Protein AF-V9G1B4-F1 (afdb_monomer_lite)

Organism: NCBI:txid1317065

Sequence (414 aa):
MTRENPPFTEHGYLDLAELLVPAGHNLLSYATSSSVPEVIEKILDSGVLGQNDKFAACAVGTLARRGRFTLMQRAARLWTPSSEYQFCWLNSWYDALREACESGKRFPNLSRLRWLMQHPLGCEACGNACDPFRLAAGADQVEVLEYLYSQGFRDGKGDAITDAVGHLNAVKWLLEHNAYPGGLQTYSLIGIAAGRGNLEILQYFHNLDPLSILEANRPKQGELGWWLRTEEAVNEAAKFATVEVLNWLRANGYNEKCSAEAMNHAANSGRLELLEWLHVTKARECTTNGAASNGHLEIVKFLHKYCPEGCTTNAMDLAAGEGCTVQAIQQSVARGHLRIVKFLAAHYAQFVDQVDPLTCEHNLEMIMFLQMQHPQVFSLENVANMLGRLEGGNTTVESVQVSNWLKEHYSSVE

InterPro domains:
  IPR036770 Ankyrin repeat-containing domain superfamily [G3DSA:1.25.40.20] (8-377)
  IPR036770 Ankyrin repeat-containing domain superfamily [SSF48403] (11-349)
  IPR052050 Secreted Effector and Ankyrin Repeat [PTHR46586] (10-324)

Foldseek 3Di:
DDPDDPPPDPVVVVVVLCVPDPPPDDSLVVCLQPLDLVSLVVNLVVPPPPPDLLSLLVNLLSCLLVVVQVSNVSSVVVDDHDPVCLVSNLVSLLSSLLSLLQVVVPDPRPVSNVVSCVDPSSVVSCPDDDPSLLSNLLRLNLVSNVVVVVVVRAAQPQNSCLSNLVHQNSVVSCLLVVRHDPPPPLLVSLLSNLLQAVQVNVVVLVPDDLCPSCPVDDDPDDDPDSCPPLQSSLQSNLQHHDVVSNVVCVVSPSLDQHELVSLQNCLLVLPVVSNVVNLVSPHQAHQLQNNLLNLNQVSNVVCVVRRVCNVPPPQVPPDDDDGSLLNSLQSNLLNVNVVNVVVSCVVPVVSLLVHQNLSNLLPPVSVVVCCVSPVNNDDLVSLLVSLVVLVPDDHDPSSVVSNVVSCVVVVVND

pLDDT: mean 72.59, std 14.26, range [28.19, 89.75]

Structure (mmCIF, N/CA/C/O backbone):
data_AF-V9G1B4-F1
#
_entry.id   AF-V9G1B4-F1
#
loop_
_atom_site.group_PDB
_atom_site.id
_atom_site.type_symbol
_atom_site.label_atom_id
_atom_site.label_alt_id
_atom_site.label_comp_id
_atom_site.label_asym_id
_atom_site.label_entity_id
_atom_site.label_seq_id
_atom_site.pdbx_PDB_ins_code
_atom_site.Cartn_x
_atom_site.Cartn_y
_atom_site.Cartn_z
_atom_site.occupancy
_atom_site.B_iso_or_equiv
_atom_site.auth_seq_id
_atom_site.auth_comp_id
_atom_site.auth_asym_id
_atom_site.auth_atom_id
_atom_site.pdbx_PDB_model_num
ATOM 1 N N . MET A 1 1 ? 15.663 -41.264 12.234 1.00 35.75 1 MET A N 1
ATOM 2 C CA . MET A 1 1 ? 15.025 -41.111 13.557 1.00 35.75 1 MET A CA 1
ATOM 3 C C . MET A 1 1 ? 14.775 -39.635 13.767 1.00 35.75 1 MET A C 1
ATOM 5 O O . MET A 1 1 ? 15.708 -38.860 13.931 1.00 35.75 1 MET A O 1
ATOM 9 N N . THR A 1 2 ? 13.522 -39.263 13.563 1.00 32.06 2 THR A N 1
ATOM 10 C CA . THR A 1 2 ? 12.961 -37.916 13.621 1.00 32.06 2 THR A CA 1
ATOM 11 C C . THR A 1 2 ? 13.142 -37.328 15.021 1.00 32.06 2 THR A C 1
ATOM 13 O O . THR A 1 2 ? 12.767 -37.948 16.011 1.00 32.06 2 THR A O 1
ATOM 16 N N . ARG A 1 3 ? 13.757 -36.142 15.109 1.00 35.03 3 ARG A N 1
ATOM 17 C CA . ARG A 1 3 ? 13.757 -35.322 16.326 1.00 35.03 3 ARG A CA 1
ATOM 18 C C . ARG A 1 3 ? 12.367 -34.712 16.471 1.00 35.03 3 ARG A C 1
ATOM 20 O O . ARG A 1 3 ? 12.098 -33.647 15.924 1.00 35.03 3 ARG A O 1
ATOM 27 N N . GLU A 1 4 ? 11.482 -35.421 17.154 1.00 32.25 4 GLU A N 1
ATOM 28 C CA . GLU A 1 4 ? 10.239 -34.845 17.653 1.00 32.25 4 GLU A CA 1
ATOM 29 C C . GLU A 1 4 ? 10.591 -33.914 18.820 1.00 32.25 4 GLU A C 1
ATOM 31 O O . GLU A 1 4 ? 11.000 -34.359 19.891 1.00 32.25 4 GLU A O 1
ATOM 36 N N . ASN A 1 5 ? 10.498 -32.602 18.592 1.00 32.97 5 ASN A N 1
ATOM 37 C CA . ASN A 1 5 ? 10.410 -31.637 19.685 1.00 32.97 5 ASN A CA 1
ATOM 38 C C . ASN A 1 5 ? 9.116 -31.936 20.457 1.00 32.97 5 ASN A C 1
ATOM 40 O O . ASN A 1 5 ? 8.054 -31.964 19.827 1.00 32.97 5 ASN A O 1
ATOM 44 N N . PRO A 1 6 ? 9.156 -32.144 21.784 1.00 28.19 6 PRO A N 1
ATOM 45 C CA . PRO A 1 6 ? 7.931 -32.312 22.544 1.00 28.19 6 PRO A CA 1
ATOM 46 C C . PRO A 1 6 ? 7.159 -30.982 22.543 1.00 28.19 6 PRO A C 1
ATOM 48 O O . PRO A 1 6 ? 7.771 -29.910 22.454 1.00 28.19 6 PRO A O 1
ATOM 51 N N . PRO A 1 7 ? 5.820 -31.013 22.633 1.00 32.59 7 PRO A N 1
ATOM 52 C CA . PRO A 1 7 ? 5.024 -29.803 22.687 1.00 32.59 7 PRO A CA 1
ATOM 53 C C . PRO A 1 7 ? 5.206 -29.199 24.081 1.00 32.59 7 PRO A C 1
ATOM 55 O O . PRO A 1 7 ? 4.512 -29.564 25.026 1.00 32.59 7 PRO A O 1
ATOM 58 N N . PHE A 1 8 ? 6.179 -28.305 24.244 1.00 37.16 8 PHE A N 1
ATOM 59 C CA . PHE A 1 8 ? 6.301 -27.516 25.464 1.00 37.16 8 PHE A CA 1
ATOM 60 C C . PHE A 1 8 ? 5.113 -26.553 25.530 1.00 37.16 8 PHE A C 1
ATOM 62 O O . PHE A 1 8 ? 5.117 -25.480 24.933 1.00 37.16 8 PHE A O 1
ATOM 69 N N . THR A 1 9 ? 4.057 -26.953 26.231 1.00 43.53 9 THR A N 1
ATOM 70 C CA . THR A 1 9 ? 2.976 -26.052 26.635 1.00 43.53 9 THR A CA 1
ATOM 71 C C . THR A 1 9 ? 3.535 -24.995 27.590 1.00 43.53 9 THR A C 1
ATOM 73 O O . THR A 1 9 ? 4.325 -25.339 28.468 1.00 43.53 9 THR A O 1
ATOM 76 N N . GLU A 1 10 ? 3.094 -23.736 27.469 1.00 48.84 10 GLU A N 1
ATOM 77 C CA . GLU A 1 10 ? 3.550 -22.560 28.251 1.00 48.84 10 GLU A CA 1
ATOM 78 C C . GLU A 1 10 ? 3.558 -22.763 29.789 1.00 48.84 10 GLU A C 1
ATOM 80 O O . GLU A 1 10 ? 4.254 -22.047 30.504 1.00 48.84 10 GLU A O 1
ATOM 85 N N . HIS A 1 11 ? 2.867 -23.790 30.298 1.00 46.22 11 HIS A N 1
ATOM 86 C CA . HIS A 1 11 ? 2.889 -24.233 31.698 1.00 46.22 11 HIS A CA 1
ATOM 87 C C . HIS A 1 11 ? 4.277 -24.714 32.168 1.00 46.22 11 HIS A C 1
ATOM 89 O O . HIS A 1 11 ? 4.663 -24.454 33.303 1.00 46.22 11 HIS A O 1
ATOM 95 N N . GLY A 1 12 ? 5.073 -25.339 31.291 1.00 49.69 12 GLY A N 1
ATOM 96 C CA . GLY A 1 12 ? 6.372 -25.912 31.668 1.00 49.69 12 GLY A CA 1
ATOM 97 C C . GLY A 1 12 ? 7.452 -24.875 32.003 1.00 49.69 12 GLY A C 1
ATOM 98 O O . GLY A 1 12 ? 8.401 -25.181 32.721 1.00 49.69 12 GLY A O 1
ATOM 99 N N . TYR A 1 13 ? 7.309 -23.635 31.525 1.00 57.88 13 TYR A N 1
ATOM 100 C CA . TYR A 1 13 ? 8.251 -22.552 31.832 1.00 57.88 13 TYR A CA 1
ATOM 101 C C . TYR A 1 13 ? 8.056 -21.978 33.237 1.00 57.88 13 TYR A C 1
ATOM 103 O O . TYR A 1 13 ? 9.014 -21.492 33.833 1.00 57.88 13 TYR A O 1
ATOM 111 N N . LEU A 1 14 ? 6.837 -22.048 33.772 1.00 60.22 14 LEU A N 1
ATOM 112 C CA . LEU A 1 14 ? 6.498 -21.571 35.113 1.00 60.22 14 LEU A CA 1
ATOM 113 C C . LEU A 1 14 ? 7.034 -22.520 36.187 1.00 60.22 14 LEU A C 1
ATOM 115 O O . LEU A 1 14 ? 7.677 -22.061 37.126 1.00 60.22 14 LEU A O 1
ATOM 119 N N . ASP A 1 15 ? 6.852 -23.827 35.995 1.00 63.66 15 ASP A N 1
ATOM 120 C CA . ASP A 1 15 ? 7.376 -24.856 36.904 1.00 63.66 15 ASP A CA 1
ATOM 121 C C . ASP A 1 15 ? 8.911 -24.823 36.951 1.00 63.66 15 ASP A C 1
ATOM 123 O O . ASP A 1 15 ? 9.526 -24.914 38.015 1.00 63.66 15 ASP A O 1
ATOM 127 N N . LEU A 1 16 ? 9.542 -24.616 35.790 1.00 64.38 16 LEU A N 1
ATOM 128 C CA . LEU A 1 16 ? 10.986 -24.421 35.694 1.00 64.38 16 LEU A CA 1
ATOM 129 C C . LEU A 1 16 ? 11.432 -23.127 36.389 1.00 64.38 16 LEU A C 1
ATOM 131 O O . LEU A 1 16 ? 12.453 -23.122 37.073 1.00 64.38 16 LEU A O 1
ATOM 135 N N . ALA A 1 17 ? 10.681 -22.035 36.231 1.00 64.69 17 ALA A N 1
ATOM 136 C CA . ALA A 1 17 ? 11.001 -20.763 36.865 1.00 64.69 17 ALA A CA 1
ATOM 137 C C . ALA A 1 17 ? 10.889 -20.838 38.395 1.00 64.69 17 ALA A C 1
ATOM 139 O O . ALA A 1 17 ? 11.764 -20.304 39.070 1.00 64.69 17 ALA A O 1
ATOM 140 N N . GLU A 1 18 ? 9.883 -21.532 38.946 1.00 68.06 18 GLU A N 1
ATOM 141 C CA . GLU A 1 18 ? 9.736 -21.758 40.395 1.00 68.06 18 GLU A CA 1
ATOM 142 C C . GLU A 1 18 ? 10.924 -22.542 40.975 1.00 68.06 18 GLU A C 1
ATOM 144 O O . GLU A 1 18 ? 11.391 -22.236 42.071 1.00 68.06 18 GLU A O 1
ATOM 149 N N . LEU A 1 19 ? 11.469 -23.493 40.212 1.00 68.88 19 LEU A N 1
ATOM 150 C CA . LEU A 1 19 ? 12.612 -24.317 40.616 1.00 68.88 19 LEU A CA 1
ATOM 151 C C . LEU A 1 19 ? 13.951 -23.555 40.615 1.00 68.88 19 LEU A C 1
ATOM 153 O O . LEU A 1 19 ? 14.898 -23.964 41.285 1.00 68.88 19 LEU A O 1
ATOM 157 N N . LEU A 1 20 ? 14.036 -22.452 39.864 1.00 70.62 20 LEU A N 1
ATOM 158 C CA . LEU A 1 20 ? 15.244 -21.635 39.707 1.00 70.62 20 LEU A CA 1
ATOM 159 C C . LEU A 1 20 ? 15.324 -20.455 40.691 1.00 70.62 20 LEU A C 1
ATOM 161 O O . LEU A 1 20 ? 16.341 -19.756 40.716 1.00 70.62 20 LEU A O 1
ATOM 165 N N . VAL A 1 21 ? 14.285 -20.206 41.497 1.00 71.69 21 VAL A N 1
ATOM 166 C CA . VAL A 1 21 ? 14.281 -19.076 42.438 1.00 71.69 21 VAL A CA 1
ATOM 167 C C . VAL A 1 21 ? 15.169 -19.369 43.657 1.00 71.69 21 VAL A C 1
ATOM 169 O O . VAL A 1 21 ? 15.037 -20.430 44.269 1.00 71.69 21 VAL A O 1
ATOM 172 N N . PRO A 1 22 ? 16.056 -18.436 44.066 1.00 71.06 22 PRO A N 1
ATOM 173 C CA . PRO A 1 22 ? 16.881 -18.602 45.260 1.00 71.06 22 PRO A CA 1
ATOM 174 C C . PRO A 1 22 ? 16.046 -18.810 46.532 1.00 71.06 22 PRO A C 1
ATOM 176 O O . PRO A 1 22 ? 15.025 -18.149 46.731 1.00 71.06 22 PRO A O 1
ATOM 179 N N . ALA A 1 23 ? 16.511 -19.690 47.426 1.00 58.34 23 ALA A N 1
ATOM 180 C CA . ALA A 1 23 ? 15.833 -19.988 48.687 1.00 58.34 23 ALA A CA 1
ATOM 181 C C . ALA A 1 23 ? 15.584 -18.706 49.507 1.00 58.34 23 ALA A C 1
ATOM 183 O O . ALA A 1 23 ? 16.521 -17.987 49.850 1.00 58.34 23 ALA A O 1
ATOM 184 N N . GLY A 1 24 ? 14.313 -18.428 49.813 1.00 57.16 24 GLY A N 1
ATOM 185 C CA . GLY A 1 24 ? 13.881 -17.228 50.543 1.00 57.16 24 GLY A CA 1
ATOM 186 C C . GLY A 1 24 ? 13.338 -16.095 49.666 1.00 57.16 24 GLY A C 1
ATOM 187 O O . GLY A 1 24 ? 12.792 -15.136 50.207 1.00 57.16 24 GLY A O 1
ATOM 188 N N . HIS A 1 25 ? 13.416 -16.209 48.337 1.00 57.47 25 HIS A N 1
ATOM 189 C CA . HIS A 1 25 ? 12.773 -15.277 47.414 1.00 57.47 25 HIS A CA 1
ATOM 190 C C . HIS A 1 25 ? 11.509 -15.878 46.788 1.00 57.47 25 HIS A C 1
ATOM 192 O O . HIS A 1 25 ? 11.404 -17.084 46.586 1.00 57.47 25 HIS A O 1
ATOM 198 N N . ASN A 1 26 ? 10.533 -15.024 46.473 1.00 64.81 26 ASN A N 1
ATOM 199 C CA . ASN A 1 26 ? 9.297 -15.423 45.805 1.00 64.81 26 ASN A CA 1
ATOM 200 C C . ASN A 1 26 ? 9.442 -15.201 44.290 1.00 64.81 26 ASN A C 1
ATOM 202 O O . ASN A 1 26 ? 9.836 -14.115 43.872 1.00 64.81 26 ASN A O 1
ATOM 206 N N . LEU A 1 27 ? 9.078 -16.179 43.451 1.00 64.44 27 LEU A N 1
ATOM 207 C CA . LEU A 1 27 ? 9.043 -16.003 41.990 1.00 64.44 27 LEU A CA 1
ATOM 208 C C . LEU A 1 27 ? 8.236 -14.758 41.589 1.00 64.44 27 LEU A C 1
ATOM 210 O O . LEU A 1 27 ? 8.597 -14.032 40.662 1.00 64.44 27 LEU A O 1
ATOM 214 N N . LEU A 1 28 ? 7.177 -14.468 42.347 1.00 60.75 28 LEU A N 1
ATOM 215 C CA . LEU A 1 28 ? 6.271 -13.353 42.102 1.00 60.75 28 LEU A CA 1
ATOM 216 C C . LEU A 1 28 ? 6.945 -11.976 42.252 1.00 60.75 28 LEU A C 1
ATOM 218 O O . LEU A 1 28 ? 6.487 -11.032 41.616 1.00 60.75 28 LEU A O 1
ATOM 222 N N . SER A 1 29 ? 8.058 -11.844 42.997 1.00 60.72 29 SER A N 1
ATOM 223 C CA . SER A 1 29 ? 8.817 -10.579 43.048 1.00 60.72 29 SER A CA 1
ATOM 224 C C . SER A 1 29 ? 9.616 -10.316 41.767 1.00 60.72 29 SER A C 1
ATOM 226 O O . SER A 1 29 ? 9.807 -9.162 41.386 1.00 60.72 29 SER A O 1
ATOM 228 N N . TYR A 1 30 ? 10.041 -11.375 41.072 1.00 62.00 30 TYR A N 1
ATOM 229 C CA . TYR A 1 30 ? 10.749 -11.293 39.788 1.00 62.00 30 TYR A CA 1
ATOM 230 C C . TYR A 1 30 ? 9.795 -11.223 38.591 1.00 62.00 30 TYR A C 1
ATOM 232 O O . TYR A 1 30 ? 10.155 -10.732 37.525 1.00 62.00 30 TYR A O 1
ATOM 240 N N . ALA A 1 31 ? 8.555 -11.673 38.778 1.00 60.47 31 ALA A N 1
ATOM 241 C CA . ALA A 1 31 ? 7.528 -11.709 37.747 1.00 60.47 31 ALA A CA 1
ATOM 242 C C . ALA A 1 31 ? 6.760 -10.380 37.565 1.00 60.47 31 ALA A C 1
ATOM 244 O O . ALA A 1 31 ? 5.850 -10.306 36.740 1.00 60.47 31 ALA A O 1
ATOM 245 N N . THR A 1 32 ? 7.158 -9.311 38.265 1.00 57.38 32 THR A N 1
ATOM 246 C CA . THR A 1 32 ? 6.573 -7.949 38.226 1.00 57.38 32 THR A CA 1
ATOM 247 C C . THR A 1 32 ? 6.739 -7.210 36.888 1.00 57.38 32 THR A C 1
ATOM 249 O O . THR A 1 32 ? 6.464 -6.019 36.794 1.00 57.38 32 THR A O 1
ATOM 252 N N . SER A 1 33 ? 7.195 -7.892 35.836 1.00 60.84 33 SER A N 1
ATOM 253 C CA . SER A 1 33 ? 7.236 -7.403 34.448 1.00 60.84 33 SER A CA 1
ATOM 254 C C . SER A 1 33 ? 6.759 -8.455 33.435 1.00 60.84 33 SER A C 1
ATOM 256 O O . SER A 1 33 ? 6.938 -8.295 32.228 1.00 60.84 33 SER A O 1
ATOM 258 N N . SER A 1 34 ? 6.137 -9.541 33.910 1.00 68.06 34 SER A N 1
ATOM 259 C CA . SER A 1 34 ? 5.692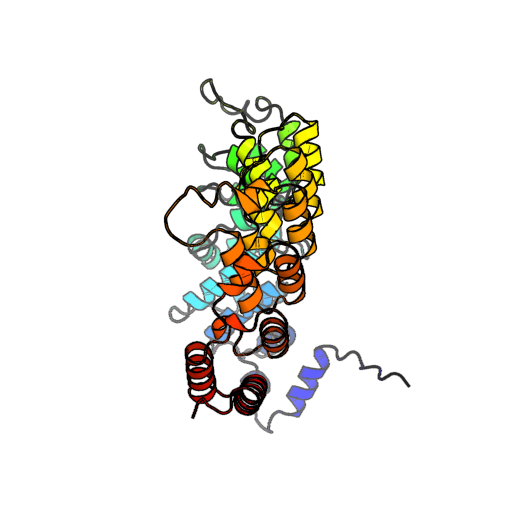 -10.639 33.055 1.00 68.06 34 SER A CA 1
ATOM 260 C C . SER A 1 34 ? 4.533 -10.229 32.146 1.00 68.06 34 SER A C 1
ATOM 262 O O . SER A 1 34 ? 3.571 -9.595 32.576 1.00 68.06 34 SER A O 1
ATOM 264 N N . SER A 1 35 ? 4.609 -10.653 30.884 1.00 68.44 35 SER A N 1
ATOM 265 C CA . SER A 1 35 ? 3.541 -10.510 29.886 1.00 68.44 35 SER A CA 1
ATOM 266 C C . SER A 1 35 ? 2.706 -11.789 29.710 1.00 68.44 35 SER A C 1
ATOM 268 O O . SER A 1 35 ? 1.875 -11.876 28.804 1.00 68.44 35 SER A O 1
ATOM 270 N N . VAL A 1 36 ? 2.924 -12.790 30.568 1.00 75.56 36 VAL A N 1
ATOM 271 C CA . VAL A 1 36 ? 2.249 -14.092 30.514 1.00 75.56 36 VAL A CA 1
ATOM 272 C C . VAL A 1 36 ? 0.971 -14.051 31.368 1.00 75.56 36 VAL A C 1
ATOM 274 O O . VAL A 1 36 ? 1.075 -13.812 32.574 1.00 75.56 36 VAL A O 1
ATOM 277 N N . PRO A 1 37 ? -0.230 -14.282 30.800 1.00 74.12 37 PRO A N 1
ATOM 278 C CA . PRO A 1 37 ? -1.501 -14.179 31.527 1.00 74.12 37 PRO A CA 1
ATOM 279 C C . PRO A 1 37 ? -1.617 -15.061 32.774 1.00 74.12 37 PRO A C 1
ATOM 281 O O . PRO A 1 37 ? -2.155 -14.618 33.782 1.00 74.12 37 PRO A O 1
ATOM 284 N N . GLU A 1 38 ? -1.089 -16.279 32.725 1.00 74.38 38 GLU A N 1
ATOM 285 C CA . GLU A 1 38 ? -1.123 -17.262 33.813 1.00 74.38 38 GLU A CA 1
ATOM 286 C C . GLU A 1 38 ? -0.233 -16.817 34.988 1.00 74.38 38 GLU A C 1
ATOM 288 O O . GLU A 1 38 ? -0.577 -16.983 36.158 1.00 74.38 38 GLU A O 1
ATOM 293 N N . VAL A 1 39 ? 0.898 -16.171 34.680 1.00 72.94 39 VAL A N 1
ATOM 294 C CA . VAL A 1 39 ? 1.754 -15.529 35.687 1.00 72.94 39 VAL A CA 1
ATOM 295 C C . VAL A 1 39 ? 1.025 -14.335 36.301 1.00 72.94 39 VAL A C 1
ATOM 297 O O . VAL A 1 39 ? 1.035 -14.176 37.517 1.00 72.94 39 VAL A O 1
ATOM 300 N N . ILE A 1 40 ? 0.349 -13.522 35.483 1.00 74.12 40 ILE A N 1
ATOM 301 C CA . ILE A 1 40 ? -0.454 -12.388 35.960 1.00 74.12 40 ILE A CA 1
ATOM 302 C C . ILE A 1 40 ? -1.584 -12.871 36.885 1.00 74.12 40 ILE A C 1
ATOM 304 O O . ILE A 1 40 ? -1.821 -12.246 37.914 1.00 74.12 40 ILE A O 1
ATOM 308 N N . GLU A 1 41 ? -2.238 -13.995 36.582 1.00 76.06 41 GLU A N 1
ATOM 309 C CA . GLU A 1 41 ? -3.263 -14.610 37.438 1.00 76.06 41 GLU A CA 1
ATOM 310 C C . GLU A 1 41 ? -2.702 -15.055 38.797 1.00 76.06 41 GLU A C 1
ATOM 312 O O . GLU A 1 41 ? -3.238 -14.655 39.830 1.00 76.06 41 GLU A O 1
ATOM 317 N N . LYS A 1 42 ? -1.566 -15.768 38.824 1.00 73.44 42 LYS A N 1
ATOM 318 C CA . LYS A 1 42 ? -0.887 -16.122 40.087 1.00 73.44 42 LYS A CA 1
ATOM 319 C C . LYS A 1 42 ? -0.486 -14.883 40.898 1.00 73.44 42 LYS A C 1
ATOM 321 O O . LYS A 1 42 ? -0.607 -14.867 42.124 1.00 73.44 42 LYS A O 1
ATOM 326 N N . ILE A 1 43 ? -0.025 -13.825 40.228 1.00 72.12 43 ILE A N 1
ATOM 327 C CA . ILE A 1 43 ? 0.302 -12.553 40.882 1.00 72.12 43 ILE A CA 1
ATOM 328 C C . ILE A 1 43 ? -0.981 -11.891 41.443 1.00 72.12 43 ILE A C 1
ATOM 330 O O . ILE A 1 43 ? -0.957 -11.417 42.582 1.00 72.12 43 ILE A O 1
ATOM 334 N N . LEU A 1 44 ? -2.116 -11.936 40.727 1.00 73.12 44 LEU A N 1
ATOM 335 C CA . LEU A 1 44 ? -3.439 -11.495 41.212 1.00 73.12 44 LEU A CA 1
ATOM 336 C C . LEU A 1 44 ? -3.916 -12.263 42.451 1.00 73.12 44 LEU A C 1
ATOM 338 O O . LEU A 1 44 ? -4.472 -11.648 43.361 1.00 73.12 44 LEU A O 1
ATOM 342 N N . ASP A 1 45 ? -3.685 -13.573 42.514 1.00 73.75 45 ASP A N 1
ATOM 343 C CA . ASP A 1 45 ? -4.059 -14.410 43.661 1.00 73.75 45 ASP A CA 1
ATOM 344 C C . ASP A 1 45 ? -3.208 -14.135 44.908 1.00 73.75 45 ASP A C 1
ATOM 346 O O . ASP A 1 45 ? -3.701 -14.220 46.030 1.00 73.75 45 ASP A O 1
ATOM 350 N N . SER A 1 46 ? -1.941 -13.755 44.723 1.00 70.56 46 SER A N 1
ATOM 351 C CA . SER A 1 46 ? -0.995 -13.519 45.823 1.00 70.56 46 SER A CA 1
ATOM 352 C C . SER A 1 46 ? -1.190 -12.212 46.601 1.00 70.56 46 SER A C 1
ATOM 354 O O . SER A 1 46 ? -0.611 -12.051 47.673 1.00 70.56 46 SER A O 1
ATOM 356 N N . GLY A 1 47 ? -1.937 -11.243 46.059 1.00 63.19 47 GLY A N 1
ATOM 357 C CA . GLY A 1 47 ? -2.144 -9.932 46.691 1.00 63.19 47 GLY A CA 1
ATOM 358 C C . GLY A 1 47 ? -0.910 -9.010 46.749 1.00 63.19 47 GLY A C 1
ATOM 359 O O . GLY A 1 47 ? -1.016 -7.895 47.253 1.00 6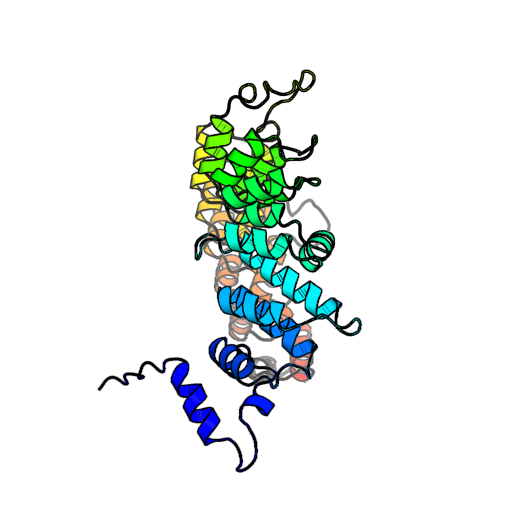3.19 47 GLY A O 1
ATOM 360 N N . VAL A 1 48 ? 0.241 -9.411 46.189 1.00 60.06 48 VAL A N 1
ATOM 361 C CA . VAL A 1 48 ? 1.516 -8.643 46.165 1.00 60.06 48 VAL A CA 1
ATOM 362 C C . VAL A 1 48 ? 1.431 -7.363 45.305 1.00 60.06 48 VAL A C 1
ATOM 364 O O . VAL A 1 48 ? 2.317 -6.513 45.295 1.00 60.06 48 VAL A O 1
ATOM 367 N N . LEU A 1 49 ? 0.324 -7.193 44.591 1.00 53.31 49 LEU A N 1
ATOM 368 C CA . LEU A 1 49 ? 0.139 -6.230 43.512 1.00 53.31 49 LEU A CA 1
ATOM 369 C C . LEU A 1 49 ? -0.165 -4.787 43.914 1.00 53.31 49 LEU A C 1
ATOM 371 O O . LEU A 1 49 ? -0.212 -3.929 43.039 1.00 53.31 49 LEU A O 1
ATOM 375 N N . GLY A 1 50 ? -0.356 -4.497 45.199 1.00 53.16 50 GLY A N 1
ATOM 376 C CA . GLY A 1 50 ? -0.654 -3.139 45.671 1.00 53.16 50 GLY A CA 1
ATOM 377 C C . GLY A 1 50 ? 0.536 -2.169 45.679 1.00 53.16 50 GLY A C 1
ATOM 378 O O . GLY A 1 50 ? 0.395 -1.075 46.210 1.00 53.16 50 GLY A O 1
ATOM 379 N N . GLN A 1 51 ? 1.712 -2.562 45.172 1.00 57.09 51 GLN A N 1
ATOM 380 C CA . GLN A 1 51 ? 2.960 -1.794 45.325 1.00 57.09 51 GLN A CA 1
ATOM 381 C C . GLN A 1 51 ? 3.547 -1.235 44.012 1.00 57.09 51 GLN A C 1
ATOM 383 O O . GLN A 1 51 ? 4.494 -0.457 44.079 1.00 57.09 51 GLN A O 1
ATOM 388 N N . ASN A 1 52 ? 3.042 -1.613 42.825 1.00 68.94 52 ASN A N 1
ATOM 389 C CA . ASN A 1 52 ? 3.623 -1.185 41.540 1.00 68.94 52 ASN A CA 1
ATOM 390 C C . ASN A 1 52 ? 2.561 -0.828 40.482 1.00 68.94 52 ASN A C 1
ATOM 392 O O . ASN A 1 52 ? 2.157 -1.659 39.663 1.00 68.94 52 ASN A O 1
ATOM 396 N N . ASP A 1 53 ? 2.174 0.447 40.462 1.00 67.75 53 ASP A N 1
ATOM 397 C CA . ASP A 1 53 ? 1.141 1.004 39.577 1.00 67.75 53 ASP A CA 1
ATOM 398 C C . ASP A 1 53 ? 1.473 0.911 38.079 1.00 67.75 53 ASP A C 1
ATOM 400 O O . ASP A 1 53 ? 0.575 0.824 37.237 1.00 67.75 53 ASP A O 1
ATOM 404 N N . LYS A 1 54 ? 2.762 0.902 37.722 1.00 69.56 54 LYS A N 1
ATOM 405 C CA . LYS A 1 54 ? 3.207 0.798 36.327 1.00 69.56 54 LYS A CA 1
ATOM 406 C C . LYS A 1 54 ? 3.011 -0.609 35.775 1.00 69.56 54 LYS A C 1
ATOM 408 O O . LYS A 1 54 ? 2.483 -0.768 34.675 1.00 69.56 54 LYS A O 1
ATOM 413 N N . PHE A 1 55 ? 3.423 -1.630 36.532 1.00 73.62 55 PHE A N 1
ATOM 414 C CA . PHE A 1 55 ? 3.166 -3.023 36.155 1.00 73.62 55 PHE A CA 1
ATOM 415 C C . PHE A 1 55 ? 1.669 -3.267 36.012 1.00 73.62 55 PHE A C 1
ATOM 417 O O . PHE A 1 55 ? 1.226 -3.955 35.093 1.00 73.62 55 PHE A O 1
ATOM 424 N N . ALA A 1 56 ? 0.903 -2.634 36.896 1.00 71.56 56 ALA A N 1
ATOM 425 C CA . ALA A 1 56 ? -0.525 -2.754 36.913 1.00 71.56 56 ALA A CA 1
ATOM 426 C C . ALA A 1 56 ? -1.195 -2.299 35.610 1.00 71.56 56 ALA A C 1
ATOM 428 O O . ALA A 1 56 ? -1.897 -3.073 34.951 1.00 71.56 56 ALA A O 1
ATOM 429 N N . ALA A 1 57 ? -0.881 -1.090 35.155 1.00 73.62 57 ALA A N 1
ATOM 430 C CA . ALA A 1 57 ? -1.343 -0.622 33.856 1.00 73.62 57 ALA A CA 1
ATOM 431 C C . ALA A 1 57 ? -0.964 -1.604 32.720 1.00 73.62 57 ALA A C 1
ATOM 433 O O . ALA A 1 57 ? -1.830 -2.066 31.972 1.00 73.62 57 ALA A O 1
ATOM 434 N N . CYS A 1 58 ? 0.307 -2.021 32.648 1.00 76.12 58 CYS A N 1
ATOM 435 C CA . CYS A 1 58 ? 0.793 -2.927 31.601 1.00 76.12 58 CYS A CA 1
ATOM 436 C C . CYS A 1 58 ? 0.117 -4.312 31.610 1.00 76.12 58 CYS A C 1
ATOM 438 O O . CYS A 1 58 ? -0.099 -4.904 30.543 1.00 76.12 58 CYS A O 1
ATOM 440 N N . ALA A 1 59 ? -0.226 -4.839 32.788 1.00 76.94 59 ALA A N 1
ATOM 441 C CA . ALA A 1 59 ? -0.917 -6.115 32.932 1.00 76.94 59 ALA A CA 1
ATOM 442 C C . ALA A 1 59 ? -2.328 -6.054 32.328 1.00 76.94 59 ALA A C 1
ATOM 444 O O . ALA A 1 59 ? -2.705 -6.957 31.582 1.00 76.94 59 ALA A O 1
ATOM 445 N N . VAL A 1 60 ? -3.074 -4.964 32.554 1.00 77.25 60 VAL A N 1
ATOM 446 C CA . VAL A 1 60 ? -4.410 -4.757 31.963 1.00 77.25 60 VAL A CA 1
ATOM 447 C C . VAL A 1 60 ? -4.344 -4.758 30.434 1.00 77.25 60 VAL A C 1
ATOM 449 O O . VAL A 1 60 ? -5.074 -5.516 29.795 1.00 77.25 60 VAL A O 1
ATOM 452 N N . GLY A 1 61 ? -3.422 -3.990 29.841 1.00 75.31 61 GLY A N 1
ATOM 453 C CA . GLY A 1 61 ? -3.257 -3.947 28.381 1.00 75.31 61 GLY A CA 1
ATOM 454 C C . GLY A 1 61 ? -2.823 -5.295 27.785 1.00 75.31 61 GLY A C 1
ATOM 455 O O . GLY A 1 61 ? -3.255 -5.681 26.698 1.00 75.31 61 GLY A O 1
ATOM 456 N N . THR A 1 62 ? -2.000 -6.060 28.507 1.00 78.94 62 THR A N 1
ATOM 457 C CA . THR A 1 62 ? -1.566 -7.401 28.079 1.00 78.94 62 THR A CA 1
ATOM 458 C C . THR A 1 62 ? -2.702 -8.423 28.138 1.00 78.94 62 THR A C 1
ATOM 460 O O . THR A 1 62 ? -2.882 -9.197 27.196 1.00 78.94 62 THR A O 1
ATOM 463 N N . LEU A 1 63 ? -3.498 -8.409 29.211 1.00 80.38 63 LEU A N 1
ATOM 464 C CA . LEU A 1 63 ? -4.672 -9.273 29.353 1.00 80.38 63 LEU A CA 1
ATOM 465 C C . LEU A 1 63 ? -5.730 -8.964 28.289 1.00 80.38 63 LEU A C 1
ATOM 467 O O . LEU A 1 63 ? -6.340 -9.897 27.760 1.00 80.38 63 LEU A O 1
ATOM 471 N N . ALA A 1 64 ? -5.899 -7.686 27.935 1.00 76.88 64 ALA A N 1
ATOM 472 C CA . ALA A 1 64 ? -6.778 -7.270 26.851 1.00 76.88 64 ALA A CA 1
ATOM 473 C C . ALA A 1 64 ? -6.333 -7.863 25.505 1.00 76.88 64 ALA A C 1
ATOM 475 O O . ALA A 1 64 ? -7.104 -8.607 24.902 1.00 76.88 64 ALA A O 1
ATOM 476 N N . ARG A 1 65 ? -5.065 -7.658 25.107 1.00 75.25 65 ARG A N 1
ATOM 477 C CA . ARG A 1 65 ? -4.471 -8.213 23.868 1.00 75.25 65 ARG A CA 1
ATOM 478 C C . ARG A 1 65 ? -4.541 -9.740 23.774 1.00 75.25 65 ARG A C 1
ATOM 480 O O . ARG A 1 65 ? -4.579 -10.308 22.689 1.00 75.25 65 ARG A O 1
ATOM 487 N N . ARG A 1 66 ? -4.531 -10.437 24.913 1.00 76.44 66 ARG A N 1
ATOM 488 C CA . ARG A 1 66 ? -4.648 -11.906 24.981 1.00 76.44 66 ARG A CA 1
ATOM 489 C C . ARG A 1 66 ? -6.101 -12.392 25.096 1.00 76.44 66 ARG A C 1
ATOM 491 O O . ARG A 1 66 ? -6.329 -13.596 25.178 1.00 76.44 66 ARG A O 1
ATOM 498 N N . GLY A 1 67 ? -7.087 -11.491 25.125 1.00 73.19 67 GLY A N 1
ATOM 499 C CA . GLY A 1 67 ? -8.512 -11.823 25.216 1.00 73.19 67 GLY A CA 1
ATOM 500 C C . GLY A 1 67 ? -8.968 -12.359 26.582 1.00 73.19 67 GLY A C 1
ATOM 501 O O . GLY A 1 67 ? -10.060 -12.924 26.683 1.00 73.19 67 GLY A O 1
ATOM 502 N N . ARG A 1 68 ? -8.168 -12.191 27.645 1.00 79.00 68 ARG A N 1
ATOM 503 C CA . ARG A 1 68 ? -8.431 -12.694 29.010 1.00 79.00 68 ARG A CA 1
ATOM 504 C C . ARG A 1 68 ? -9.261 -11.692 29.825 1.00 79.00 68 ARG A C 1
ATOM 506 O O . ARG A 1 68 ? -8.821 -11.142 30.832 1.00 79.00 68 ARG A O 1
ATOM 513 N N . PHE A 1 69 ? -10.489 -11.450 29.374 1.00 76.31 69 PHE A N 1
ATOM 514 C CA . PHE A 1 69 ? -11.343 -10.372 29.885 1.00 76.31 69 PHE A CA 1
ATOM 515 C C . PHE A 1 69 ? -11.747 -10.510 31.365 1.00 76.31 69 PHE A C 1
ATOM 517 O O . PHE A 1 69 ? -11.782 -9.517 32.082 1.00 76.31 69 PHE A O 1
ATOM 524 N N . THR A 1 70 ? -12.004 -11.723 31.861 1.00 81.44 70 THR A N 1
ATOM 525 C CA . THR A 1 70 ? -12.353 -11.956 33.278 1.00 81.44 70 THR A CA 1
ATOM 526 C C . THR A 1 70 ? -11.212 -11.5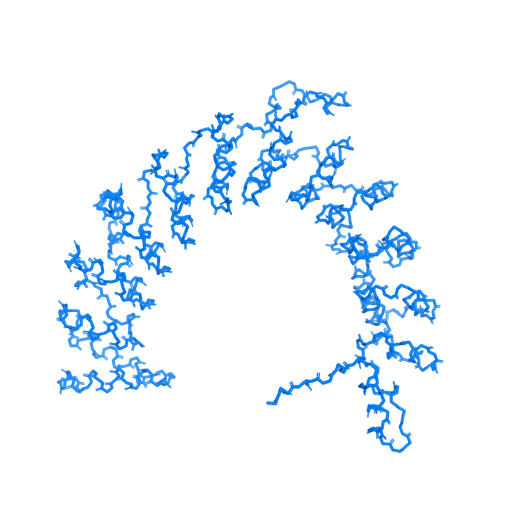71 34.221 1.00 81.44 70 THR A C 1
ATOM 528 O O . THR A 1 70 ? -11.435 -10.896 35.227 1.00 81.44 70 THR A O 1
ATOM 531 N N . LEU A 1 71 ? -9.979 -11.941 33.863 1.00 79.31 71 LEU A N 1
ATOM 532 C CA . LEU A 1 71 ? -8.769 -11.556 34.591 1.00 79.31 71 LEU A CA 1
ATOM 533 C C . LEU A 1 71 ? -8.535 -10.049 34.518 1.00 79.31 71 LEU A C 1
ATOM 535 O O . LEU A 1 71 ? -8.185 -9.436 35.520 1.00 79.31 71 LEU A O 1
ATOM 539 N N . MET A 1 72 ? -8.801 -9.439 33.362 1.00 80.81 72 MET A N 1
ATOM 540 C CA . MET A 1 72 ? -8.708 -7.991 33.184 1.00 80.81 72 MET A CA 1
ATOM 541 C C . MET A 1 72 ? -9.695 -7.240 34.090 1.00 80.81 72 MET A C 1
ATOM 543 O O . MET A 1 72 ? -9.302 -6.296 34.770 1.00 80.81 72 MET A O 1
ATOM 547 N N . GLN A 1 73 ? -10.958 -7.680 34.161 1.00 79.94 73 GLN A N 1
ATOM 548 C CA . GLN A 1 73 ? -11.961 -7.107 35.068 1.00 79.94 73 GLN A CA 1
ATOM 549 C C . GLN A 1 73 ? -11.549 -7.254 36.535 1.00 79.94 73 GLN A C 1
ATOM 551 O O . GLN A 1 73 ? -11.749 -6.334 37.329 1.00 79.94 73 GLN A O 1
ATOM 556 N N . ARG A 1 74 ? -10.976 -8.407 36.899 1.00 79.25 74 ARG A N 1
ATOM 557 C CA . ARG A 1 74 ? -10.460 -8.654 38.248 1.00 79.25 74 ARG A CA 1
ATOM 558 C C . ARG A 1 74 ? -9.293 -7.719 38.571 1.00 79.25 74 ARG A C 1
ATOM 560 O O . ARG A 1 74 ? -9.324 -7.091 39.622 1.00 79.25 74 ARG A O 1
ATOM 567 N N . ALA A 1 75 ? -8.330 -7.577 37.663 1.00 75.19 75 ALA A N 1
ATOM 568 C CA . ALA A 1 75 ? -7.200 -6.663 37.815 1.00 75.19 75 ALA A CA 1
ATOM 569 C C . ALA A 1 75 ? -7.664 -5.205 37.963 1.00 75.19 75 ALA A C 1
ATOM 571 O O . ALA A 1 75 ? -7.264 -4.519 38.896 1.00 75.19 75 ALA A O 1
ATOM 572 N N . ALA A 1 76 ? -8.582 -4.754 37.106 1.00 74.62 76 ALA A N 1
ATOM 573 C CA . ALA A 1 76 ? -9.092 -3.387 37.129 1.00 74.62 76 ALA A CA 1
ATOM 574 C C . ALA A 1 76 ? -9.910 -3.043 38.387 1.00 74.62 76 ALA A C 1
ATOM 576 O O . ALA A 1 76 ? -9.870 -1.910 38.845 1.00 74.62 76 ALA A O 1
ATOM 577 N N . ARG A 1 77 ? -10.651 -3.998 38.970 1.00 75.69 77 ARG A N 1
ATOM 578 C CA . ARG A 1 77 ? -11.408 -3.769 40.219 1.00 75.69 77 ARG A CA 1
ATOM 579 C C . ARG A 1 77 ? -10.520 -3.636 41.449 1.00 75.69 77 ARG A C 1
ATOM 581 O O . ARG A 1 77 ? -10.933 -3.020 42.426 1.00 75.69 77 ARG A O 1
ATOM 588 N N . LEU A 1 78 ? -9.353 -4.269 41.427 1.00 69.06 78 LEU A N 1
ATOM 589 C CA . LEU A 1 78 ? -8.426 -4.263 42.554 1.00 69.06 78 LEU A CA 1
ATOM 590 C C . LEU A 1 78 ? -7.580 -2.986 42.597 1.00 69.06 78 LEU A C 1
ATOM 592 O O . LEU A 1 78 ? -6.964 -2.719 43.625 1.00 69.06 78 LEU A O 1
ATOM 596 N N . TRP A 1 79 ? -7.547 -2.206 41.511 1.00 69.25 79 TRP A N 1
ATOM 597 C CA . TRP A 1 79 ? -6.583 -1.127 41.318 1.00 69.25 79 TRP A CA 1
ATOM 598 C C . TRP A 1 79 ? -7.244 0.230 41.098 1.00 69.25 79 TRP A C 1
ATOM 600 O O . TRP A 1 79 ? -7.993 0.438 40.149 1.00 69.25 79 TRP A O 1
ATOM 610 N N . THR A 1 80 ? -6.909 1.182 41.963 1.00 62.25 80 THR A N 1
ATOM 611 C CA . THR A 1 80 ? -7.223 2.603 41.793 1.00 62.25 80 THR A CA 1
ATOM 612 C C . THR A 1 80 ? -6.009 3.316 41.193 1.00 62.25 80 THR A C 1
ATOM 614 O O . THR A 1 80 ? -4.952 3.282 41.824 1.00 62.25 80 THR A O 1
ATOM 617 N N . PRO A 1 81 ? -6.118 3.958 40.014 1.00 63.75 81 PRO A N 1
ATOM 618 C CA . PRO A 1 81 ? -4.998 4.667 39.398 1.00 63.75 81 PRO A CA 1
ATOM 619 C C . PRO A 1 81 ? -4.461 5.768 40.322 1.00 63.75 81 PRO A C 1
ATOM 621 O O . PRO A 1 81 ? -5.229 6.620 40.774 1.00 63.75 81 PRO A O 1
ATOM 624 N N . SER A 1 82 ? -3.154 5.781 40.586 1.00 65.31 82 SER A N 1
ATOM 625 C CA . SER A 1 82 ? -2.492 6.950 41.169 1.00 65.31 82 SER A CA 1
ATOM 626 C C . SER A 1 82 ? -2.294 8.036 40.107 1.00 65.31 82 SER A C 1
ATOM 628 O O . SER A 1 82 ? -2.183 7.754 38.909 1.00 65.31 82 SER A O 1
ATOM 630 N N . SER A 1 83 ? -2.225 9.297 40.539 1.00 63.75 83 SER A N 1
ATOM 631 C CA . SER A 1 83 ? -1.988 10.439 39.645 1.00 63.75 83 SER A CA 1
ATOM 632 C C . SER A 1 83 ? -0.622 10.384 38.947 1.00 63.75 83 SER A C 1
ATOM 634 O O . SER A 1 83 ? -0.466 10.953 37.871 1.00 63.75 83 SER A O 1
ATOM 636 N N . GLU A 1 84 ? 0.355 9.673 39.516 1.00 63.62 84 GLU A N 1
ATOM 637 C CA . GLU A 1 84 ? 1.723 9.570 38.991 1.00 63.62 84 GLU A CA 1
ATOM 638 C C . GLU A 1 84 ? 1.814 8.699 37.721 1.00 63.62 84 GLU A C 1
ATOM 640 O O . GLU A 1 84 ? 2.651 8.950 36.854 1.00 63.62 84 GLU A O 1
ATOM 645 N N . TYR A 1 85 ? 0.913 7.721 37.553 1.00 67.81 85 TYR A N 1
ATOM 646 C CA . TYR A 1 85 ? 0.931 6.769 36.430 1.00 67.81 85 TYR A CA 1
ATOM 647 C C . TYR A 1 85 ? -0.319 6.824 35.539 1.00 67.81 85 TYR A C 1
ATOM 649 O O . TYR A 1 85 ? -0.539 5.917 34.729 1.00 67.81 85 TYR A O 1
ATOM 657 N N . GLN A 1 86 ? -1.113 7.898 35.624 1.00 73.44 86 GLN A N 1
ATOM 658 C CA . GLN A 1 86 ? -2.342 8.094 34.838 1.00 73.44 86 GLN A CA 1
ATOM 659 C C . GLN A 1 86 ? -2.124 7.881 33.327 1.00 73.44 86 GLN A C 1
ATOM 661 O O . GLN A 1 86 ? -2.938 7.236 32.671 1.00 73.44 86 GLN A O 1
ATOM 666 N N . PHE A 1 87 ? -0.983 8.315 32.780 1.00 75.12 87 PHE A N 1
ATOM 667 C CA . PHE A 1 87 ? -0.637 8.111 31.367 1.00 75.12 87 PHE A CA 1
ATOM 668 C C . PHE A 1 87 ? -0.469 6.630 30.978 1.00 75.12 87 PHE A C 1
ATOM 670 O O . PHE A 1 87 ? -0.936 6.204 29.923 1.00 75.12 87 PHE A O 1
ATOM 677 N N . CYS A 1 88 ? 0.166 5.815 31.830 1.00 75.44 88 CYS A N 1
ATOM 678 C CA . CYS A 1 88 ? 0.349 4.382 31.562 1.00 75.44 88 CYS A CA 1
ATOM 679 C C . CYS A 1 88 ? -0.998 3.653 31.560 1.00 75.44 88 CYS A C 1
ATOM 681 O O . CYS A 1 88 ? -1.244 2.784 30.719 1.00 75.44 88 CYS A O 1
ATOM 683 N N . TRP A 1 89 ? -1.873 4.037 32.490 1.00 77.19 89 TRP A N 1
ATOM 684 C CA . TRP A 1 89 ? -3.236 3.533 32.586 1.00 77.19 89 TRP A CA 1
ATOM 685 C C . TRP A 1 89 ? -4.068 3.898 31.363 1.00 77.19 89 TRP A C 1
ATOM 687 O O . TRP A 1 89 ? -4.672 3.006 30.774 1.00 77.19 89 TRP A O 1
ATOM 697 N N . LEU A 1 90 ? -4.032 5.160 30.932 1.00 78.12 90 LEU A N 1
ATOM 698 C CA . LEU A 1 90 ? -4.726 5.615 29.726 1.00 78.12 90 LEU A CA 1
ATOM 699 C C . LEU A 1 90 ? -4.261 4.861 28.477 1.00 78.12 90 LEU A C 1
ATOM 701 O O . LEU A 1 90 ? -5.105 4.360 27.741 1.00 78.12 90 LEU A O 1
ATOM 705 N N . ASN A 1 91 ? -2.950 4.685 28.276 1.00 78.50 91 ASN A N 1
ATOM 706 C CA . ASN A 1 91 ? -2.425 3.918 27.138 1.00 78.50 91 ASN A CA 1
ATOM 707 C C . ASN A 1 91 ? -2.835 2.442 27.176 1.00 78.50 91 ASN A C 1
ATOM 709 O O . ASN A 1 91 ? -3.165 1.854 26.150 1.00 78.50 91 ASN A O 1
ATOM 713 N N . SER A 1 92 ? -2.845 1.834 28.360 1.00 80.06 92 SER A N 1
ATOM 714 C CA . SER A 1 92 ? -3.225 0.426 28.504 1.00 80.06 92 SER A CA 1
ATOM 715 C C . SER A 1 92 ? -4.730 0.219 28.307 1.00 80.06 92 SER A C 1
ATOM 717 O O . SER A 1 92 ? -5.149 -0.789 27.738 1.00 80.06 92 SER A O 1
ATOM 719 N N . TRP A 1 93 ? -5.547 1.185 28.739 1.00 82.25 93 TRP A N 1
ATOM 720 C CA . TRP A 1 93 ? -6.990 1.202 28.492 1.00 82.25 93 TRP A CA 1
ATOM 721 C C . TRP A 1 93 ? -7.306 1.450 27.018 1.00 82.25 93 TRP A C 1
ATOM 723 O O . TRP A 1 93 ? -8.190 0.812 26.451 1.00 82.25 93 TRP A O 1
ATOM 733 N N . TYR A 1 94 ? -6.536 2.331 26.386 1.00 79.62 94 TYR A N 1
ATOM 734 C CA . TYR A 1 94 ? -6.566 2.580 24.954 1.00 79.62 94 TYR A CA 1
ATOM 735 C C . TYR A 1 94 ? -6.234 1.314 24.151 1.00 79.62 94 TYR A C 1
ATOM 737 O O . TYR A 1 94 ? -6.992 0.944 23.256 1.00 79.62 94 TYR A O 1
ATOM 745 N N . ASP A 1 95 ? -5.165 0.594 24.504 1.00 79.31 95 ASP A N 1
ATOM 746 C CA . ASP A 1 95 ? -4.815 -0.678 23.862 1.00 79.31 95 ASP A CA 1
ATOM 747 C C . ASP A 1 95 ? -5.943 -1.710 24.005 1.00 79.31 95 ASP A C 1
ATOM 749 O O . ASP A 1 95 ? -6.229 -2.453 23.064 1.00 79.31 95 ASP A O 1
ATOM 753 N N . ALA A 1 96 ? -6.612 -1.734 25.162 1.00 80.94 96 ALA A N 1
ATOM 754 C CA . ALA A 1 96 ? -7.748 -2.614 25.409 1.00 80.94 96 ALA A CA 1
ATOM 755 C C . ALA A 1 96 ? -8.987 -2.243 24.577 1.00 80.94 96 ALA A C 1
ATOM 757 O O . ALA A 1 96 ? -9.670 -3.133 24.067 1.00 80.94 96 ALA A O 1
ATOM 758 N N . LEU A 1 97 ? -9.268 -0.946 24.416 1.00 81.62 97 LEU A N 1
ATOM 759 C CA . LEU A 1 97 ? -10.338 -0.444 23.550 1.00 81.62 97 LEU A CA 1
ATOM 760 C C . LEU A 1 97 ? -10.065 -0.767 22.079 1.00 81.62 97 LEU A C 1
ATOM 762 O O . LEU A 1 97 ? -10.968 -1.253 21.398 1.00 81.62 97 LEU A O 1
ATOM 766 N N . ARG A 1 98 ? -8.828 -0.561 21.607 1.00 81.12 98 ARG A N 1
ATOM 767 C CA . ARG A 1 98 ? -8.420 -0.928 20.244 1.00 81.12 98 ARG A CA 1
ATOM 768 C C . ARG A 1 98 ? -8.640 -2.413 19.993 1.00 81.12 98 ARG A C 1
ATOM 770 O O . ARG A 1 98 ? -9.320 -2.772 19.038 1.00 81.12 98 ARG A O 1
ATOM 777 N N . GLU A 1 99 ? -8.140 -3.267 20.885 1.00 81.81 99 GLU A N 1
ATOM 778 C CA . GLU A 1 99 ? -8.321 -4.714 20.763 1.00 81.81 99 GLU A CA 1
ATOM 779 C C . GLU A 1 99 ? -9.810 -5.087 20.733 1.00 81.81 99 GLU A C 1
ATOM 781 O O . GLU A 1 99 ? -10.224 -5.917 19.927 1.00 81.81 99 GLU A O 1
ATOM 786 N N . ALA A 1 100 ? -10.651 -4.459 21.561 1.00 81.12 100 ALA A N 1
ATOM 787 C CA . ALA A 1 100 ? -12.092 -4.710 21.554 1.00 81.12 100 ALA A CA 1
ATOM 788 C C . ALA A 1 100 ? -12.778 -4.292 20.237 1.00 81.12 100 ALA A C 1
ATOM 790 O O . ALA A 1 100 ? -13.787 -4.896 19.869 1.00 81.12 100 ALA A O 1
ATOM 791 N N . CYS A 1 101 ? -12.239 -3.304 19.519 1.00 80.75 101 CYS A N 1
ATOM 792 C CA . CYS A 1 101 ? -12.753 -2.873 18.217 1.00 80.75 101 CYS A CA 1
ATOM 793 C C . CYS A 1 101 ? -12.217 -3.726 17.053 1.00 80.75 101 CYS A C 1
ATOM 795 O O . CYS A 1 101 ? -12.950 -3.962 16.102 1.00 80.75 101 CYS A O 1
ATOM 797 N N . GLU A 1 102 ? -10.980 -4.230 17.129 1.00 78.12 102 GLU A N 1
ATOM 798 C CA . GLU A 1 102 ? -10.326 -4.974 16.035 1.00 78.12 102 GLU A CA 1
ATOM 799 C C . GLU A 1 102 ? -10.561 -6.496 16.089 1.00 78.12 102 GLU A C 1
ATOM 801 O O . GLU A 1 102 ? -10.664 -7.170 15.064 1.00 78.12 102 GLU A O 1
ATOM 806 N N . SER A 1 103 ? -10.660 -7.077 17.288 1.00 71.75 103 SER A N 1
ATOM 807 C CA . SER A 1 103 ? -10.567 -8.534 17.494 1.00 71.75 103 SER A CA 1
ATOM 808 C C . SER A 1 103 ? -11.837 -9.341 17.194 1.00 71.75 103 SER A C 1
ATOM 810 O O . SER A 1 103 ? -11.910 -10.518 17.555 1.00 71.75 103 SER A O 1
ATOM 812 N N . GLY A 1 104 ? -12.850 -8.760 16.545 1.00 59.16 104 GLY A N 1
ATOM 813 C CA . GLY A 1 104 ? -14.217 -9.313 16.531 1.00 59.16 104 GLY A CA 1
ATOM 814 C C . GLY A 1 104 ? -14.402 -10.646 15.815 1.00 59.16 104 GLY A C 1
ATOM 815 O O . GLY A 1 104 ? -15.430 -11.292 15.975 1.00 59.16 104 GLY A O 1
ATOM 816 N N . LYS A 1 105 ? -13.373 -11.143 15.121 1.00 54.75 105 LYS A N 1
ATOM 817 C CA . LYS A 1 105 ? -13.337 -12.520 14.599 1.00 54.75 105 LYS A CA 1
ATOM 818 C C . LYS A 1 105 ? -12.963 -13.581 15.649 1.00 54.75 105 LYS A C 1
ATOM 820 O O . LYS A 1 105 ? -13.107 -14.768 15.375 1.00 54.75 105 LYS A O 1
ATOM 825 N N . ARG A 1 106 ? -12.445 -13.193 16.824 1.00 50.56 106 ARG A N 1
ATOM 826 C CA . ARG A 1 106 ? -11.838 -14.105 17.817 1.00 50.56 106 ARG A CA 1
ATOM 827 C C . ARG A 1 106 ? -12.657 -14.277 19.104 1.00 50.56 106 ARG A C 1
ATOM 829 O O . ARG A 1 106 ? -12.537 -15.329 19.726 1.00 50.56 106 ARG A O 1
ATOM 836 N N . PHE A 1 107 ? -13.481 -13.299 19.503 1.00 54.66 107 PHE A N 1
ATOM 837 C CA . PHE A 1 107 ? -14.279 -13.330 20.743 1.00 54.66 107 PHE A CA 1
ATOM 838 C C . PHE A 1 107 ? -15.560 -12.465 20.657 1.00 54.66 107 PHE A C 1
ATOM 840 O O . PHE A 1 107 ? -15.647 -11.602 19.789 1.00 54.66 107 PHE A O 1
ATOM 847 N N . PRO A 1 108 ? -16.538 -12.624 21.580 1.00 55.53 108 PRO A N 1
ATOM 848 C CA . PRO A 1 108 ? -17.679 -11.712 21.687 1.00 55.53 108 PRO A CA 1
ATOM 849 C C . PRO A 1 108 ? -17.225 -10.332 22.193 1.00 55.53 108 PRO A C 1
ATOM 851 O O . PRO A 1 108 ? -16.834 -10.184 23.357 1.00 55.53 108 PRO A O 1
ATOM 854 N N . ASN A 1 109 ? -17.275 -9.318 21.327 1.00 68.38 109 ASN A N 1
ATOM 855 C CA . ASN A 1 109 ? -16.627 -8.023 21.571 1.00 68.38 109 ASN A CA 1
ATOM 856 C C . ASN A 1 109 ? -17.525 -6.958 22.202 1.00 68.38 109 ASN A C 1
ATOM 858 O O . ASN A 1 109 ? -17.047 -6.129 22.980 1.00 68.38 109 ASN A O 1
ATOM 862 N N . LEU A 1 110 ? -18.832 -7.013 21.956 1.00 75.25 110 LEU A N 1
ATOM 863 C CA . LEU A 1 110 ? -19.755 -5.963 22.379 1.00 75.25 110 LEU A CA 1
ATOM 864 C C . LEU A 1 110 ? -19.836 -5.815 23.908 1.00 75.25 110 LEU A C 1
ATOM 866 O O . LEU A 1 110 ? -19.798 -4.706 24.437 1.00 75.25 110 LEU A O 1
ATOM 870 N N . SER A 1 111 ? -19.889 -6.928 24.646 1.00 78.31 111 SER A N 1
ATOM 871 C CA . SER A 1 111 ? -19.918 -6.909 26.117 1.00 78.31 111 SER A CA 1
ATOM 872 C C . SER A 1 111 ? -18.633 -6.337 26.720 1.00 78.31 111 SER A C 1
ATOM 874 O O . SER A 1 111 ? -18.682 -5.651 27.741 1.00 78.31 111 SER A O 1
ATOM 876 N N . ARG A 1 112 ? -17.486 -6.601 26.082 1.00 78.31 112 ARG A N 1
ATOM 877 C CA . ARG A 1 112 ? -16.172 -6.120 26.530 1.00 78.31 112 ARG A CA 1
ATOM 878 C C . ARG A 1 112 ? -16.038 -4.622 26.308 1.00 78.31 112 ARG A C 1
ATOM 880 O O . ARG A 1 112 ? -15.663 -3.902 27.229 1.00 78.31 112 ARG A O 1
ATOM 887 N N . LEU A 1 113 ? -16.412 -4.164 25.116 1.00 80.75 113 LEU A N 1
ATOM 888 C CA . LEU A 1 113 ? -16.399 -2.753 24.760 1.00 80.75 113 LEU A CA 1
ATOM 889 C C . LEU A 1 113 ? -17.348 -1.937 25.646 1.00 80.75 113 LEU A C 1
ATOM 891 O O . LEU A 1 113 ? -16.946 -0.911 26.185 1.00 80.75 113 LEU A O 1
ATOM 895 N N . ARG A 1 114 ? -18.575 -2.429 25.875 1.00 83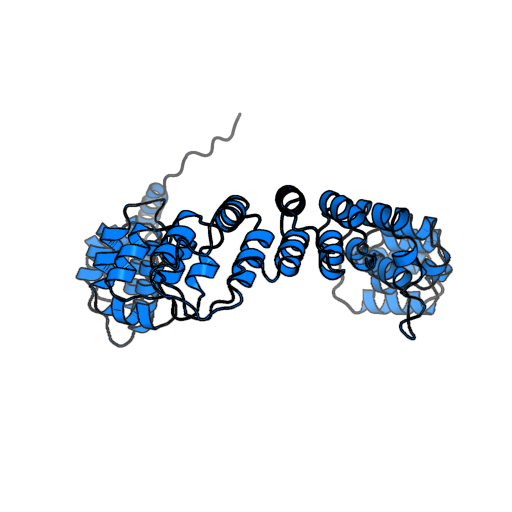.19 114 ARG A N 1
ATOM 896 C CA . ARG A 1 114 ? -19.539 -1.799 26.797 1.00 83.19 114 ARG A CA 1
ATOM 897 C C . ARG A 1 114 ? -18.942 -1.584 28.182 1.00 83.19 114 ARG A C 1
ATOM 899 O O . ARG A 1 114 ? -19.051 -0.496 28.735 1.00 83.19 114 ARG A O 1
ATOM 906 N N . TRP A 1 115 ? -18.288 -2.606 28.728 1.00 82.81 115 TRP A N 1
ATOM 907 C CA . TRP A 1 115 ? -17.655 -2.511 30.040 1.00 82.81 115 TRP A CA 1
ATOM 908 C C . TRP A 1 115 ? -16.477 -1.526 30.052 1.00 82.81 115 TRP A C 1
ATOM 910 O O . TRP A 1 115 ? -16.374 -0.712 30.965 1.00 82.81 115 TRP A O 1
ATOM 920 N N . LEU A 1 116 ? -15.617 -1.564 29.027 1.00 81.31 116 LEU A N 1
ATOM 921 C CA . LEU A 1 116 ? -14.476 -0.650 28.902 1.00 81.31 116 LEU A CA 1
ATOM 922 C C . LEU A 1 116 ? -14.914 0.818 28.812 1.00 81.31 116 LEU A C 1
ATOM 924 O O . LEU A 1 116 ? -14.272 1.672 29.422 1.00 81.31 116 LEU A O 1
ATOM 928 N N . MET A 1 117 ? -16.004 1.097 28.090 1.00 79.62 117 MET A N 1
ATOM 929 C CA . MET A 1 117 ? -16.556 2.445 27.914 1.00 79.62 117 MET A CA 1
ATOM 930 C C . MET A 1 117 ? -17.316 2.969 29.136 1.00 79.62 117 MET A C 1
ATOM 932 O O . MET A 1 117 ? -17.378 4.176 29.333 1.00 79.62 117 MET A O 1
ATOM 936 N N . GLN A 1 118 ? -17.879 2.092 29.973 1.00 81.94 118 GLN A N 1
ATOM 937 C CA . GLN A 1 118 ? -18.504 2.496 31.241 1.00 81.94 118 GLN A CA 1
ATOM 938 C C . GLN A 1 118 ? -17.480 2.969 32.282 1.00 81.94 118 GLN A C 1
ATOM 940 O O . GLN A 1 118 ? -17.847 3.631 33.253 1.00 81.94 118 GLN A O 1
ATOM 945 N N . HIS A 1 119 ? -16.204 2.618 32.112 1.00 79.62 119 HIS A N 1
ATOM 946 C CA . HIS A 1 119 ? -15.145 3.039 33.017 1.00 79.62 119 HIS A CA 1
ATOM 947 C C . HIS A 1 119 ? -14.726 4.496 32.730 1.00 79.62 119 HIS A C 1
ATOM 949 O O . HIS A 1 119 ? -14.566 4.843 31.560 1.00 79.62 119 HIS A O 1
ATOM 955 N N . PRO A 1 120 ? -14.455 5.344 33.746 1.00 73.75 120 PRO A N 1
ATOM 956 C CA . PRO A 1 120 ? -14.051 6.743 33.537 1.00 73.75 120 PRO A CA 1
ATOM 957 C C . PRO A 1 120 ? -12.836 6.917 32.610 1.00 73.75 120 PRO A C 1
ATOM 959 O O . PRO A 1 120 ? -12.827 7.800 31.756 1.00 73.75 120 PRO A O 1
ATOM 962 N N . LEU A 1 121 ? -11.852 6.013 32.719 1.00 72.62 121 LEU A N 1
ATOM 963 C CA . LEU A 1 121 ? -10.675 5.977 31.835 1.00 72.62 121 LEU A CA 1
ATOM 964 C C . LEU A 1 121 ? -11.023 5.670 30.370 1.00 72.62 121 LEU A C 1
ATOM 966 O O . LEU A 1 121 ? -10.253 6.013 29.483 1.00 72.62 121 LEU A O 1
ATOM 970 N N . GLY A 1 122 ? -12.162 5.023 30.104 1.00 71.69 122 GLY A N 1
ATOM 971 C CA . GLY A 1 122 ? -12.636 4.748 28.751 1.00 71.69 122 GLY A CA 1
ATOM 972 C C . GLY A 1 122 ? -12.998 6.029 28.009 1.00 71.69 122 GLY A C 1
ATOM 973 O O . GLY A 1 122 ? -12.524 6.244 26.899 1.00 71.69 122 GLY A O 1
ATOM 974 N N . CYS A 1 123 ? -13.765 6.917 28.646 1.00 67.44 123 CYS A N 1
ATOM 975 C CA . CYS A 1 123 ? -14.132 8.212 28.068 1.00 67.44 123 CYS A CA 1
ATOM 976 C C . CYS A 1 123 ? -12.904 9.094 27.791 1.00 67.44 123 CYS A C 1
ATOM 978 O O . CYS A 1 123 ? -12.826 9.726 26.741 1.00 67.44 123 CYS A O 1
ATOM 980 N N . GLU A 1 124 ? -11.935 9.108 28.711 1.00 70.25 124 GLU A N 1
ATOM 981 C CA . GLU A 1 124 ? -10.692 9.878 28.571 1.00 70.25 124 GLU A CA 1
ATOM 982 C C . GLU A 1 124 ? -9.766 9.286 27.491 1.00 70.25 124 GLU A C 1
ATOM 984 O O . GLU A 1 124 ? -9.191 10.023 26.690 1.00 70.25 124 GLU A O 1
ATOM 989 N N . ALA A 1 125 ? -9.679 7.954 27.395 1.00 68.31 125 ALA A N 1
ATOM 990 C CA . ALA A 1 125 ? -8.909 7.269 26.356 1.00 68.31 125 ALA A CA 1
ATOM 991 C C . ALA A 1 125 ? -9.488 7.483 24.944 1.00 68.31 125 ALA A C 1
ATOM 993 O O . ALA A 1 125 ? -8.724 7.660 23.994 1.00 68.31 125 ALA A O 1
ATOM 994 N N . CYS A 1 126 ? -10.818 7.531 24.798 1.00 65.75 126 CYS A N 1
ATOM 995 C CA . CYS A 1 126 ? -11.487 7.803 23.518 1.00 65.75 126 CYS A CA 1
ATOM 996 C C . CYS A 1 126 ? -11.200 9.211 22.962 1.00 65.75 126 CYS A C 1
ATOM 998 O O . CYS A 1 126 ? -11.304 9.419 21.756 1.00 65.75 126 CYS A O 1
ATOM 1000 N N . GLY A 1 127 ? -10.836 10.180 23.808 1.00 61.31 127 GLY A N 1
ATOM 1001 C CA . GLY A 1 127 ? -10.551 11.553 23.380 1.00 61.31 127 GLY A CA 1
ATOM 1002 C C . GLY A 1 127 ? -9.142 11.783 22.822 1.00 61.31 127 GLY A C 1
ATOM 1003 O O . GLY A 1 127 ? -8.912 12.821 22.206 1.00 61.31 127 GLY A O 1
ATOM 1004 N N . ASN A 1 128 ? -8.195 10.856 23.037 1.00 54.31 128 ASN A N 1
ATOM 1005 C CA . ASN A 1 128 ? -6.768 11.205 22.999 1.00 54.31 128 ASN A CA 1
ATOM 1006 C C . ASN A 1 128 ? -5.959 10.770 21.766 1.00 54.31 128 ASN A C 1
ATOM 1008 O O . ASN A 1 128 ? -4.885 11.329 21.573 1.00 54.31 128 ASN A O 1
ATOM 1012 N N . ALA A 1 129 ? -6.406 9.840 20.913 1.00 51.78 129 ALA A N 1
ATOM 1013 C CA . ALA A 1 129 ? -5.647 9.529 19.681 1.00 51.78 129 ALA A CA 1
ATOM 1014 C C . ALA A 1 129 ? -6.331 8.598 18.669 1.00 51.78 129 ALA A C 1
ATOM 1016 O O . ALA A 1 129 ? -5.853 8.492 17.540 1.00 51.78 129 ALA A O 1
ATOM 1017 N N . CYS A 1 130 ? -7.406 7.893 19.025 1.00 57.97 130 CYS A N 1
ATOM 1018 C CA . CYS A 1 130 ? -8.016 6.922 18.122 1.00 57.97 130 CYS A CA 1
ATOM 1019 C C . CYS A 1 130 ? -9.513 6.926 18.276 1.00 57.97 130 CYS A C 1
ATOM 1021 O O . CYS A 1 130 ? -10.014 6.677 19.368 1.00 57.97 130 CYS A O 1
ATOM 1023 N N . ASP A 1 131 ? -10.193 7.209 17.175 1.00 76.06 131 ASP A N 1
ATOM 1024 C CA . ASP A 1 131 ? -11.630 7.071 17.096 1.00 76.06 131 ASP A CA 1
ATOM 1025 C C . ASP A 1 131 ? -11.965 5.568 17.066 1.00 76.06 131 ASP A C 1
ATOM 1027 O O . ASP A 1 131 ? -11.669 4.903 16.064 1.00 76.06 131 ASP A O 1
ATOM 1031 N N . PRO A 1 132 ? -12.554 4.994 18.134 1.00 80.19 132 PRO A N 1
ATOM 1032 C CA . PRO A 1 132 ? -12.974 3.593 18.142 1.00 80.19 132 PRO A CA 1
ATOM 1033 C C . PRO A 1 132 ? -13.919 3.278 16.976 1.00 80.19 132 PRO A C 1
ATOM 1035 O O . PRO A 1 132 ? -13.961 2.146 16.498 1.00 80.19 132 PRO A O 1
ATOM 1038 N N . PHE A 1 133 ? -14.637 4.295 16.484 1.00 82.44 133 PHE A N 1
ATOM 1039 C CA . PHE A 1 133 ? -15.513 4.201 15.325 1.00 82.44 133 PHE A CA 1
ATOM 1040 C C . PHE A 1 133 ? -14.734 3.860 14.049 1.00 82.44 133 PHE A C 1
ATOM 1042 O O . PHE A 1 133 ? -15.124 2.961 13.307 1.00 82.44 133 PHE A O 1
ATOM 1049 N N . ARG A 1 134 ? -13.577 4.502 13.836 1.00 84.94 134 ARG A N 1
ATOM 1050 C CA . ARG A 1 134 ? -12.683 4.232 12.700 1.00 84.94 134 ARG A CA 1
ATOM 1051 C C . ARG A 1 134 ? -12.103 2.819 12.747 1.00 84.94 134 ARG A C 1
ATOM 1053 O O . ARG A 1 134 ? -12.091 2.127 11.735 1.00 84.94 134 ARG A O 1
ATOM 1060 N N . LEU A 1 135 ? -11.666 2.368 13.923 1.00 85.06 135 LEU A N 1
ATOM 1061 C CA . LEU A 1 135 ? -11.128 1.012 14.091 1.00 85.06 135 LEU A CA 1
ATOM 1062 C C . LEU A 1 135 ? -12.182 -0.064 13.833 1.00 85.06 135 LEU A C 1
ATOM 1064 O O . LEU A 1 135 ? -11.908 -1.047 13.150 1.00 85.06 135 LEU A O 1
ATOM 1068 N N . ALA A 1 136 ? -13.391 0.128 14.362 1.00 86.94 136 ALA A N 1
ATOM 1069 C CA . ALA A 1 136 ? -14.496 -0.794 14.133 1.00 86.94 136 ALA A CA 1
ATOM 1070 C C . ALA A 1 136 ? -14.868 -0.870 12.642 1.00 86.94 136 ALA A C 1
ATOM 1072 O O . ALA A 1 136 ? -15.148 -1.958 12.134 1.00 86.94 136 ALA A O 1
ATOM 1073 N N . ALA A 1 137 ? -14.799 0.263 11.934 1.00 87.69 137 ALA A N 1
ATOM 1074 C CA . ALA A 1 137 ? -15.000 0.342 10.491 1.00 87.69 137 ALA A CA 1
ATOM 1075 C C . ALA A 1 137 ? -13.938 -0.452 9.716 1.00 87.69 137 ALA A C 1
ATOM 1077 O O . ALA A 1 137 ? -14.278 -1.313 8.905 1.00 87.69 137 ALA A O 1
ATOM 1078 N N . GLY A 1 138 ? -12.659 -0.240 10.036 1.00 86.75 138 GLY A N 1
ATOM 1079 C CA . GLY A 1 138 ? -11.534 -0.967 9.442 1.00 86.75 138 GLY A CA 1
ATOM 1080 C C . GLY A 1 138 ? -11.437 -2.451 9.821 1.00 86.75 138 GLY A C 1
ATOM 1081 O O . GLY A 1 138 ? -10.620 -3.160 9.249 1.00 86.75 138 GLY A O 1
ATOM 1082 N N . ALA A 1 139 ? -12.255 -2.939 10.758 1.00 86.75 139 ALA A N 1
ATOM 1083 C CA . ALA A 1 139 ? -12.283 -4.340 11.193 1.00 86.75 139 ALA A CA 1
ATOM 1084 C C . ALA A 1 139 ? -13.575 -5.092 10.801 1.00 86.75 139 ALA A C 1
ATOM 1086 O O . ALA A 1 139 ? -13.788 -6.225 11.250 1.00 86.75 139 ALA A O 1
ATOM 1087 N N . ASP A 1 140 ? -14.437 -4.471 9.987 1.00 88.00 140 ASP A N 1
ATOM 1088 C CA . ASP A 1 140 ? -15.763 -4.973 9.582 1.00 88.00 140 ASP A CA 1
ATOM 1089 C C . ASP A 1 140 ? -16.700 -5.302 10.761 1.00 88.00 140 ASP A C 1
ATOM 1091 O O . ASP A 1 140 ? -17.492 -6.243 10.710 1.00 88.00 140 ASP A O 1
ATOM 1095 N N . GLN A 1 141 ? -16.600 -4.557 11.868 1.00 86.81 141 GLN A N 1
ATOM 1096 C CA . GLN A 1 141 ? -17.371 -4.820 13.088 1.00 86.81 141 GLN A CA 1
ATOM 1097 C C . GLN A 1 141 ? -18.667 -4.008 13.133 1.00 86.81 141 GLN A C 1
ATOM 1099 O O . GLN A 1 141 ? -18.796 -3.060 13.908 1.00 86.81 141 GLN A O 1
ATOM 1104 N N . VAL A 1 142 ? -19.654 -4.402 12.325 1.00 87.75 142 VAL A N 1
ATOM 1105 C CA . VAL A 1 142 ? -20.936 -3.681 12.195 1.00 87.75 142 VAL A CA 1
ATOM 1106 C C . VAL A 1 142 ? -21.683 -3.535 13.530 1.00 87.75 142 VAL A C 1
ATOM 1108 O O . VAL A 1 142 ? -22.159 -2.450 13.844 1.00 87.75 142 VAL A O 1
ATOM 1111 N N . GLU A 1 143 ? -21.715 -4.571 14.373 1.00 86.19 143 GLU A N 1
ATOM 1112 C CA . GLU A 1 143 ? -22.365 -4.493 15.697 1.00 86.19 143 GLU A CA 1
ATOM 1113 C C . GLU A 1 143 ? -21.681 -3.480 16.633 1.00 86.19 143 GLU A C 1
ATOM 1115 O O . GLU A 1 143 ? -22.324 -2.808 17.445 1.00 86.19 143 GLU A O 1
ATOM 1120 N N . VAL A 1 144 ? -20.353 -3.369 16.532 1.00 85.44 144 VAL A N 1
ATOM 1121 C CA . VAL A 1 144 ? -19.571 -2.401 17.306 1.00 85.44 144 VAL A CA 1
ATOM 1122 C C . VAL A 1 144 ? -19.794 -0.992 16.767 1.00 85.44 144 VAL A C 1
ATOM 1124 O O . VAL A 1 144 ? -19.981 -0.072 17.563 1.00 85.44 144 VAL A O 1
ATOM 1127 N N . LEU A 1 145 ? -19.830 -0.825 15.441 1.00 86.69 145 LEU A N 1
ATOM 1128 C CA . LEU A 1 145 ? -20.169 0.441 14.790 1.00 86.69 145 LEU A CA 1
ATOM 1129 C C . LEU A 1 145 ? -21.546 0.943 15.220 1.00 86.69 145 LEU A C 1
ATOM 1131 O O . LEU A 1 145 ? -21.668 2.095 15.634 1.00 86.69 145 LEU A O 1
ATOM 1135 N N . GLU A 1 146 ? -22.558 0.076 15.201 1.00 88.06 146 GLU A N 1
ATOM 1136 C CA . GLU A 1 146 ? -23.919 0.409 15.622 1.00 88.06 146 GLU A CA 1
ATOM 1137 C C . GLU A 1 146 ? -23.959 0.867 17.083 1.00 88.06 146 GLU A C 1
ATOM 1139 O O . GLU A 1 146 ? -24.540 1.907 17.415 1.00 88.06 146 GLU A O 1
ATOM 1144 N N . TYR A 1 147 ? -23.271 0.143 17.967 1.00 86.06 147 TYR A N 1
ATOM 1145 C CA . TYR A 1 147 ? -23.173 0.535 19.365 1.00 86.06 147 TYR A CA 1
ATOM 1146 C C . TYR A 1 147 ? -22.458 1.878 19.544 1.00 86.06 147 TYR A C 1
ATOM 1148 O O . TYR A 1 147 ? -22.995 2.757 20.216 1.00 86.06 147 TYR A O 1
ATOM 1156 N N . LEU A 1 148 ? -21.291 2.081 18.934 1.00 84.81 148 LEU A N 1
ATOM 1157 C CA . LEU A 1 148 ? -20.550 3.342 19.033 1.00 84.81 148 LEU A CA 1
ATOM 1158 C C . LEU A 1 148 ? -21.367 4.516 18.470 1.00 84.81 148 LEU A C 1
ATOM 1160 O O . LEU A 1 148 ? -21.440 5.577 19.092 1.00 84.81 148 LEU A O 1
ATOM 1164 N N . TYR A 1 149 ? -22.078 4.308 17.364 1.00 85.38 149 TYR A N 1
ATOM 1165 C CA . TYR A 1 149 ? -22.985 5.302 16.801 1.00 85.38 149 TYR A CA 1
ATOM 1166 C C . TYR A 1 149 ? -24.131 5.652 17.756 1.00 85.38 149 TYR A C 1
ATOM 1168 O O . TYR A 1 149 ? -24.450 6.835 17.919 1.00 85.38 149 TYR A O 1
ATOM 1176 N N . SER A 1 150 ? -24.702 4.662 18.456 1.00 85.19 150 SER A N 1
ATOM 1177 C CA . SER A 1 150 ? -25.709 4.896 19.504 1.00 85.19 150 SER A CA 1
ATOM 1178 C C . SER A 1 150 ? -25.172 5.729 20.676 1.00 85.19 150 SER A C 1
ATOM 1180 O O . SER A 1 150 ? -25.928 6.477 21.292 1.00 85.19 150 SER A O 1
ATOM 1182 N N . GLN A 1 151 ? -23.866 5.650 20.958 1.00 82.81 151 GLN A N 1
ATOM 1183 C CA . GLN A 1 151 ? -23.192 6.450 21.987 1.00 82.81 151 GLN A CA 1
ATOM 1184 C C . GLN A 1 151 ? -22.816 7.862 21.501 1.00 82.81 151 GLN A C 1
ATOM 1186 O O . GLN A 1 151 ? -22.242 8.635 22.262 1.00 82.81 151 GLN A O 1
ATOM 1191 N N . GLY A 1 152 ? -23.139 8.221 20.253 1.00 80.50 152 GLY A N 1
ATOM 1192 C CA . GLY A 1 152 ? -22.871 9.548 19.694 1.00 80.50 152 GLY A CA 1
ATOM 1193 C C . GLY A 1 152 ? -21.556 9.675 18.919 1.00 80.50 152 GLY A C 1
ATOM 1194 O O . GLY A 1 152 ? -21.269 10.761 18.420 1.00 80.50 152 GLY A O 1
ATOM 1195 N N . PHE A 1 153 ? -20.783 8.594 18.756 1.00 80.06 153 PHE A N 1
ATOM 1196 C CA . PHE A 1 153 ? -19.584 8.608 17.909 1.00 80.06 153 PHE A CA 1
ATOM 1197 C C . PHE A 1 153 ? -19.981 8.759 16.438 1.00 80.06 153 PHE A C 1
ATOM 1199 O O . PHE A 1 153 ? -20.986 8.200 15.990 1.00 80.06 153 PHE A O 1
ATOM 1206 N N . ARG A 1 154 ? -19.225 9.555 15.687 1.00 75.75 154 ARG A N 1
ATOM 1207 C CA . ARG A 1 154 ? -19.465 9.853 14.270 1.00 75.75 154 ARG A CA 1
ATOM 1208 C C . ARG A 1 154 ? -18.123 9.966 13.564 1.00 75.75 154 ARG A C 1
ATOM 1210 O O . ARG A 1 154 ? -17.174 10.463 14.162 1.00 75.75 154 ARG A O 1
ATOM 1217 N N . ASP A 1 155 ? -18.082 9.622 12.283 1.00 72.62 155 ASP A N 1
ATOM 1218 C CA . ASP A 1 155 ? -16.920 9.901 11.443 1.00 72.62 155 ASP A CA 1
ATOM 1219 C C . ASP A 1 155 ? -16.881 11.391 11.078 1.00 72.62 155 ASP A C 1
ATOM 1221 O O . ASP A 1 155 ? -17.432 11.835 10.071 1.00 72.62 155 ASP A O 1
ATOM 1225 N N . GLY A 1 156 ? -16.271 12.199 11.944 1.00 66.44 156 GLY A N 1
ATOM 1226 C CA . GLY A 1 156 ? -16.177 13.644 11.736 1.00 66.44 156 GLY A CA 1
ATOM 1227 C C . GLY A 1 156 ? -15.229 14.052 10.601 1.00 66.44 156 GLY A C 1
ATOM 1228 O O . GLY A 1 156 ? -15.319 15.184 10.127 1.00 66.44 156 GLY A O 1
ATOM 1229 N N . LYS A 1 157 ? -14.317 13.164 10.178 1.00 70.00 157 LYS A N 1
ATOM 1230 C CA . LYS A 1 157 ? -13.233 13.472 9.224 1.00 70.00 157 LYS A CA 1
ATOM 1231 C C . LYS A 1 157 ? -13.310 12.703 7.904 1.00 70.00 157 LYS A C 1
ATOM 1233 O O . LYS A 1 157 ? -12.715 13.154 6.933 1.00 70.00 157 LYS A O 1
ATOM 1238 N N . GLY A 1 158 ? -14.077 11.615 7.832 1.00 72.00 158 GLY A N 1
ATOM 1239 C CA . GLY A 1 158 ? -14.137 10.733 6.659 1.00 72.00 158 GLY A CA 1
ATOM 1240 C C . GLY A 1 158 ? -13.096 9.611 6.697 1.00 72.00 158 GLY A C 1
ATOM 1241 O O . GLY A 1 158 ? -12.902 8.905 5.705 1.00 72.00 158 GLY A O 1
ATOM 1242 N N . ASP A 1 159 ? -12.411 9.447 7.830 1.00 79.62 159 ASP A N 1
ATOM 1243 C CA . ASP A 1 159 ? -11.348 8.460 7.991 1.00 79.62 159 ASP A CA 1
ATOM 1244 C C . ASP A 1 159 ? -11.942 7.056 8.212 1.00 79.62 159 ASP A C 1
ATOM 1246 O O . ASP A 1 159 ? -11.362 6.065 7.775 1.00 79.62 159 ASP A O 1
ATOM 1250 N N . ALA A 1 160 ? -13.122 6.948 8.842 1.00 82.88 160 ALA A N 1
ATOM 1251 C CA . ALA A 1 160 ? -13.755 5.658 9.131 1.00 82.88 160 ALA A CA 1
ATOM 1252 C C . ALA A 1 160 ? -14.250 4.959 7.863 1.00 82.88 160 ALA A C 1
ATOM 1254 O O . ALA A 1 160 ? -13.989 3.771 7.673 1.00 82.88 160 ALA A O 1
ATOM 1255 N N . ILE A 1 161 ? -14.912 5.691 6.963 1.00 82.38 161 ILE A N 1
ATOM 1256 C CA . ILE A 1 161 ? -15.339 5.123 5.676 1.00 82.38 161 ILE A CA 1
ATOM 1257 C C . ILE A 1 161 ? -14.149 4.767 4.778 1.00 82.38 161 ILE A C 1
ATOM 1259 O O . ILE A 1 161 ? -14.207 3.767 4.068 1.00 82.38 161 ILE A O 1
ATOM 1263 N N . THR A 1 162 ? -13.054 5.526 4.863 1.00 83.81 162 THR A N 1
ATOM 1264 C CA . THR A 1 162 ? -11.799 5.243 4.155 1.00 83.81 162 THR A CA 1
ATOM 1265 C C . THR A 1 162 ? -11.122 3.969 4.673 1.00 83.81 162 THR A C 1
ATOM 1267 O O . THR A 1 162 ? -10.684 3.126 3.885 1.00 83.81 162 THR A O 1
ATOM 1270 N N . ASP A 1 163 ? -11.074 3.778 5.991 1.00 85.62 163 ASP A N 1
ATOM 1271 C CA . ASP A 1 163 ? -10.501 2.575 6.602 1.00 85.62 163 ASP A CA 1
ATOM 1272 C C . ASP A 1 163 ? -11.381 1.338 6.378 1.00 85.62 163 ASP A C 1
ATOM 1274 O O . ASP A 1 163 ? -10.852 0.241 6.204 1.00 85.62 163 ASP A O 1
ATOM 1278 N N . ALA A 1 164 ? -12.702 1.513 6.260 1.00 88.31 164 ALA A N 1
ATOM 1279 C CA . ALA A 1 164 ? -13.627 0.450 5.869 1.00 88.31 164 ALA A CA 1
ATOM 1280 C C . ALA A 1 164 ? -13.431 -0.047 4.424 1.00 88.31 164 ALA A C 1
ATOM 1282 O O . ALA A 1 164 ? -13.979 -1.091 4.068 1.00 88.31 164 ALA A O 1
ATOM 1283 N N . VAL A 1 165 ? -12.676 0.657 3.566 1.00 85.25 165 VAL A N 1
ATOM 1284 C CA . VAL A 1 165 ? -12.454 0.243 2.169 1.00 85.25 165 VAL A CA 1
ATOM 1285 C C . VAL A 1 165 ? -11.645 -1.059 2.116 1.00 85.25 165 VAL A C 1
ATOM 1287 O O . VAL A 1 165 ? -10.417 -1.074 2.166 1.00 85.25 165 VAL A O 1
ATOM 1290 N N . GLY A 1 166 ? -12.355 -2.174 1.999 1.00 84.56 166 GLY A N 1
ATOM 1291 C CA . GLY A 1 166 ? -11.851 -3.542 2.191 1.00 84.56 166 GLY A CA 1
ATOM 1292 C C . GLY A 1 166 ? -12.891 -4.454 2.841 1.00 84.56 166 GLY A C 1
ATOM 1293 O O . GLY A 1 166 ? -12.789 -5.677 2.783 1.00 84.56 166 GLY A O 1
ATOM 1294 N N . HIS A 1 167 ? -13.922 -3.846 3.423 1.00 89.62 167 HIS A N 1
ATOM 1295 C CA . HIS A 1 167 ? -14.944 -4.486 4.227 1.00 89.62 167 HIS A CA 1
ATOM 1296 C C . HIS A 1 167 ? -16.330 -4.019 3.780 1.00 89.62 167 HIS A C 1
ATOM 1298 O O . HIS A 1 167 ? -16.801 -2.938 4.132 1.00 89.62 167 HIS A O 1
ATOM 1304 N N . LEU A 1 168 ? -16.984 -4.839 2.952 1.00 88.12 168 LEU A N 1
ATOM 1305 C CA . LEU A 1 168 ? -18.247 -4.479 2.309 1.00 88.12 168 LEU A CA 1
ATOM 1306 C C . LEU A 1 168 ? -19.361 -4.163 3.319 1.00 88.12 168 LEU A C 1
ATOM 1308 O O . LEU A 1 168 ? -20.156 -3.260 3.066 1.00 88.12 168 LEU A O 1
ATOM 1312 N N . ASN A 1 169 ? -19.433 -4.878 4.447 1.00 88.69 169 ASN A N 1
ATOM 1313 C CA . ASN A 1 169 ? -20.522 -4.694 5.410 1.00 88.69 169 ASN A CA 1
ATOM 1314 C C . ASN A 1 169 ? -20.377 -3.371 6.166 1.00 88.69 169 ASN A C 1
ATOM 1316 O O . ASN A 1 169 ? -21.351 -2.627 6.263 1.00 88.69 169 ASN A O 1
ATOM 1320 N N . ALA A 1 170 ? -19.169 -3.033 6.622 1.00 88.19 170 ALA A N 1
ATOM 1321 C CA . ALA A 1 170 ? -18.882 -1.730 7.213 1.00 88.19 170 ALA A CA 1
ATOM 1322 C C . ALA A 1 170 ? -19.166 -0.576 6.240 1.00 88.19 170 ALA A C 1
ATOM 1324 O O . ALA A 1 170 ? -19.817 0.392 6.629 1.00 88.19 170 ALA A O 1
ATOM 1325 N N . VAL A 1 171 ? -18.755 -0.686 4.968 1.00 87.44 171 VAL A N 1
ATOM 1326 C CA . VAL A 1 171 ? -19.046 0.346 3.953 1.00 87.44 171 VAL A CA 1
ATOM 1327 C C . VAL A 1 171 ? -20.552 0.508 3.738 1.00 87.44 171 VAL A C 1
ATOM 1329 O O . VAL A 1 171 ? -21.046 1.634 3.766 1.00 87.44 171 VAL A O 1
ATOM 1332 N N . LYS A 1 172 ? -21.298 -0.593 3.569 1.00 86.56 172 LYS A N 1
ATOM 1333 C CA . LYS A 1 172 ? -22.767 -0.564 3.446 1.00 86.56 172 LYS A CA 1
ATOM 1334 C C . LYS A 1 172 ? -23.411 0.138 4.635 1.00 86.56 172 LYS A C 1
ATOM 1336 O O . LYS A 1 172 ? -24.168 1.086 4.450 1.00 86.56 172 LYS A O 1
ATOM 1341 N N . TRP A 1 173 ? -23.044 -0.284 5.841 1.00 88.19 173 TRP A N 1
ATOM 1342 C CA . TRP A 1 173 ? -23.614 0.242 7.071 1.00 88.19 173 TRP A CA 1
ATOM 1343 C C . TRP A 1 173 ? -23.335 1.745 7.238 1.00 88.19 173 TRP A C 1
ATOM 1345 O O . TRP A 1 173 ? -24.253 2.509 7.539 1.00 88.19 173 TRP A O 1
ATOM 1355 N N . LEU A 1 174 ? -22.100 2.194 6.980 1.00 84.56 174 LEU A N 1
ATOM 1356 C CA . LEU A 1 174 ? -21.722 3.612 7.063 1.00 84.56 174 LEU A CA 1
ATOM 1357 C C . LEU A 1 174 ? -22.498 4.485 6.067 1.00 84.56 174 LEU A C 1
ATOM 1359 O O . LEU A 1 174 ? -22.877 5.608 6.410 1.00 84.56 174 LEU A O 1
ATOM 1363 N N . LEU A 1 175 ? -22.747 3.969 4.858 1.00 79.62 175 LEU A N 1
ATOM 1364 C CA . LEU A 1 175 ? -23.521 4.662 3.827 1.00 79.62 175 LEU A CA 1
ATOM 1365 C C . LEU A 1 175 ? -25.006 4.762 4.192 1.00 79.62 175 LEU A C 1
ATOM 1367 O O . LEU A 1 175 ? -25.572 5.849 4.120 1.00 79.62 175 LEU A O 1
ATOM 1371 N N . GLU A 1 176 ? -25.616 3.661 4.636 1.00 82.56 176 GLU A N 1
ATOM 1372 C CA . GLU A 1 176 ? -27.027 3.611 5.052 1.00 82.56 176 GLU A CA 1
ATOM 1373 C C . GLU A 1 176 ? -27.333 4.564 6.218 1.00 82.56 176 GLU A C 1
ATOM 1375 O O . GLU A 1 176 ? -28.396 5.181 6.261 1.00 82.56 176 GLU A O 1
ATOM 1380 N N . HIS A 1 177 ? -26.390 4.727 7.151 1.00 80.44 177 HIS A N 1
ATOM 1381 C CA . HIS A 1 177 ? -26.564 5.560 8.348 1.00 80.44 177 HIS A CA 1
ATOM 1382 C C . HIS A 1 177 ? -26.079 7.008 8.171 1.00 80.44 177 HIS A C 1
ATOM 1384 O O . HIS A 1 177 ? -26.105 7.784 9.135 1.00 80.44 177 HIS A O 1
ATOM 1390 N N . ASN A 1 178 ? -25.615 7.375 6.966 1.00 73.88 178 ASN A N 1
ATOM 1391 C CA . ASN A 1 178 ? -24.991 8.666 6.659 1.00 73.88 178 ASN A CA 1
ATOM 1392 C C . ASN A 1 178 ? -23.938 9.063 7.715 1.00 73.88 178 ASN A C 1
ATOM 1394 O O . ASN A 1 178 ? -23.888 10.196 8.199 1.00 73.88 178 ASN A O 1
ATOM 1398 N N . ALA A 1 179 ? -23.143 8.081 8.144 1.00 72.00 179 ALA A N 1
ATOM 1399 C CA . ALA A 1 179 ? -22.211 8.198 9.257 1.00 72.00 179 ALA A CA 1
ATOM 1400 C C . ALA A 1 179 ? -20.823 8.670 8.791 1.00 72.00 179 ALA A C 1
ATOM 1402 O O . ALA A 1 179 ? -19.820 8.139 9.250 1.00 72.00 179 ALA A O 1
ATOM 1403 N N . TYR A 1 180 ? -20.784 9.636 7.871 1.00 68.44 180 TYR A N 1
ATOM 1404 C CA . TYR A 1 180 ? -19.590 10.208 7.239 1.00 68.44 180 TYR A CA 1
ATOM 1405 C C . TYR A 1 180 ? -19.782 11.725 7.038 1.00 68.44 180 TYR A C 1
ATOM 1407 O O . TYR A 1 180 ? -20.921 12.206 7.066 1.00 68.44 180 TYR A O 1
ATOM 1415 N N . PRO A 1 181 ? -18.712 12.526 6.861 1.00 66.38 181 PRO A N 1
ATOM 1416 C CA . PRO A 1 181 ? -18.856 13.975 6.794 1.00 66.38 181 PRO A CA 1
ATOM 1417 C C . PRO A 1 181 ? -19.523 14.418 5.485 1.00 66.38 181 PRO A C 1
ATOM 1419 O O . PRO A 1 181 ? -19.211 13.924 4.396 1.00 66.38 181 PRO A O 1
ATOM 1422 N N . GLY A 1 182 ? -20.409 15.415 5.581 1.00 54.94 182 GLY A N 1
ATOM 1423 C CA . GLY A 1 182 ? -21.002 16.097 4.429 1.00 54.94 182 GLY A CA 1
ATOM 1424 C C . GLY A 1 182 ? -19.936 16.891 3.673 1.00 54.94 182 GLY A C 1
ATOM 1425 O O . GLY A 1 182 ? -19.661 18.037 4.011 1.00 54.94 182 GLY A O 1
ATOM 1426 N N . GLY A 1 183 ? -19.300 16.256 2.691 1.00 56.91 183 GLY A N 1
ATOM 1427 C CA . GLY A 1 183 ? -18.136 16.792 1.978 1.00 56.91 183 GLY A CA 1
ATOM 1428 C C . GLY A 1 183 ? -17.099 15.737 1.589 1.00 56.91 183 GLY A C 1
ATOM 1429 O O . GLY A 1 183 ? -16.128 16.078 0.918 1.00 56.91 183 GLY A O 1
ATOM 1430 N N . LEU A 1 184 ? -17.294 14.470 1.982 1.00 61.88 184 LEU A N 1
ATOM 1431 C CA . LEU A 1 184 ? -16.459 13.368 1.515 1.00 61.88 184 LEU A CA 1
ATOM 1432 C C . LEU A 1 184 ? -16.416 13.359 -0.019 1.00 61.88 184 LEU A C 1
ATOM 1434 O O . LEU A 1 184 ? -17.447 13.256 -0.686 1.00 61.88 184 LEU A O 1
ATOM 1438 N N . GLN A 1 185 ? -15.209 13.453 -0.572 1.00 61.22 185 GLN A N 1
ATOM 1439 C CA . GLN A 1 185 ? -14.969 13.295 -1.999 1.00 61.22 185 GLN A CA 1
ATOM 1440 C C . GLN A 1 185 ? -15.143 11.820 -2.358 1.00 61.22 185 GLN A C 1
ATOM 1442 O O . GLN A 1 185 ? -14.204 11.031 -2.319 1.00 61.22 185 GLN A O 1
ATOM 1447 N N . THR A 1 186 ? -16.376 11.437 -2.670 1.00 60.19 186 THR A N 1
ATOM 1448 C CA . THR A 1 186 ? -16.795 10.051 -2.918 1.00 60.19 186 THR A CA 1
ATOM 1449 C C . THR A 1 186 ? -16.000 9.350 -4.024 1.00 60.19 186 THR A C 1
ATOM 1451 O O . THR A 1 186 ? -15.832 8.134 -3.974 1.00 60.19 186 THR A O 1
ATOM 1454 N N . TYR A 1 187 ? -15.439 10.101 -4.975 1.00 61.03 187 TYR A N 1
ATOM 1455 C CA . TYR A 1 187 ? -14.544 9.573 -6.008 1.00 61.03 187 TYR A CA 1
ATOM 1456 C C . TYR A 1 187 ? -13.220 9.019 -5.452 1.00 61.03 187 TYR A C 1
ATOM 1458 O O . TYR A 1 187 ? -12.716 8.020 -5.963 1.00 61.03 187 TYR A O 1
ATOM 1466 N N . SER A 1 188 ? -12.692 9.598 -4.366 1.00 72.50 188 SER A N 1
ATOM 1467 C CA . SER A 1 188 ? -11.475 9.108 -3.704 1.00 72.50 188 SER A CA 1
ATOM 1468 C C . SER A 1 188 ? -11.704 7.716 -3.106 1.00 72.50 188 SER A C 1
ATOM 1470 O O . SER A 1 188 ? -10.833 6.852 -3.167 1.00 72.50 188 SER A O 1
ATOM 1472 N N . LEU A 1 189 ? -12.925 7.444 -2.628 1.00 79.44 189 LEU A N 1
ATOM 1473 C CA . LEU A 1 189 ? -13.312 6.135 -2.099 1.00 79.44 189 LEU A CA 1
ATOM 1474 C C . LEU A 1 189 ? -13.263 5.042 -3.177 1.00 79.44 189 LEU A C 1
ATOM 1476 O O . LEU A 1 189 ? -12.769 3.945 -2.916 1.00 79.44 189 LEU A O 1
ATOM 1480 N N . ILE A 1 190 ? -13.730 5.349 -4.395 1.00 82.62 190 ILE A N 1
ATOM 1481 C CA . ILE A 1 190 ? -13.620 4.430 -5.537 1.00 82.62 190 ILE A CA 1
ATOM 1482 C C . ILE A 1 190 ? -12.154 4.222 -5.910 1.00 82.62 190 ILE A C 1
ATOM 1484 O O . ILE A 1 190 ? -11.752 3.079 -6.109 1.00 82.62 190 ILE A O 1
ATOM 1488 N N . GLY A 1 191 ? -11.352 5.292 -5.956 1.00 83.31 191 GLY A N 1
ATOM 1489 C CA . GLY A 1 191 ? -9.908 5.214 -6.194 1.00 83.31 191 GLY A CA 1
ATOM 1490 C C . GLY A 1 191 ? -9.211 4.243 -5.242 1.00 83.31 191 GLY A C 1
ATOM 1491 O O . GLY A 1 191 ? -8.535 3.309 -5.671 1.00 83.31 191 GLY A O 1
ATOM 1492 N N . ILE A 1 192 ? -9.466 4.394 -3.942 1.00 85.56 192 ILE A N 1
ATOM 1493 C CA . ILE A 1 192 ? -8.898 3.540 -2.893 1.00 85.56 192 ILE A CA 1
ATOM 1494 C C . ILE A 1 192 ? -9.414 2.100 -3.013 1.00 85.56 192 ILE A C 1
ATOM 1496 O O . ILE A 1 192 ? -8.631 1.157 -2.883 1.00 85.56 192 ILE A O 1
ATOM 1500 N N . ALA A 1 193 ? -10.708 1.898 -3.285 1.00 88.75 193 ALA A N 1
ATOM 1501 C CA . ALA A 1 193 ? -11.280 0.562 -3.468 1.00 88.75 193 ALA A CA 1
ATOM 1502 C C . ALA A 1 193 ? -10.671 -0.148 -4.682 1.00 88.75 193 ALA A C 1
ATOM 1504 O O . ALA A 1 193 ? -10.338 -1.332 -4.600 1.00 88.75 193 ALA A O 1
ATOM 1505 N N . ALA A 1 194 ? -10.477 0.595 -5.771 1.00 88.31 194 ALA A N 1
ATOM 1506 C CA . ALA A 1 194 ? -9.854 0.124 -6.991 1.00 88.31 194 ALA A CA 1
ATOM 1507 C C . ALA A 1 194 ? -8.387 -0.239 -6.757 1.00 88.31 194 ALA A C 1
ATOM 1509 O O . ALA A 1 194 ? -8.014 -1.371 -7.045 1.00 88.31 194 ALA A O 1
ATOM 1510 N N . GLY A 1 195 ? -7.591 0.644 -6.144 1.00 85.75 195 GLY A N 1
ATOM 1511 C CA . GLY A 1 195 ? -6.182 0.390 -5.829 1.00 85.75 195 GLY A CA 1
ATOM 1512 C C . GLY A 1 195 ? -5.959 -0.772 -4.855 1.00 85.75 195 GLY A C 1
ATOM 1513 O O . GLY A 1 195 ? -5.035 -1.560 -5.038 1.00 85.75 195 GLY A O 1
ATOM 1514 N N . ARG A 1 196 ? -6.836 -0.949 -3.859 1.00 88.31 196 ARG A N 1
ATOM 1515 C CA . ARG A 1 196 ? -6.777 -2.090 -2.923 1.00 88.31 196 ARG A CA 1
ATOM 1516 C C . ARG A 1 196 ? -7.265 -3.413 -3.530 1.00 88.31 196 ARG A C 1
ATOM 1518 O O . ARG A 1 196 ? -7.115 -4.451 -2.895 1.00 88.31 196 ARG A O 1
ATOM 1525 N N . GLY A 1 197 ? -7.841 -3.395 -4.733 1.00 87.88 197 GLY A N 1
ATOM 1526 C CA . GLY A 1 197 ? -8.336 -4.598 -5.404 1.00 87.88 197 GLY A CA 1
ATOM 1527 C C . GLY A 1 197 ? -9.718 -5.076 -4.934 1.00 87.88 197 GLY A C 1
ATOM 1528 O O . GLY A 1 197 ? -10.075 -6.231 -5.153 1.00 87.88 197 GLY A O 1
ATOM 1529 N N . ASN A 1 198 ? -10.507 -4.216 -4.286 1.00 89.62 198 ASN A N 1
ATOM 1530 C CA . ASN A 1 198 ? -11.783 -4.585 -3.666 1.00 89.62 198 ASN A CA 1
ATOM 1531 C C . ASN A 1 198 ? -12.935 -4.613 -4.684 1.00 89.62 198 ASN A C 1
ATOM 1533 O O . ASN A 1 198 ? -13.809 -3.742 -4.682 1.00 89.62 198 ASN A O 1
ATOM 1537 N N . LEU A 1 199 ? -12.949 -5.629 -5.549 1.00 88.88 199 LEU A N 1
ATOM 1538 C CA . LEU A 1 199 ? -13.925 -5.761 -6.635 1.00 88.88 199 LEU A CA 1
ATOM 1539 C C . LEU A 1 199 ? -15.386 -5.759 -6.153 1.00 88.88 199 LEU A C 1
ATOM 1541 O O . LEU A 1 199 ? -16.232 -5.127 -6.778 1.00 88.88 199 LEU A O 1
ATOM 1545 N N . GLU A 1 200 ? -15.684 -6.409 -5.026 1.00 88.62 200 GLU A N 1
ATOM 1546 C CA . GLU A 1 200 ? -17.043 -6.465 -4.462 1.00 88.62 200 GLU A CA 1
ATOM 1547 C C . GLU A 1 200 ? -17.588 -5.074 -4.108 1.00 88.62 200 GLU A C 1
ATOM 1549 O O . GLU A 1 200 ? -18.762 -4.778 -4.330 1.00 88.62 200 GLU A O 1
ATOM 1554 N N . ILE A 1 201 ? -16.723 -4.197 -3.591 1.00 87.50 201 ILE A N 1
ATOM 1555 C CA . ILE A 1 201 ? -17.082 -2.819 -3.242 1.00 87.50 201 ILE A CA 1
ATOM 1556 C C . ILE A 1 201 ? -17.331 -2.008 -4.517 1.00 87.50 201 ILE A C 1
ATOM 1558 O O . ILE A 1 201 ? -18.316 -1.277 -4.591 1.00 87.50 201 ILE A O 1
ATOM 1562 N N . LEU A 1 202 ? -16.495 -2.172 -5.547 1.00 86.50 202 LEU A N 1
ATOM 1563 C CA . LEU A 1 202 ? -16.698 -1.514 -6.842 1.00 86.50 202 LEU A CA 1
ATOM 1564 C C . LEU A 1 202 ? -18.006 -1.955 -7.512 1.00 86.50 202 LEU A C 1
ATOM 1566 O O . LEU A 1 202 ? -18.765 -1.116 -7.993 1.00 86.50 202 LEU A O 1
ATOM 1570 N N . GLN A 1 203 ? -18.300 -3.257 -7.499 1.00 86.69 203 GLN A N 1
ATOM 1571 C CA . GLN A 1 203 ? -19.557 -3.810 -8.006 1.00 86.69 203 GLN A CA 1
ATOM 1572 C C . GLN A 1 203 ? -20.760 -3.266 -7.241 1.00 86.69 203 GLN A C 1
ATOM 1574 O O . GLN A 1 203 ? -21.772 -2.922 -7.849 1.00 86.69 203 GLN A O 1
ATOM 1579 N N . TYR A 1 204 ? -20.646 -3.153 -5.917 1.00 84.88 204 TYR A N 1
ATOM 1580 C CA . TYR A 1 204 ? -21.670 -2.529 -5.095 1.00 84.88 204 TYR A CA 1
ATOM 1581 C C . TYR A 1 204 ? -21.905 -1.073 -5.519 1.00 84.88 204 TYR A C 1
ATOM 1583 O O . TYR A 1 204 ? -23.022 -0.746 -5.898 1.00 84.88 204 TYR A O 1
ATOM 1591 N N . PHE A 1 205 ? -20.868 -0.230 -5.588 1.00 80.00 205 PHE A N 1
ATOM 1592 C CA . PHE A 1 205 ? -21.002 1.167 -6.032 1.00 80.00 205 PHE A CA 1
ATOM 1593 C C . PHE A 1 205 ? -21.470 1.339 -7.484 1.00 80.00 205 PHE A C 1
ATOM 1595 O O . PHE A 1 205 ? -22.045 2.372 -7.813 1.00 80.00 205 PHE A O 1
ATOM 1602 N N . HIS A 1 206 ? -21.225 0.369 -8.365 1.00 78.94 206 HIS A N 1
ATOM 1603 C CA . HIS A 1 206 ? -21.740 0.390 -9.736 1.00 78.94 206 HIS A CA 1
ATOM 1604 C C . HIS A 1 206 ? -23.232 0.053 -9.808 1.00 78.94 206 HIS A C 1
ATOM 1606 O O . HIS A 1 206 ? -23.965 0.671 -10.573 1.00 78.94 206 HIS A O 1
ATOM 1612 N N . ASN A 1 207 ? -23.684 -0.903 -8.993 1.00 79.31 207 ASN A N 1
ATOM 1613 C CA . ASN A 1 207 ? -25.091 -1.300 -8.921 1.00 79.31 207 ASN A CA 1
ATOM 1614 C C . ASN A 1 207 ? -25.933 -0.379 -8.029 1.00 79.31 207 ASN A C 1
ATOM 1616 O O . ASN A 1 207 ? -27.161 -0.466 -8.042 1.00 79.31 207 ASN A O 1
ATOM 1620 N N . LEU A 1 208 ? -25.290 0.468 -7.226 1.00 72.19 208 LEU A N 1
ATOM 1621 C CA . LEU A 1 208 ? -25.970 1.449 -6.401 1.00 72.19 208 LEU A CA 1
ATOM 1622 C C . LEU A 1 208 ? -26.570 2.550 -7.271 1.00 72.19 208 LEU A C 1
ATOM 1624 O O . LEU A 1 208 ? -25.846 3.322 -7.898 1.00 72.19 208 LEU A O 1
ATOM 1628 N N . ASP A 1 209 ? -27.897 2.666 -7.238 1.00 60.59 209 ASP A N 1
ATOM 1629 C CA . ASP A 1 209 ? -28.572 3.872 -7.699 1.00 60.59 209 ASP A CA 1
ATOM 1630 C C . ASP A 1 209 ? -28.198 5.019 -6.740 1.00 60.59 209 ASP A C 1
ATOM 1632 O O . ASP A 1 209 ? -28.521 4.952 -5.547 1.00 60.59 209 ASP A O 1
ATOM 1636 N N . PRO A 1 210 ? -27.516 6.084 -7.207 1.00 55.47 210 PRO A N 1
ATOM 1637 C CA . PRO A 1 210 ? -27.165 7.218 -6.358 1.00 55.47 210 PRO A CA 1
ATOM 1638 C C . PRO A 1 210 ? -28.385 7.842 -5.668 1.00 55.47 210 PRO A C 1
ATOM 1640 O O . PRO A 1 210 ? -28.239 8.481 -4.628 1.00 55.47 210 PRO A O 1
ATOM 1643 N N . LEU A 1 211 ? -29.586 7.657 -6.225 1.00 50.53 211 LEU A N 1
ATOM 1644 C CA . LEU A 1 211 ? -30.830 8.193 -5.686 1.00 50.53 211 LEU A CA 1
ATOM 1645 C C . LEU A 1 211 ? -31.420 7.342 -4.550 1.00 50.53 211 LEU A C 1
ATOM 1647 O O . LEU A 1 211 ? -32.096 7.910 -3.697 1.00 50.53 211 LEU A O 1
ATOM 1651 N N . SER A 1 212 ? -31.142 6.034 -4.469 1.00 52.03 212 SER A N 1
ATOM 1652 C CA . SER A 1 212 ? -31.833 5.133 -3.528 1.00 52.03 212 SER A CA 1
ATOM 1653 C C . SER A 1 212 ? -31.326 5.203 -2.082 1.00 52.03 212 SER A C 1
ATOM 1655 O O . SER A 1 212 ? -32.082 4.909 -1.163 1.00 52.03 212 SER A O 1
ATOM 1657 N N . ILE A 1 213 ? -30.066 5.593 -1.848 1.00 52.25 213 ILE A N 1
ATOM 1658 C CA . ILE A 1 213 ? -29.513 5.775 -0.484 1.00 52.25 213 ILE A CA 1
ATOM 1659 C C . ILE A 1 213 ? -29.774 7.202 0.041 1.00 52.25 213 ILE A C 1
ATOM 1661 O O . ILE A 1 213 ? -29.853 7.433 1.246 1.00 52.25 213 ILE A O 1
ATOM 1665 N N . LEU A 1 214 ? -29.940 8.180 -0.856 1.00 48.88 214 LEU A N 1
ATOM 1666 C CA . LEU A 1 214 ? -29.953 9.611 -0.524 1.00 48.88 214 LEU A CA 1
ATOM 1667 C C . LEU A 1 214 ? -31.354 10.229 -0.392 1.00 48.88 214 LEU A C 1
ATOM 1669 O O . LEU A 1 214 ? -31.465 11.438 -0.168 1.00 48.88 214 LEU A O 1
ATOM 1673 N N . GLU A 1 215 ? -32.429 9.433 -0.456 1.00 44.09 215 GLU A N 1
ATOM 1674 C CA . GLU A 1 215 ? -33.799 9.922 -0.216 1.00 44.09 215 GLU A CA 1
ATOM 1675 C C . GLU A 1 215 ? -33.974 10.574 1.171 1.00 44.09 215 GLU A C 1
ATOM 1677 O O . GLU A 1 215 ? -34.876 11.393 1.355 1.00 44.09 215 GLU A O 1
ATOM 1682 N N . ALA A 1 216 ? -33.070 10.311 2.123 1.00 44.94 216 ALA A N 1
ATOM 1683 C CA . ALA A 1 216 ? -33.087 10.949 3.435 1.00 44.94 216 ALA A CA 1
ATOM 1684 C C . ALA A 1 216 ? -32.601 12.415 3.450 1.00 44.94 216 ALA A C 1
ATOM 1686 O O . ALA A 1 216 ? -32.932 13.117 4.401 1.00 44.94 216 ALA A O 1
ATOM 1687 N N . ASN A 1 217 ? -31.853 12.913 2.449 1.00 42.66 217 ASN A N 1
ATOM 1688 C CA . ASN A 1 217 ? -31.448 14.328 2.364 1.00 42.66 217 ASN A CA 1
ATOM 1689 C C . ASN A 1 217 ? -30.945 14.708 0.957 1.00 42.66 217 ASN A C 1
ATOM 1691 O O . ASN A 1 217 ? -29.829 14.369 0.574 1.00 42.66 217 ASN A O 1
ATOM 1695 N N . ARG A 1 218 ? -31.743 15.488 0.210 1.00 37.31 218 ARG A N 1
ATOM 1696 C CA . ARG A 1 218 ? -31.391 16.011 -1.126 1.00 37.31 218 ARG A CA 1
ATOM 1697 C C . ARG A 1 218 ? -30.113 16.868 -1.095 1.00 37.31 218 ARG A C 1
ATOM 1699 O O . ARG A 1 218 ? -30.157 17.961 -0.520 1.00 37.31 218 ARG A O 1
ATOM 1706 N N . PRO A 1 219 ? -29.042 16.519 -1.826 1.00 36.56 219 PRO A N 1
ATOM 1707 C CA . PRO A 1 219 ? -28.069 17.511 -2.254 1.00 36.56 219 PRO A CA 1
ATOM 1708 C C . PRO A 1 219 ? -28.678 18.329 -3.398 1.00 36.56 219 PRO A C 1
ATOM 1710 O O . PRO A 1 219 ? -29.473 17.835 -4.204 1.00 36.56 219 PRO A O 1
ATOM 1713 N N . LYS A 1 220 ? -28.345 19.618 -3.446 1.00 35.38 220 LYS A N 1
ATOM 1714 C CA . LYS A 1 220 ? -28.757 20.506 -4.538 1.00 35.38 220 LYS A CA 1
ATOM 1715 C C . LYS A 1 220 ? -28.190 19.971 -5.859 1.00 35.38 220 LYS A C 1
ATOM 1717 O O . LYS A 1 220 ? -27.084 19.455 -5.894 1.00 35.38 220 LYS A O 1
ATOM 1722 N N . GLN A 1 221 ? -29.003 20.069 -6.906 1.00 31.28 221 GLN A N 1
ATOM 1723 C CA . GLN A 1 221 ? -28.793 19.479 -8.228 1.00 31.28 221 GLN A CA 1
ATOM 1724 C C . GLN A 1 221 ? -27.384 19.701 -8.805 1.00 31.28 221 GLN A C 1
ATOM 1726 O O . GLN A 1 221 ? -26.888 20.826 -8.801 1.00 31.28 221 GLN A O 1
ATOM 1731 N N . GLY A 1 222 ? -26.838 18.628 -9.390 1.00 38.28 222 GLY A N 1
ATOM 1732 C CA . GLY A 1 222 ? -25.591 18.592 -10.158 1.00 38.28 222 GLY A CA 1
ATOM 1733 C C . GLY A 1 222 ? -24.495 17.805 -9.437 1.00 38.28 222 GLY A C 1
ATOM 1734 O O . GLY A 1 222 ? -24.054 18.229 -8.382 1.00 38.28 222 GLY A O 1
ATOM 1735 N N . GLU A 1 223 ? -24.056 16.686 -10.026 1.00 39.59 223 GLU A N 1
ATOM 1736 C CA . GLU A 1 223 ? -22.876 15.888 -9.617 1.00 39.59 223 GLU A CA 1
ATOM 1737 C C . GLU A 1 223 ? -23.032 14.931 -8.414 1.00 39.59 223 GLU A C 1
ATOM 1739 O O . GLU A 1 223 ? -22.257 14.946 -7.465 1.00 39.59 223 GLU A O 1
ATOM 1744 N N . LEU A 1 224 ? -23.974 13.987 -8.495 1.00 48.69 224 LEU A N 1
ATOM 1745 C CA . LEU A 1 224 ? -23.895 12.725 -7.739 1.00 48.69 224 LEU A CA 1
ATOM 1746 C C . LEU A 1 224 ? -23.353 11.616 -8.649 1.00 48.69 224 LEU A C 1
ATOM 1748 O O . LEU A 1 224 ? -24.066 10.699 -9.046 1.00 48.69 224 LEU A O 1
ATOM 1752 N N . GLY A 1 225 ? -22.087 11.739 -9.037 1.00 56.50 225 GLY A N 1
ATOM 1753 C CA . GLY A 1 225 ? -21.369 10.692 -9.753 1.00 56.50 225 GLY A CA 1
ATOM 1754 C C . GLY A 1 225 ? -20.314 10.099 -8.836 1.00 56.50 225 GLY A C 1
ATOM 1755 O O . GLY A 1 225 ? -19.223 10.648 -8.755 1.00 56.50 225 GLY A O 1
ATOM 1756 N N . TRP A 1 226 ? -20.590 8.970 -8.175 1.00 63.84 226 TRP A N 1
ATOM 1757 C CA . TRP A 1 226 ? -19.541 8.201 -7.479 1.00 63.84 226 TRP A CA 1
ATOM 1758 C C . TRP A 1 226 ? -18.331 7.964 -8.405 1.00 63.84 226 TRP A C 1
ATOM 1760 O O . TRP A 1 226 ? -17.182 8.003 -7.982 1.00 63.84 226 TRP A O 1
ATOM 1770 N N . TRP A 1 227 ? -18.622 7.858 -9.702 1.00 69.50 227 TRP A N 1
ATOM 1771 C CA . TRP A 1 227 ? -17.707 7.652 -10.816 1.00 69.50 227 TRP A CA 1
ATOM 1772 C C . TRP A 1 227 ? -17.347 8.940 -11.600 1.00 69.50 227 TRP A C 1
ATOM 1774 O O . TRP A 1 227 ? -16.916 8.847 -12.740 1.00 69.50 227 TRP A O 1
ATOM 1784 N N . LEU A 1 228 ? -17.525 10.153 -11.049 1.00 59.59 228 LEU A N 1
ATOM 1785 C CA . LEU A 1 228 ? -17.270 11.422 -11.774 1.00 59.59 228 LEU A CA 1
ATOM 1786 C C . LEU A 1 228 ? -15.778 11.641 -12.129 1.00 59.59 228 LEU A C 1
ATOM 1788 O O . LEU A 1 228 ? -15.464 12.447 -13.000 1.00 59.59 228 LEU A O 1
ATOM 1792 N N . ARG A 1 229 ? -14.860 10.926 -11.460 1.00 63.81 229 ARG A N 1
ATOM 1793 C CA . ARG A 1 229 ? -13.413 10.881 -11.751 1.00 63.81 229 ARG A CA 1
ATOM 1794 C C . ARG A 1 229 ? -12.932 9.437 -11.898 1.00 63.81 229 ARG A C 1
ATOM 1796 O O . ARG A 1 229 ? -12.123 8.950 -11.111 1.00 63.81 229 ARG A O 1
ATOM 1803 N N . THR A 1 230 ? -13.450 8.736 -12.896 1.00 66.88 230 THR A N 1
ATOM 1804 C CA . THR A 1 230 ? -13.063 7.350 -13.200 1.00 66.88 230 THR A CA 1
ATOM 1805 C C . THR A 1 230 ? -11.572 7.179 -13.499 1.00 66.88 230 THR A C 1
ATOM 1807 O O . THR A 1 230 ? -11.038 6.091 -13.272 1.00 66.88 230 THR A O 1
ATOM 1810 N N . GLU A 1 231 ? -10.879 8.260 -13.884 1.00 72.31 231 GLU A N 1
ATOM 1811 C CA . GLU A 1 231 ? -9.469 8.199 -14.279 1.00 72.31 231 GLU A CA 1
ATOM 1812 C C . GLU A 1 231 ? -8.609 7.846 -13.069 1.00 72.31 231 GLU A C 1
ATOM 1814 O O . GLU A 1 231 ? -7.643 7.094 -13.175 1.00 72.31 231 GLU A O 1
ATOM 1819 N N . GLU A 1 232 ? -8.989 8.355 -11.895 1.00 76.38 232 GLU A N 1
ATOM 1820 C CA . GLU A 1 232 ? -8.326 8.078 -10.624 1.00 76.38 232 GLU A CA 1
ATOM 1821 C C . GLU A 1 232 ? -8.484 6.604 -10.237 1.00 76.38 232 GLU A C 1
ATOM 1823 O O . GLU A 1 232 ? -7.502 5.957 -9.894 1.00 76.38 232 GLU A O 1
ATOM 1828 N N . ALA A 1 233 ? -9.681 6.033 -10.393 1.00 80.38 233 ALA A N 1
ATOM 1829 C CA . ALA A 1 233 ? -9.931 4.621 -10.107 1.00 80.38 233 ALA A CA 1
ATOM 1830 C C . ALA A 1 233 ? -9.141 3.682 -11.025 1.00 80.38 233 ALA A C 1
ATOM 1832 O O . ALA A 1 233 ? -8.537 2.718 -10.552 1.00 80.38 233 ALA A O 1
ATOM 1833 N N . VAL A 1 234 ? -9.104 3.980 -12.326 1.00 79.94 234 VAL A N 1
ATOM 1834 C CA . VAL A 1 234 ? -8.314 3.209 -13.293 1.00 79.94 234 VAL A CA 1
ATOM 1835 C C . VAL A 1 234 ? -6.818 3.348 -12.999 1.00 79.94 234 VAL A C 1
ATOM 1837 O O . VAL A 1 234 ? -6.107 2.345 -13.004 1.00 79.94 234 VAL A O 1
ATOM 1840 N N . ASN A 1 235 ? -6.335 4.553 -12.682 1.00 82.19 235 ASN A N 1
ATOM 1841 C CA . ASN A 1 235 ? -4.928 4.792 -12.356 1.00 82.19 235 ASN A CA 1
ATOM 1842 C C . ASN A 1 235 ? -4.501 4.104 -11.057 1.00 82.19 235 ASN A C 1
ATOM 1844 O O . ASN A 1 235 ? -3.448 3.474 -11.030 1.00 82.19 235 ASN A O 1
ATOM 1848 N N . GLU A 1 236 ? -5.302 4.182 -9.997 1.00 85.06 236 GLU A N 1
ATOM 1849 C CA . GLU A 1 236 ? -5.006 3.523 -8.724 1.00 85.06 236 GLU A CA 1
ATOM 1850 C C . GLU A 1 236 ? -5.058 1.996 -8.859 1.00 85.06 236 GLU A C 1
ATOM 1852 O O . GLU A 1 236 ? -4.140 1.308 -8.402 1.00 85.06 236 GLU A O 1
ATOM 1857 N N . ALA A 1 237 ? -6.041 1.445 -9.584 1.00 86.19 237 ALA A N 1
ATOM 1858 C CA . ALA A 1 237 ? -6.047 0.022 -9.926 1.00 86.19 237 ALA A CA 1
ATOM 1859 C C . ALA A 1 237 ? -4.801 -0.374 -10.735 1.00 86.19 237 ALA A C 1
ATOM 1861 O O . ALA A 1 237 ? -4.164 -1.386 -10.449 1.00 86.19 237 ALA A O 1
ATOM 1862 N N . ALA A 1 238 ? -4.400 0.454 -11.700 1.00 80.88 238 ALA A N 1
ATOM 1863 C CA . ALA A 1 238 ? -3.203 0.238 -12.504 1.00 80.88 238 ALA A CA 1
ATOM 1864 C C . ALA A 1 238 ? -1.891 0.397 -11.716 1.00 80.88 238 ALA A C 1
ATOM 1866 O O . ALA A 1 238 ? -0.865 -0.148 -12.122 1.00 80.88 238 ALA A O 1
ATOM 1867 N N . LYS A 1 239 ? -1.899 1.102 -10.579 1.00 81.00 239 LYS A N 1
ATOM 1868 C CA . LYS A 1 239 ? -0.751 1.210 -9.671 1.00 81.00 239 LYS A CA 1
ATOM 1869 C C . LYS A 1 239 ? -0.700 0.088 -8.649 1.00 81.00 239 LYS A C 1
ATOM 1871 O O . LYS A 1 239 ? 0.396 -0.328 -8.295 1.00 81.00 239 LYS A O 1
ATOM 1876 N N . PHE A 1 240 ? -1.820 -0.422 -8.146 1.00 80.38 240 PHE A N 1
ATOM 1877 C CA . PHE A 1 240 ? -1.801 -1.253 -6.932 1.00 80.38 240 PHE A CA 1
ATOM 1878 C C . PHE A 1 240 ? -2.601 -2.555 -7.024 1.00 80.38 240 PHE A C 1
ATOM 1880 O O . PHE A 1 240 ? -2.303 -3.484 -6.276 1.00 80.38 240 PHE A O 1
ATOM 1887 N N . ALA A 1 241 ? -3.516 -2.683 -7.983 1.00 79.44 241 ALA A N 1
ATOM 1888 C CA . ALA A 1 241 ? -4.459 -3.795 -8.048 1.00 79.44 241 ALA A CA 1
ATOM 1889 C C . ALA A 1 241 ? -4.089 -4.878 -9.076 1.00 79.44 241 ALA A C 1
ATOM 1891 O O . ALA A 1 241 ? -2.998 -4.896 -9.655 1.00 79.44 241 ALA A O 1
ATOM 1892 N N . THR A 1 242 ? -5.016 -5.823 -9.257 1.00 81.12 242 THR A N 1
ATOM 1893 C CA . THR A 1 242 ? -4.921 -6.952 -10.188 1.00 81.12 242 THR A CA 1
ATOM 1894 C C . THR A 1 242 ? -5.534 -6.618 -11.550 1.00 81.12 242 THR A C 1
ATOM 1896 O O . THR A 1 242 ? -6.383 -5.734 -11.688 1.00 81.12 242 THR A O 1
ATOM 1899 N N . VAL A 1 243 ? -5.147 -7.388 -12.571 1.00 83.25 243 VAL A N 1
ATOM 1900 C CA . VAL A 1 243 ? -5.707 -7.283 -13.930 1.00 83.25 243 VAL A CA 1
ATOM 1901 C C . VAL A 1 243 ? -7.214 -7.577 -13.950 1.00 83.25 243 VAL A C 1
ATOM 1903 O O . VAL A 1 243 ? -7.933 -7.054 -14.795 1.00 83.25 243 VAL A O 1
ATOM 1906 N N . GLU A 1 244 ? -7.724 -8.354 -12.992 1.00 87.06 244 GLU A N 1
ATOM 1907 C CA . GLU A 1 244 ? -9.155 -8.635 -12.836 1.00 87.06 244 GLU A CA 1
ATOM 1908 C C . GLU A 1 244 ? -9.981 -7.365 -12.592 1.00 87.06 244 GLU A C 1
ATOM 1910 O O . GLU A 1 244 ? -10.979 -7.139 -13.278 1.00 87.06 244 GLU A O 1
ATOM 1915 N N . VAL A 1 245 ? -9.536 -6.496 -11.677 1.00 86.81 245 VAL A N 1
ATOM 1916 C CA . VAL A 1 245 ? -10.218 -5.224 -11.391 1.00 86.81 245 VAL A CA 1
ATOM 1917 C C . VAL A 1 245 ? -10.199 -4.314 -12.612 1.00 86.81 245 VAL A C 1
ATOM 1919 O O . VAL A 1 245 ? -11.217 -3.720 -12.959 1.00 86.81 245 VAL A O 1
ATOM 1922 N N . LEU A 1 246 ? -9.071 -4.260 -13.318 1.00 84.50 246 LEU A N 1
ATOM 1923 C CA . LEU A 1 246 ? -8.932 -3.486 -14.549 1.00 84.50 246 LEU A CA 1
ATOM 1924 C C . LEU A 1 246 ? -9.812 -4.024 -15.687 1.00 84.50 246 LEU A C 1
ATOM 1926 O O . LEU A 1 246 ? -10.454 -3.246 -16.392 1.00 84.50 246 LEU A O 1
ATOM 1930 N N . ASN A 1 247 ? -9.908 -5.346 -15.841 1.00 85.81 247 ASN A N 1
ATOM 1931 C CA . ASN A 1 247 ? -10.817 -5.982 -16.794 1.00 85.81 247 ASN A CA 1
ATOM 1932 C C . ASN A 1 247 ? -12.275 -5.660 -16.475 1.00 85.81 247 ASN A C 1
ATOM 1934 O O . ASN A 1 247 ? -13.043 -5.354 -17.386 1.00 85.81 247 ASN A O 1
ATOM 1938 N N . TRP A 1 248 ? -12.649 -5.698 -15.196 1.00 87.81 248 TRP A N 1
ATOM 1939 C CA . TRP A 1 248 ? -13.995 -5.347 -14.772 1.00 87.81 248 TRP A CA 1
ATOM 1940 C C . TRP A 1 248 ? -14.299 -3.863 -15.010 1.00 87.81 248 TRP A C 1
ATOM 1942 O O . TRP A 1 248 ? -15.342 -3.550 -15.582 1.00 87.81 248 TRP A O 1
ATOM 1952 N N . LEU A 1 249 ? -13.381 -2.952 -14.663 1.00 83.38 249 LEU A N 1
ATOM 1953 C CA . LEU A 1 249 ? -13.535 -1.519 -14.937 1.00 83.38 249 LEU A CA 1
ATOM 1954 C C . LEU A 1 249 ? -13.749 -1.277 -16.440 1.00 83.38 249 LEU A C 1
ATOM 1956 O O . LEU A 1 249 ? -14.703 -0.609 -16.844 1.00 83.38 249 LEU A O 1
ATOM 1960 N N . ARG A 1 250 ? -12.933 -1.929 -17.274 1.00 79.88 250 ARG A N 1
ATOM 1961 C CA . ARG A 1 250 ? -13.012 -1.830 -18.733 1.00 79.88 250 ARG A CA 1
ATOM 1962 C C . ARG A 1 250 ? -14.333 -2.363 -19.300 1.00 79.88 250 ARG A C 1
ATOM 1964 O O . ARG A 1 250 ? -14.947 -1.745 -20.171 1.00 79.88 250 ARG A O 1
ATOM 1971 N N . ALA A 1 251 ? -14.781 -3.519 -18.810 1.00 81.31 251 ALA A N 1
ATOM 1972 C CA . ALA A 1 251 ? -16.023 -4.157 -19.246 1.00 81.31 251 ALA A CA 1
ATOM 1973 C C . ALA A 1 251 ? -17.264 -3.298 -18.949 1.00 81.31 251 ALA A C 1
ATOM 1975 O O . ALA A 1 251 ? -18.234 -3.353 -19.700 1.00 81.31 251 ALA A O 1
ATOM 1976 N N . ASN A 1 252 ? -17.208 -2.473 -17.901 1.00 77.88 252 ASN A N 1
ATOM 1977 C CA . ASN A 1 252 ? -18.296 -1.586 -17.485 1.00 77.88 252 ASN A CA 1
ATOM 1978 C C . ASN A 1 252 ? -18.171 -0.155 -18.042 1.00 77.88 252 ASN A C 1
ATOM 1980 O O . ASN A 1 252 ? -18.898 0.740 -17.622 1.00 77.88 252 ASN A O 1
ATOM 1984 N N . GLY A 1 253 ? -17.281 0.064 -19.018 1.00 71.50 253 GLY A N 1
ATOM 1985 C CA . GLY A 1 253 ? -17.171 1.330 -19.749 1.00 71.50 253 GLY A CA 1
ATOM 1986 C C . GLY A 1 253 ? -16.180 2.339 -19.166 1.00 71.50 253 GLY A C 1
ATOM 1987 O O . GLY A 1 253 ? -16.015 3.412 -19.746 1.00 71.50 253 GLY A O 1
ATOM 1988 N N . TYR A 1 254 ? -15.467 1.997 -18.089 1.00 76.06 254 TYR A N 1
ATOM 1989 C CA . TYR A 1 254 ? -14.425 2.833 -17.486 1.00 76.06 254 TYR A CA 1
ATOM 1990 C C . TYR A 1 254 ? -13.090 2.629 -18.224 1.00 76.06 254 TYR A C 1
ATOM 1992 O O . TYR A 1 254 ? -12.166 1.977 -17.742 1.00 76.06 254 TYR A O 1
ATOM 2000 N N . ASN A 1 255 ? -13.027 3.144 -19.456 1.00 66.75 255 ASN A N 1
ATOM 2001 C CA . ASN A 1 255 ? -11.956 2.898 -20.437 1.00 66.75 255 ASN A CA 1
ATOM 2002 C C . ASN A 1 255 ? -10.968 4.062 -20.577 1.00 66.75 255 ASN A C 1
ATOM 2004 O O . ASN A 1 255 ? -10.428 4.300 -21.662 1.00 66.75 255 ASN A O 1
ATOM 2008 N N . GLU A 1 256 ? -10.778 4.837 -19.519 1.00 68.00 256 GLU A N 1
ATOM 2009 C CA . GLU A 1 256 ? -9.928 6.018 -19.589 1.00 68.00 256 GLU A CA 1
ATOM 2010 C C . GLU A 1 256 ? -8.449 5.664 -19.741 1.00 68.00 256 GLU A C 1
ATOM 2012 O O . GLU A 1 256 ? -7.993 4.551 -19.463 1.00 68.00 256 GLU A O 1
ATOM 2017 N N . LYS A 1 257 ? -7.689 6.635 -20.253 1.00 67.50 257 LYS A N 1
ATOM 2018 C CA . LYS A 1 257 ? -6.261 6.455 -20.489 1.00 67.50 257 LYS A CA 1
ATOM 2019 C C . LYS A 1 257 ? -5.548 6.352 -19.149 1.00 67.50 257 LYS A C 1
ATOM 2021 O O . LYS A 1 257 ? -5.641 7.255 -18.325 1.00 67.50 257 LYS A O 1
ATOM 2026 N N . CYS A 1 258 ? -4.787 5.279 -18.976 1.00 70.38 258 CYS A N 1
ATOM 2027 C CA . CYS A 1 258 ? -3.905 5.141 -17.828 1.00 70.38 258 CYS A CA 1
ATOM 2028 C C . CYS A 1 258 ? -2.782 6.185 -17.899 1.00 70.38 258 CYS A C 1
ATOM 2030 O O . CYS A 1 258 ? -2.236 6.464 -18.973 1.00 70.38 258 CYS A O 1
ATOM 2032 N N . SER A 1 259 ? -2.434 6.760 -16.752 1.00 74.50 259 SER A N 1
ATOM 2033 C CA . SER A 1 259 ? -1.365 7.744 -16.638 1.00 74.50 259 SER A CA 1
ATOM 2034 C C . SER A 1 259 ? 0.013 7.105 -16.841 1.00 74.50 259 SER A C 1
ATOM 2036 O O . SER A 1 259 ? 0.224 5.911 -16.601 1.00 74.50 259 SER A O 1
ATOM 2038 N N . ALA A 1 260 ? 0.990 7.921 -17.246 1.00 73.88 260 ALA A N 1
ATOM 2039 C CA . ALA A 1 260 ? 2.396 7.515 -17.301 1.00 73.88 260 ALA A CA 1
ATOM 2040 C C . ALA A 1 260 ? 2.903 7.019 -15.932 1.00 73.88 260 ALA A C 1
ATOM 2042 O O . ALA A 1 260 ? 3.693 6.080 -15.843 1.00 73.88 260 ALA A O 1
ATOM 2043 N N . GLU A 1 261 ? 2.392 7.611 -14.848 1.00 75.12 261 GLU A N 1
ATOM 2044 C CA . GLU A 1 261 ? 2.717 7.231 -13.474 1.00 75.12 261 GLU A CA 1
ATOM 2045 C C . GLU A 1 261 ? 2.305 5.785 -13.164 1.00 75.12 261 GLU A C 1
ATOM 2047 O O . GLU A 1 261 ? 3.098 5.032 -12.600 1.00 75.12 261 GLU A O 1
ATOM 2052 N N . ALA A 1 262 ? 1.107 5.362 -13.585 1.00 76.94 262 ALA A N 1
ATOM 2053 C CA . ALA A 1 262 ? 0.634 3.996 -13.378 1.00 76.94 262 ALA A CA 1
ATOM 2054 C C . ALA A 1 262 ? 1.507 2.962 -14.109 1.00 76.94 262 ALA A C 1
ATOM 2056 O O . ALA A 1 262 ? 1.897 1.950 -13.524 1.00 76.94 262 ALA A O 1
ATOM 2057 N N . MET A 1 263 ? 1.908 3.250 -15.353 1.00 75.88 263 MET A N 1
ATOM 2058 C CA . MET A 1 263 ? 2.846 2.396 -16.092 1.00 75.88 263 MET A CA 1
ATOM 2059 C C . MET A 1 263 ? 4.222 2.319 -15.431 1.00 75.88 263 MET A C 1
ATOM 2061 O O . MET A 1 263 ? 4.780 1.230 -15.298 1.00 75.88 263 MET A O 1
ATOM 2065 N N . ASN A 1 264 ? 4.772 3.456 -14.995 1.00 76.88 264 ASN A N 1
ATOM 2066 C CA . ASN A 1 264 ? 6.054 3.486 -14.293 1.00 76.88 264 ASN A CA 1
ATOM 2067 C C . ASN A 1 264 ? 5.984 2.686 -12.986 1.00 76.88 264 ASN A C 1
ATOM 2069 O O . ASN A 1 264 ? 6.923 1.962 -12.651 1.00 76.88 264 ASN A O 1
ATOM 2073 N N . HIS A 1 265 ? 4.858 2.748 -12.271 1.00 81.56 265 HIS A N 1
ATOM 2074 C CA . HIS A 1 265 ? 4.667 1.969 -11.054 1.00 81.56 265 HIS A CA 1
ATOM 2075 C C . HIS A 1 265 ? 4.555 0.464 -11.337 1.00 81.56 265 HIS A C 1
ATOM 2077 O O . HIS A 1 265 ? 5.163 -0.335 -10.623 1.00 81.56 265 HIS A O 1
ATOM 2083 N N . ALA A 1 266 ? 3.843 0.057 -12.392 1.00 80.81 266 ALA A N 1
ATOM 2084 C CA . ALA A 1 266 ? 3.792 -1.338 -12.831 1.00 80.81 266 ALA A CA 1
ATOM 2085 C C . ALA A 1 266 ? 5.191 -1.868 -13.202 1.00 80.81 266 ALA A C 1
ATOM 2087 O O . ALA A 1 266 ? 5.573 -2.959 -12.764 1.00 80.81 266 ALA A O 1
ATOM 2088 N N . ALA A 1 267 ? 5.974 -1.056 -13.924 1.00 77.56 267 ALA A N 1
ATOM 2089 C CA . ALA A 1 267 ? 7.347 -1.355 -14.320 1.00 77.56 267 ALA A CA 1
ATOM 2090 C C . ALA A 1 267 ? 8.296 -1.486 -13.114 1.00 77.56 267 ALA A C 1
ATOM 2092 O O . ALA A 1 267 ? 9.055 -2.450 -13.034 1.00 77.56 267 ALA A O 1
ATOM 2093 N N . ASN A 1 268 ? 8.210 -0.573 -12.140 1.00 79.06 268 ASN A N 1
ATOM 2094 C CA . ASN A 1 268 ? 8.980 -0.620 -10.889 1.00 79.06 268 ASN A CA 1
ATOM 2095 C C . ASN A 1 268 ? 8.649 -1.841 -10.026 1.00 79.06 268 ASN A C 1
ATOM 2097 O O . ASN A 1 268 ? 9.529 -2.410 -9.381 1.00 79.06 268 ASN A O 1
ATOM 2101 N N . SER A 1 269 ? 7.379 -2.245 -10.004 1.00 82.25 269 SER A N 1
ATOM 2102 C CA . SER A 1 269 ? 6.896 -3.347 -9.169 1.00 82.25 269 SER A CA 1
ATOM 2103 C C . SER A 1 269 ? 7.102 -4.736 -9.780 1.00 82.25 269 SER A C 1
ATOM 2105 O O . SER A 1 269 ? 6.745 -5.717 -9.135 1.00 82.25 269 SER A O 1
ATOM 2107 N N . GLY A 1 270 ? 7.630 -4.860 -11.002 1.00 80.88 270 GLY A N 1
ATOM 2108 C CA . GLY A 1 270 ? 7.876 -6.175 -11.609 1.00 80.88 270 GLY A CA 1
ATOM 2109 C C . GLY A 1 270 ? 6.622 -6.878 -12.145 1.00 80.88 270 GLY A C 1
ATOM 2110 O O . GLY A 1 270 ? 6.659 -8.076 -12.419 1.00 80.88 270 GLY A O 1
ATOM 2111 N N . ARG A 1 271 ? 5.505 -6.159 -12.322 1.00 83.38 271 ARG A N 1
ATOM 2112 C CA . ARG A 1 271 ? 4.221 -6.737 -12.759 1.00 83.38 271 ARG A CA 1
ATOM 2113 C C . ARG A 1 271 ? 4.084 -6.717 -14.285 1.00 83.38 271 ARG A C 1
ATOM 2115 O O . ARG A 1 271 ? 3.458 -5.819 -14.841 1.00 83.38 271 ARG A O 1
ATOM 2122 N N . LEU A 1 272 ? 4.661 -7.716 -14.958 1.00 81.94 272 LEU A N 1
ATOM 2123 C CA . LEU A 1 272 ? 4.629 -7.833 -16.426 1.00 81.94 272 LEU A CA 1
ATOM 2124 C C . LEU A 1 272 ? 3.202 -7.949 -16.988 1.00 81.94 272 LEU A C 1
ATOM 2126 O O . LEU A 1 272 ? 2.873 -7.239 -17.927 1.00 81.94 272 LEU A O 1
ATOM 2130 N N . GLU A 1 273 ? 2.347 -8.779 -16.388 1.00 82.62 273 GLU A N 1
ATOM 2131 C CA . GLU A 1 273 ? 0.958 -8.985 -16.840 1.00 82.62 273 GLU A CA 1
ATOM 2132 C C . GLU A 1 273 ? 0.146 -7.676 -16.828 1.00 82.62 273 GLU A C 1
ATOM 2134 O O . GLU A 1 273 ? -0.602 -7.362 -17.753 1.00 82.62 273 GLU A O 1
ATOM 2139 N N . LEU A 1 274 ? 0.362 -6.857 -15.796 1.00 79.50 274 LEU A N 1
ATOM 2140 C CA . LEU A 1 274 ? -0.241 -5.536 -15.667 1.00 79.50 274 LEU A CA 1
ATOM 2141 C C . LEU A 1 274 ? 0.284 -4.573 -16.736 1.00 79.50 274 LEU A C 1
ATOM 2143 O O . LEU A 1 274 ? -0.480 -3.820 -17.329 1.00 79.50 274 LEU A O 1
ATOM 2147 N N . LEU A 1 275 ? 1.584 -4.617 -17.017 1.00 77.44 275 LEU A N 1
ATOM 2148 C CA . LEU A 1 275 ? 2.211 -3.795 -18.046 1.00 77.44 275 LEU A CA 1
ATOM 2149 C C . LEU A 1 275 ? 1.741 -4.176 -19.460 1.00 77.44 275 LEU A C 1
ATOM 2151 O O . LEU A 1 275 ? 1.494 -3.291 -20.276 1.00 77.44 275 LEU A O 1
ATOM 2155 N N . GLU A 1 276 ? 1.571 -5.470 -19.740 1.00 78.62 276 GLU A N 1
ATOM 2156 C CA . GLU A 1 276 ? 0.978 -5.974 -20.984 1.00 78.62 276 GLU A CA 1
ATOM 2157 C C . GLU A 1 276 ? -0.444 -5.442 -21.166 1.00 78.62 276 GLU A C 1
ATOM 2159 O O . GLU A 1 276 ? -0.789 -4.936 -22.238 1.00 78.62 276 GLU A O 1
ATOM 2164 N N . TRP A 1 277 ? -1.241 -5.475 -20.096 1.00 76.94 277 TRP A N 1
ATOM 2165 C CA . TRP A 1 277 ? -2.590 -4.923 -20.093 1.00 76.94 277 TRP A CA 1
ATOM 2166 C C . TRP A 1 277 ? -2.593 -3.408 -20.353 1.00 76.94 277 TRP A C 1
ATOM 2168 O O . TRP A 1 277 ? -3.332 -2.926 -21.214 1.00 76.94 277 TRP A O 1
ATOM 2178 N N . LEU A 1 278 ? -1.725 -2.655 -19.667 1.00 73.44 278 LEU A N 1
ATOM 2179 C CA . LEU A 1 278 ? -1.617 -1.199 -19.805 1.00 73.44 278 LEU A CA 1
ATOM 2180 C C . LEU A 1 278 ? -1.099 -0.779 -21.184 1.00 73.44 278 LEU A C 1
ATOM 2182 O O . LEU A 1 278 ? -1.589 0.197 -21.754 1.00 73.44 278 LEU A O 1
ATOM 2186 N N . HIS A 1 279 ? -0.166 -1.529 -21.771 1.00 67.94 279 HIS A N 1
ATOM 2187 C CA . HIS A 1 279 ? 0.382 -1.234 -23.094 1.00 67.94 279 HIS A CA 1
ATOM 2188 C C . HIS A 1 279 ? -0.701 -1.251 -24.187 1.00 67.94 279 HIS A C 1
ATOM 2190 O O . HIS A 1 279 ? -0.736 -0.371 -25.053 1.00 67.94 279 HIS A O 1
ATOM 2196 N N . VAL A 1 280 ? -1.661 -2.180 -24.097 1.00 60.12 280 VAL A N 1
ATOM 2197 C CA . VAL A 1 280 ? -2.823 -2.250 -25.004 1.00 60.12 280 VAL A CA 1
ATOM 2198 C C . VAL A 1 280 ? -3.671 -0.963 -24.959 1.00 60.12 280 VAL A C 1
ATOM 2200 O O . VAL A 1 280 ? -4.373 -0.652 -25.924 1.00 60.12 280 VAL A O 1
ATOM 2203 N N . THR A 1 281 ? -3.575 -0.165 -23.889 1.00 53.44 281 THR A N 1
ATOM 2204 C CA . THR A 1 281 ? -4.367 1.062 -23.684 1.00 53.44 281 THR A CA 1
ATOM 2205 C C . THR A 1 281 ? -3.708 2.361 -24.187 1.00 53.44 281 THR A C 1
ATOM 2207 O O . THR A 1 281 ? -4.265 3.441 -23.999 1.00 53.44 281 THR A O 1
ATOM 2210 N N . LYS A 1 282 ? -2.585 2.286 -24.928 1.00 55.81 282 LYS A N 1
ATOM 2211 C CA . LYS A 1 282 ? -1.875 3.437 -25.548 1.00 55.81 282 LYS A CA 1
ATOM 2212 C C . LYS A 1 282 ? -1.337 4.489 -24.563 1.00 55.81 282 LYS A C 1
ATOM 2214 O O . LYS A 1 282 ? -1.242 5.667 -24.918 1.00 55.81 282 LYS A O 1
ATOM 2219 N N . ALA A 1 283 ? -0.953 4.103 -23.354 1.00 52.78 283 ALA A N 1
ATOM 2220 C CA . ALA A 1 283 ? -0.167 4.989 -22.505 1.00 52.78 283 ALA A CA 1
ATOM 2221 C C . ALA A 1 283 ? 1.253 5.116 -23.114 1.00 52.78 283 ALA A C 1
ATOM 2223 O O . ALA A 1 283 ? 1.909 4.119 -23.409 1.00 52.78 283 ALA A O 1
ATOM 2224 N N . ARG A 1 284 ? 1.664 6.347 -23.453 1.00 50.91 284 ARG A N 1
ATOM 2225 C CA . ARG A 1 284 ? 2.787 6.627 -24.380 1.00 50.91 284 ARG A CA 1
ATOM 2226 C C . ARG A 1 284 ? 4.139 6.875 -23.709 1.00 50.91 284 ARG A C 1
ATOM 2228 O O . ARG A 1 284 ? 5.146 6.935 -24.401 1.00 50.91 284 ARG A O 1
ATOM 2235 N N . GLU A 1 285 ? 4.179 6.989 -22.388 1.00 54.84 285 GLU A N 1
ATOM 2236 C CA . GLU A 1 285 ? 5.379 7.400 -21.654 1.00 54.84 285 GLU A CA 1
ATOM 2237 C C . GLU A 1 285 ? 5.690 6.375 -20.563 1.00 54.84 285 GLU A C 1
ATOM 2239 O O . GLU A 1 285 ? 5.131 6.426 -19.470 1.00 54.84 285 GLU A O 1
ATOM 2244 N N . CYS A 1 286 ? 6.546 5.401 -20.874 1.00 56.94 286 CYS A N 1
ATOM 2245 C CA . CYS A 1 286 ? 7.079 4.464 -19.889 1.00 56.94 286 CYS A CA 1
ATOM 2246 C C . CYS A 1 286 ? 8.589 4.667 -19.769 1.00 56.94 286 CYS A C 1
ATOM 2248 O O . CYS A 1 286 ? 9.289 4.734 -20.779 1.00 56.94 286 CYS A O 1
ATOM 2250 N N . THR A 1 287 ? 9.085 4.767 -18.537 1.00 62.00 287 THR A N 1
ATOM 2251 C CA . THR A 1 287 ? 10.514 4.931 -18.251 1.00 62.00 287 THR A CA 1
ATOM 2252 C C . THR A 1 287 ? 11.153 3.577 -17.939 1.00 62.00 287 THR A C 1
ATOM 2254 O O . THR A 1 287 ? 10.880 2.942 -16.920 1.00 62.00 287 THR A O 1
ATOM 2257 N N . THR A 1 288 ? 12.046 3.124 -18.819 1.00 65.50 288 THR A N 1
ATOM 2258 C CA . THR A 1 288 ? 12.790 1.855 -18.691 1.00 65.50 288 THR A CA 1
ATOM 2259 C C . THR A 1 288 ? 13.689 1.821 -17.444 1.00 65.50 288 THR A C 1
ATOM 2261 O O . THR A 1 288 ? 14.000 0.751 -16.920 1.00 65.50 288 THR A O 1
ATOM 2264 N N . ASN A 1 289 ? 14.060 2.997 -16.926 1.00 67.00 289 ASN A N 1
ATOM 2265 C CA . ASN A 1 289 ? 14.980 3.202 -15.801 1.00 67.00 289 ASN A CA 1
ATOM 2266 C C . ASN A 1 289 ? 14.516 2.479 -14.536 1.00 67.00 289 ASN A C 1
ATOM 2268 O O . ASN A 1 289 ? 15.308 1.838 -13.847 1.00 67.00 289 ASN A O 1
ATOM 2272 N N . GLY A 1 290 ? 13.220 2.570 -14.247 1.00 70.06 290 GLY A N 1
ATOM 2273 C CA . GLY A 1 290 ? 12.631 2.021 -13.039 1.00 70.06 290 GLY A CA 1
ATOM 2274 C C . GLY A 1 290 ? 12.639 0.490 -12.991 1.00 70.06 290 GLY A C 1
ATOM 2275 O O . GLY A 1 290 ? 13.040 -0.119 -11.994 1.00 70.06 290 GLY A O 1
ATOM 2276 N N . ALA A 1 291 ? 12.287 -0.147 -14.109 1.00 75.12 291 ALA A N 1
ATOM 2277 C CA . ALA A 1 291 ? 12.372 -1.598 -14.260 1.00 75.12 291 ALA A CA 1
ATOM 2278 C C . ALA A 1 291 ? 13.824 -2.096 -14.210 1.00 75.12 291 ALA A C 1
ATOM 2280 O O . ALA A 1 291 ? 14.111 -3.111 -13.574 1.00 75.12 291 ALA A O 1
ATOM 2281 N N . ALA A 1 292 ? 14.741 -1.358 -14.843 1.00 73.06 292 ALA A N 1
ATOM 2282 C CA . ALA A 1 292 ? 16.160 -1.687 -14.888 1.00 73.06 292 ALA A CA 1
ATOM 2283 C C . ALA A 1 292 ? 16.816 -1.607 -13.497 1.00 73.06 292 ALA A C 1
ATOM 2285 O O . ALA A 1 292 ? 17.446 -2.565 -13.052 1.00 73.06 292 ALA A O 1
ATOM 2286 N N . SER A 1 293 ? 16.571 -0.522 -12.754 1.00 75.06 293 SER A N 1
ATOM 2287 C CA . SER A 1 293 ? 17.060 -0.332 -11.380 1.00 75.06 293 SER A CA 1
ATOM 2288 C C . SER A 1 293 ? 16.547 -1.407 -10.407 1.00 75.06 293 SER A C 1
ATOM 2290 O O . SER A 1 293 ? 17.236 -1.795 -9.463 1.00 75.06 293 SER A O 1
ATOM 2292 N N . ASN A 1 294 ? 15.349 -1.949 -10.624 1.00 78.38 294 ASN A N 1
ATOM 2293 C CA . ASN A 1 294 ? 14.779 -2.977 -9.746 1.00 78.38 294 ASN A CA 1
ATOM 2294 C C . ASN A 1 294 ? 15.037 -4.422 -10.208 1.00 78.38 294 ASN A C 1
ATOM 2296 O O . ASN A 1 294 ? 14.590 -5.351 -9.543 1.00 78.38 294 ASN A O 1
ATOM 2300 N N . GLY A 1 295 ? 15.789 -4.637 -11.293 1.00 80.88 295 GLY A N 1
ATOM 2301 C CA . GLY A 1 295 ? 16.180 -5.986 -11.719 1.00 80.88 295 GLY A CA 1
ATOM 2302 C C . GLY A 1 295 ? 15.130 -6.727 -12.559 1.00 80.88 295 GLY A C 1
ATOM 2303 O O . GLY A 1 295 ? 15.266 -7.929 -12.801 1.00 80.88 295 GLY A O 1
ATOM 2304 N N . HIS A 1 296 ? 14.113 -6.031 -13.075 1.00 83.88 296 HIS A N 1
ATOM 2305 C CA . HIS A 1 296 ? 12.990 -6.633 -13.805 1.00 83.88 296 HIS A CA 1
ATOM 2306 C C . HIS A 1 296 ? 13.299 -6.847 -15.296 1.00 83.88 296 HIS A C 1
ATOM 2308 O O . HIS A 1 296 ? 12.746 -6.177 -16.167 1.00 83.88 296 HIS A O 1
ATOM 2314 N N . LEU A 1 297 ? 14.181 -7.804 -15.610 1.00 79.88 297 LEU A N 1
ATOM 2315 C CA . LEU A 1 297 ? 14.654 -8.078 -16.980 1.00 79.88 297 LEU A CA 1
ATOM 2316 C C . LEU A 1 297 ? 13.526 -8.306 -18.001 1.00 79.88 297 LEU A C 1
ATOM 2318 O O . LEU A 1 297 ? 13.601 -7.788 -19.113 1.00 79.88 297 LEU A O 1
ATOM 2322 N N . GLU A 1 298 ? 12.501 -9.088 -17.657 1.00 83.12 298 GLU A N 1
ATOM 2323 C CA . GLU A 1 298 ? 11.417 -9.397 -18.602 1.00 83.12 298 GLU A CA 1
ATOM 2324 C C . GLU A 1 298 ? 10.578 -8.155 -18.934 1.00 83.12 298 GLU A C 1
ATOM 2326 O O . GLU A 1 298 ? 10.153 -7.987 -20.075 1.00 83.12 298 GLU A O 1
ATOM 2331 N N . ILE A 1 299 ? 10.452 -7.218 -17.989 1.00 79.31 299 ILE A N 1
ATOM 2332 C CA . ILE A 1 299 ? 9.853 -5.905 -18.245 1.00 79.31 299 ILE A CA 1
ATOM 2333 C C . ILE A 1 299 ? 10.761 -5.054 -19.132 1.00 79.31 299 ILE A C 1
ATOM 2335 O O . ILE A 1 299 ? 10.272 -4.438 -20.072 1.00 79.31 299 ILE A O 1
ATOM 2339 N N . VAL A 1 300 ? 12.077 -5.041 -18.899 1.00 76.56 300 VAL A N 1
ATOM 2340 C CA . VAL A 1 300 ? 13.023 -4.305 -19.759 1.00 76.56 300 VAL A CA 1
ATOM 2341 C C . VAL A 1 300 ? 12.961 -4.810 -21.205 1.00 76.56 300 VAL A C 1
ATOM 2343 O O . VAL A 1 300 ? 12.909 -4.005 -22.133 1.00 76.56 300 VAL A O 1
ATOM 2346 N N . LYS A 1 301 ? 12.888 -6.131 -21.414 1.00 79.06 301 LYS A N 1
ATOM 2347 C CA . LYS A 1 301 ? 12.686 -6.725 -22.747 1.00 79.06 301 LYS A CA 1
ATOM 2348 C C . LYS A 1 301 ? 11.345 -6.326 -23.358 1.00 79.06 301 LYS A C 1
ATOM 2350 O O . LYS A 1 301 ? 11.288 -6.002 -24.543 1.00 79.06 301 LYS A O 1
ATOM 2355 N N . PHE A 1 302 ? 10.277 -6.357 -22.562 1.00 77.12 302 PHE A N 1
ATOM 2356 C CA . PHE A 1 302 ? 8.943 -5.959 -23.000 1.00 77.12 302 PHE A CA 1
ATOM 2357 C C . PHE A 1 302 ? 8.916 -4.489 -23.448 1.00 77.12 302 PHE A C 1
ATOM 2359 O O . PHE A 1 302 ? 8.492 -4.193 -24.565 1.00 77.12 302 PHE A O 1
ATOM 2366 N N . LEU A 1 303 ? 9.447 -3.582 -22.624 1.00 74.62 303 LEU A N 1
ATOM 2367 C CA . LEU A 1 303 ? 9.535 -2.153 -22.924 1.00 74.62 303 LEU A CA 1
ATOM 2368 C C . LEU A 1 303 ? 10.427 -1.878 -24.136 1.00 74.62 303 LEU A C 1
ATOM 2370 O O . LEU A 1 303 ? 10.047 -1.092 -24.996 1.00 74.62 303 LEU A O 1
ATOM 2374 N N . HIS A 1 304 ? 11.556 -2.578 -24.268 1.00 73.06 304 HIS A N 1
ATOM 2375 C CA . HIS A 1 304 ? 12.412 -2.481 -25.451 1.00 73.06 304 HIS A CA 1
ATOM 2376 C C . HIS A 1 304 ? 11.674 -2.874 -26.741 1.00 73.06 304 HIS A C 1
ATOM 2378 O O . HIS A 1 304 ? 11.805 -2.200 -27.759 1.00 73.06 304 HIS A O 1
ATOM 2384 N N . LYS A 1 305 ? 10.873 -3.946 -26.698 1.00 73.69 305 LYS A N 1
ATOM 2385 C CA . LYS A 1 305 ? 10.147 -4.457 -27.868 1.00 73.69 305 LYS A CA 1
ATOM 2386 C C . LYS A 1 305 ? 8.992 -3.552 -28.303 1.00 73.69 305 LYS A C 1
ATOM 2388 O O . LYS A 1 305 ? 8.750 -3.421 -29.501 1.00 73.69 305 LYS A O 1
ATOM 2393 N N . TYR A 1 306 ? 8.256 -2.983 -27.351 1.00 68.38 306 TYR A N 1
ATOM 2394 C CA . TYR A 1 306 ? 6.969 -2.334 -27.624 1.00 68.38 306 TYR A CA 1
ATOM 2395 C C . TYR A 1 306 ? 6.944 -0.818 -27.379 1.00 68.38 306 TYR A C 1
ATOM 2397 O O . TYR A 1 306 ? 6.046 -0.137 -27.869 1.00 68.38 306 TYR A O 1
ATOM 2405 N N . CYS A 1 307 ? 7.941 -0.270 -26.685 1.00 62.12 307 CYS A N 1
ATOM 2406 C CA . CYS A 1 307 ? 8.126 1.165 -26.474 1.00 62.12 307 CYS A CA 1
ATOM 2407 C C . CYS A 1 307 ? 9.522 1.608 -26.947 1.00 62.12 307 CYS A C 1
ATOM 2409 O O . CYS A 1 307 ? 10.284 2.161 -26.149 1.00 62.12 307 CYS A O 1
ATOM 2411 N N . PRO A 1 308 ? 9.873 1.419 -28.237 1.00 53.31 308 PRO A N 1
ATOM 2412 C CA . PRO A 1 308 ? 11.160 1.877 -28.747 1.00 53.31 308 PRO A CA 1
ATOM 2413 C C . PRO A 1 308 ? 11.331 3.381 -28.509 1.00 53.31 308 PRO A C 1
ATOM 2415 O O . PRO A 1 308 ? 12.375 3.777 -28.017 1.00 53.31 308 PRO A O 1
ATOM 2418 N N . GLU A 1 309 ? 10.279 4.193 -28.688 1.00 48.81 309 GLU A N 1
ATOM 2419 C CA . GLU A 1 309 ? 10.314 5.647 -28.459 1.00 48.81 309 GLU A CA 1
ATOM 2420 C C . GLU A 1 309 ? 10.515 6.059 -26.984 1.00 48.81 309 GLU A C 1
ATOM 2422 O O . GLU A 1 309 ? 11.133 7.088 -26.708 1.00 48.81 309 GLU A O 1
ATOM 2427 N N . GLY A 1 310 ? 10.071 5.237 -26.025 1.00 48.88 310 GLY A N 1
ATOM 2428 C CA . GLY A 1 310 ? 10.373 5.422 -24.595 1.00 48.88 310 GLY A CA 1
ATOM 2429 C C . GLY A 1 310 ? 11.829 5.084 -24.250 1.00 48.88 310 GLY A C 1
ATOM 2430 O O . GLY A 1 310 ? 12.395 5.646 -23.315 1.00 48.88 310 GLY A O 1
ATOM 2431 N N . CYS A 1 311 ? 12.458 4.221 -25.055 1.00 46.44 311 CYS A N 1
ATOM 2432 C CA . CYS A 1 311 ? 13.887 3.915 -25.007 1.00 46.44 311 CYS A CA 1
ATOM 2433 C C . CYS A 1 311 ? 14.746 4.843 -25.888 1.00 46.44 311 CYS A C 1
ATOM 2435 O O . CYS A 1 311 ? 15.964 4.851 -25.716 1.00 46.44 311 CYS A O 1
ATOM 2437 N N . THR A 1 312 ? 14.170 5.590 -26.843 1.00 45.06 312 THR A N 1
ATOM 2438 C CA . THR A 1 312 ? 14.974 6.320 -27.842 1.00 45.06 312 THR A CA 1
ATOM 2439 C C . THR A 1 312 ? 14.612 7.775 -28.125 1.00 45.06 312 THR A C 1
ATOM 2441 O O . THR A 1 312 ? 15.492 8.452 -28.640 1.00 45.06 312 THR A O 1
ATOM 2444 N N . THR A 1 313 ? 13.416 8.308 -27.842 1.00 43.84 313 THR A N 1
ATOM 2445 C CA . THR A 1 313 ? 13.032 9.585 -28.496 1.00 43.84 313 THR A CA 1
ATOM 2446 C C . THR A 1 313 ? 12.335 10.668 -27.673 1.00 43.84 313 THR A C 1
ATOM 2448 O O . THR A 1 313 ? 12.486 11.819 -28.057 1.00 43.84 313 THR A O 1
ATOM 2451 N N . ASN A 1 314 ? 11.715 10.422 -26.512 1.00 40.91 314 ASN A N 1
ATOM 2452 C CA . ASN A 1 314 ? 11.269 11.555 -25.661 1.00 40.91 314 ASN A CA 1
ATOM 2453 C C . ASN A 1 314 ? 12.341 12.046 -24.665 1.00 40.91 314 ASN A C 1
ATOM 2455 O O . ASN A 1 314 ? 12.197 13.111 -24.070 1.00 40.91 314 ASN A O 1
ATOM 2459 N N . ALA A 1 315 ? 13.446 11.304 -24.527 1.00 39.66 315 ALA A N 1
ATOM 2460 C CA . ALA A 1 315 ? 14.574 11.626 -23.647 1.00 39.66 315 ALA A CA 1
ATOM 2461 C C . ALA A 1 315 ? 15.733 12.368 -24.346 1.00 39.66 315 ALA A C 1
ATOM 2463 O O . ALA A 1 315 ? 16.704 12.721 -23.684 1.00 39.66 315 ALA A O 1
ATOM 2464 N N . MET A 1 316 ? 15.656 12.587 -25.665 1.00 34.94 316 MET A N 1
ATOM 2465 C CA . MET A 1 316 ? 16.620 13.436 -26.382 1.00 34.94 316 MET A CA 1
ATOM 2466 C C . MET A 1 316 ? 16.265 14.931 -26.301 1.00 34.94 316 MET A C 1
ATOM 2468 O O . MET A 1 316 ? 17.174 15.754 -26.300 1.00 34.94 316 MET A O 1
ATOM 2472 N N . ASP A 1 317 ? 14.978 15.282 -26.173 1.00 38.00 317 ASP A N 1
ATOM 2473 C CA . ASP A 1 317 ? 14.518 16.671 -26.346 1.00 38.00 317 ASP A CA 1
ATOM 2474 C C . ASP A 1 317 ? 14.155 17.401 -25.040 1.00 38.00 317 ASP A C 1
ATOM 2476 O O . ASP A 1 317 ? 14.073 18.631 -25.025 1.00 38.00 317 ASP A O 1
ATOM 2480 N N . LEU A 1 318 ? 14.004 16.697 -23.912 1.00 34.28 318 LEU A N 1
ATOM 2481 C CA . LEU A 1 318 ? 13.791 17.332 -22.606 1.00 34.28 318 LEU A CA 1
ATOM 2482 C C . LEU A 1 318 ? 15.093 17.377 -21.795 1.00 34.28 318 LEU A C 1
ATOM 2484 O O . LEU A 1 318 ? 15.286 16.617 -20.854 1.00 34.28 318 LEU A O 1
ATOM 2488 N N . ALA A 1 319 ? 15.924 18.355 -22.166 1.00 31.44 319 ALA A N 1
ATOM 2489 C CA . ALA A 1 319 ? 17.044 18.925 -21.411 1.00 31.44 319 ALA A CA 1
ATOM 2490 C C . ALA A 1 319 ? 18.358 18.116 -21.352 1.00 31.44 319 ALA A C 1
ATOM 2492 O O . ALA A 1 319 ? 18.491 17.144 -20.629 1.00 31.44 319 ALA A O 1
ATOM 2493 N N . ALA A 1 320 ? 19.397 18.629 -22.014 1.00 35.41 320 ALA A N 1
ATOM 2494 C CA . ALA A 1 320 ? 20.642 19.014 -21.338 1.00 35.41 320 ALA A CA 1
ATOM 2495 C C . ALA A 1 320 ? 21.228 18.092 -20.226 1.00 35.41 320 ALA A C 1
ATOM 2497 O O . ALA A 1 320 ? 21.678 18.611 -19.206 1.00 35.41 320 ALA A O 1
ATOM 2498 N N . GLY A 1 321 ? 21.303 16.767 -20.427 1.00 35.84 321 GLY A N 1
ATOM 2499 C CA . GLY A 1 321 ? 22.145 15.875 -19.609 1.00 35.84 321 GLY A CA 1
ATOM 2500 C C . GLY A 1 321 ? 21.593 14.460 -19.397 1.00 35.84 321 GLY A C 1
ATOM 2501 O O . GLY A 1 321 ? 20.816 14.233 -18.480 1.00 35.84 321 GLY A O 1
ATOM 2502 N N . GLU A 1 322 ? 22.083 13.517 -20.207 1.00 42.16 322 GLU A N 1
ATOM 2503 C CA . GLU A 1 322 ? 21.990 12.047 -20.070 1.00 42.16 322 GLU A CA 1
ATOM 2504 C C . GLU A 1 322 ? 20.611 11.382 -20.253 1.00 42.16 322 GLU A C 1
ATOM 2506 O O . GLU A 1 322 ? 19.780 11.289 -19.350 1.00 42.16 322 GLU A O 1
ATOM 2511 N N . GLY A 1 323 ? 20.398 10.830 -21.454 1.00 52.50 323 GLY A N 1
ATOM 2512 C CA . GLY A 1 323 ? 19.176 10.125 -21.843 1.00 52.50 323 GLY A CA 1
ATOM 2513 C C . GLY A 1 323 ? 18.878 8.876 -21.001 1.00 52.50 323 GLY A C 1
ATOM 2514 O O . GLY A 1 323 ? 19.777 8.199 -20.500 1.00 52.50 323 GLY A O 1
ATOM 2515 N N . CYS A 1 324 ? 17.589 8.538 -20.890 1.00 55.66 324 CYS A N 1
ATOM 2516 C CA . CYS A 1 324 ? 17.047 7.450 -20.064 1.00 55.66 324 CYS A CA 1
ATOM 2517 C C . CYS A 1 324 ? 17.796 6.107 -20.198 1.00 55.66 324 CYS A C 1
ATOM 2519 O O . CYS A 1 324 ? 17.946 5.381 -19.221 1.00 55.66 324 CYS A O 1
ATOM 2521 N N . THR A 1 325 ? 18.348 5.787 -21.368 1.00 64.88 325 THR A N 1
ATOM 2522 C CA . THR A 1 325 ? 19.119 4.552 -21.582 1.00 64.88 325 THR A CA 1
ATOM 2523 C C . THR A 1 325 ? 20.437 4.525 -20.802 1.00 64.88 325 THR A C 1
ATOM 2525 O O . THR A 1 325 ? 20.749 3.495 -20.211 1.00 64.88 325 THR A O 1
ATOM 2528 N N . VAL A 1 326 ? 21.175 5.640 -20.713 1.00 72.62 326 VAL A N 1
ATOM 2529 C CA . VAL A 1 326 ? 22.416 5.723 -19.914 1.00 72.62 326 VAL A CA 1
ATOM 2530 C C . VAL A 1 326 ? 22.085 5.583 -18.430 1.00 72.62 326 VAL A C 1
ATOM 2532 O O . VAL A 1 326 ? 22.672 4.749 -17.748 1.00 72.62 326 VAL A O 1
ATOM 2535 N N . GLN A 1 327 ? 21.057 6.290 -17.949 1.00 74.00 327 GLN A N 1
ATOM 2536 C CA . GLN A 1 327 ? 20.605 6.180 -16.558 1.00 74.00 327 GLN A CA 1
ATOM 2537 C C . GLN A 1 327 ? 20.132 4.761 -16.207 1.00 74.00 327 GLN A C 1
ATOM 2539 O O . GLN A 1 327 ? 20.460 4.246 -15.140 1.00 74.00 327 GLN A O 1
ATOM 2544 N N . ALA A 1 328 ? 19.391 4.092 -17.096 1.00 72.56 328 ALA A N 1
ATOM 2545 C CA . ALA A 1 328 ? 18.958 2.712 -16.889 1.00 72.56 328 ALA A CA 1
ATOM 2546 C C . ALA A 1 328 ? 20.148 1.742 -16.789 1.00 72.56 328 ALA A C 1
ATOM 2548 O O . ALA A 1 328 ? 20.149 0.869 -15.914 1.00 72.56 328 ALA A O 1
ATOM 2549 N N . ILE A 1 329 ? 21.169 1.902 -17.642 1.00 79.00 329 ILE A N 1
ATOM 2550 C CA . ILE A 1 329 ? 22.399 1.098 -17.588 1.00 79.00 329 ILE A CA 1
ATOM 2551 C C . ILE A 1 329 ? 23.169 1.412 -16.300 1.00 79.00 329 ILE A C 1
ATOM 2553 O O . ILE A 1 329 ? 23.473 0.487 -15.552 1.00 79.00 329 ILE A O 1
ATOM 2557 N N . GLN A 1 330 ? 23.394 2.690 -15.985 1.00 84.56 330 GLN A N 1
ATOM 2558 C CA . GLN A 1 330 ? 24.094 3.140 -14.779 1.00 84.56 330 GLN A CA 1
ATOM 2559 C C . GLN A 1 330 ? 23.459 2.577 -13.502 1.00 84.56 330 GLN A C 1
ATOM 2561 O O . GLN A 1 330 ? 24.150 2.022 -12.653 1.00 84.56 330 GLN A O 1
ATOM 2566 N N . GLN A 1 331 ? 22.133 2.663 -13.371 1.00 82.50 331 GLN A N 1
ATOM 2567 C CA . GLN A 1 331 ? 21.411 2.141 -12.207 1.00 82.50 331 GLN A CA 1
ATOM 2568 C C . GLN A 1 331 ? 21.441 0.608 -12.139 1.00 82.50 331 GLN A C 1
ATOM 2570 O O . GLN A 1 331 ? 21.474 0.039 -11.047 1.00 82.50 331 GLN A O 1
ATOM 2575 N N . SER A 1 332 ? 21.455 -0.070 -13.291 1.00 83.69 332 SER A N 1
ATOM 2576 C CA . SER A 1 332 ? 21.608 -1.529 -13.356 1.00 83.69 332 SER A CA 1
ATOM 2577 C C . SER A 1 332 ? 23.011 -1.971 -12.941 1.00 83.69 332 SER A C 1
ATOM 2579 O O . SER A 1 332 ? 23.147 -2.971 -12.241 1.00 83.69 332 SER A O 1
ATOM 2581 N N . VAL A 1 333 ? 24.041 -1.220 -13.341 1.00 85.69 333 VAL A N 1
ATOM 2582 C CA . VAL A 1 333 ? 25.442 -1.441 -12.955 1.00 85.69 333 VAL A CA 1
ATOM 2583 C C . VAL A 1 333 ? 25.617 -1.211 -11.454 1.00 85.69 333 VAL A C 1
ATOM 2585 O O . VAL A 1 333 ? 26.088 -2.112 -10.762 1.00 85.69 333 VAL A O 1
ATOM 2588 N N . ALA A 1 334 ? 25.121 -0.083 -10.937 1.00 86.12 334 ALA A N 1
ATOM 2589 C CA . ALA A 1 334 ? 25.191 0.275 -9.520 1.00 86.12 334 ALA A CA 1
ATOM 2590 C C . ALA A 1 334 ? 24.534 -0.762 -8.593 1.00 86.12 334 ALA A C 1
ATOM 2592 O O . ALA A 1 334 ? 24.995 -1.009 -7.483 1.00 86.12 334 ALA A O 1
ATOM 2593 N N . ARG A 1 335 ? 23.441 -1.387 -9.049 1.00 83.25 335 ARG A N 1
ATOM 2594 C CA . ARG A 1 335 ? 22.695 -2.398 -8.283 1.00 83.25 335 ARG A CA 1
ATOM 2595 C C . ARG A 1 335 ? 23.084 -3.842 -8.605 1.00 83.25 335 ARG A C 1
ATOM 2597 O O . ARG A 1 335 ? 22.501 -4.762 -8.042 1.00 83.25 335 ARG A O 1
ATOM 2604 N N . GLY A 1 336 ? 24.062 -4.055 -9.489 1.00 85.75 336 GLY A N 1
ATOM 2605 C CA . GLY A 1 336 ? 24.590 -5.385 -9.801 1.00 85.75 336 GLY A CA 1
ATOM 2606 C C . GLY A 1 336 ? 23.711 -6.255 -10.707 1.00 85.75 336 GLY A C 1
ATOM 2607 O O . GLY A 1 336 ? 23.875 -7.475 -10.735 1.00 85.75 336 GLY A O 1
ATOM 2608 N N . HIS A 1 337 ? 22.795 -5.671 -11.484 1.00 86.62 337 HIS A N 1
ATOM 2609 C CA . HIS A 1 337 ? 21.859 -6.400 -12.352 1.00 86.62 337 HIS A CA 1
ATOM 2610 C C . HIS A 1 337 ? 22.510 -6.862 -13.666 1.00 86.62 337 HIS A C 1
ATOM 2612 O O . HIS A 1 337 ? 22.120 -6.445 -14.759 1.00 86.62 337 HIS A O 1
ATOM 2618 N N . LEU A 1 338 ? 23.490 -7.769 -13.583 1.00 86.62 338 LEU A N 1
ATOM 2619 C CA . LEU A 1 338 ? 24.321 -8.218 -14.714 1.00 86.62 338 LEU A CA 1
ATOM 2620 C C . LEU A 1 338 ? 23.512 -8.699 -15.929 1.00 86.62 338 LEU A C 1
ATOM 2622 O O . LEU A 1 338 ? 23.890 -8.455 -17.072 1.00 86.62 338 LEU A O 1
ATOM 2626 N N . ARG A 1 339 ? 22.381 -9.379 -15.709 1.00 85.38 339 ARG A N 1
ATOM 2627 C CA . ARG A 1 339 ? 21.528 -9.874 -16.806 1.00 85.38 339 ARG A CA 1
ATOM 2628 C C . ARG A 1 339 ? 20.891 -8.738 -17.610 1.00 85.38 339 ARG A C 1
ATOM 2630 O O . ARG A 1 339 ? 20.723 -8.884 -18.817 1.00 85.38 339 ARG A O 1
ATOM 2637 N N . ILE A 1 340 ? 20.555 -7.630 -16.951 1.00 82.12 340 ILE A N 1
ATOM 2638 C CA . ILE A 1 340 ? 20.010 -6.434 -17.601 1.00 82.12 340 ILE A CA 1
ATOM 2639 C C . ILE A 1 340 ? 21.120 -5.706 -18.342 1.00 82.12 340 ILE A C 1
ATOM 2641 O O . ILE A 1 340 ? 20.936 -5.376 -19.506 1.00 82.12 340 ILE A O 1
ATOM 2645 N N . VAL A 1 341 ? 22.292 -5.545 -17.722 1.00 84.00 341 VAL A N 1
ATOM 2646 C CA . VAL A 1 341 ? 23.448 -4.911 -18.371 1.00 84.00 341 VAL A CA 1
ATOM 2647 C C . VAL A 1 341 ? 23.878 -5.696 -19.613 1.00 84.00 341 VAL A C 1
ATOM 2649 O O . VAL A 1 341 ? 24.073 -5.095 -20.658 1.00 84.00 341 VAL A O 1
ATOM 2652 N N . LYS A 1 342 ? 23.910 -7.036 -19.563 1.00 86.31 342 LYS A N 1
ATOM 2653 C CA . LYS A 1 342 ? 24.154 -7.892 -20.741 1.00 86.31 342 LYS A CA 1
ATOM 2654 C C . LYS A 1 342 ? 23.142 -7.657 -21.862 1.00 86.31 342 LYS A C 1
ATOM 2656 O O . LYS A 1 342 ? 23.524 -7.577 -23.025 1.00 86.31 342 LYS A O 1
ATOM 2661 N N . PHE A 1 343 ? 21.859 -7.563 -21.514 1.00 83.00 343 PHE A N 1
ATOM 2662 C CA . PHE A 1 343 ? 20.802 -7.294 -22.486 1.00 83.00 343 PHE A CA 1
ATOM 2663 C C . PHE A 1 343 ? 20.947 -5.895 -23.096 1.00 83.00 343 PHE A C 1
ATOM 2665 O O . PHE A 1 343 ? 20.955 -5.757 -24.314 1.00 83.00 343 PHE A O 1
ATOM 2672 N N . LEU A 1 344 ? 21.126 -4.863 -22.269 1.00 80.56 344 LEU A N 1
ATOM 2673 C CA . LEU A 1 344 ? 21.285 -3.489 -22.737 1.00 80.56 344 LEU A CA 1
ATOM 2674 C C . LEU A 1 344 ? 22.573 -3.317 -23.553 1.00 80.56 344 LEU A C 1
ATOM 2676 O O . LEU A 1 344 ? 22.516 -2.701 -24.608 1.00 80.56 344 LEU A O 1
ATOM 2680 N N . ALA A 1 345 ? 23.692 -3.927 -23.158 1.00 80.94 345 ALA A N 1
ATOM 2681 C CA . ALA A 1 345 ? 24.950 -3.891 -23.908 1.00 80.94 345 ALA A CA 1
ATOM 2682 C C . ALA A 1 345 ? 24.823 -4.513 -25.308 1.00 80.94 345 ALA A C 1
ATOM 2684 O O . ALA A 1 345 ? 25.373 -3.980 -26.268 1.00 80.94 345 ALA A O 1
ATOM 2685 N N . ALA A 1 346 ? 24.036 -5.586 -25.455 1.00 83.12 346 ALA A N 1
ATOM 2686 C CA . ALA A 1 346 ? 23.791 -6.214 -26.754 1.00 83.12 346 ALA A CA 1
ATOM 2687 C C . ALA A 1 346 ? 23.010 -5.315 -27.734 1.00 83.12 346 ALA A C 1
ATOM 2689 O O . ALA A 1 346 ? 23.149 -5.468 -28.945 1.00 83.12 346 ALA A O 1
ATOM 2690 N N . HIS A 1 347 ? 22.193 -4.388 -27.224 1.00 77.06 347 HIS A N 1
ATOM 2691 C CA . HIS A 1 347 ? 21.332 -3.518 -28.034 1.00 77.06 347 HIS A CA 1
ATOM 2692 C C . HIS A 1 347 ? 21.807 -2.055 -28.097 1.00 77.06 347 HIS A C 1
ATOM 2694 O O . HIS A 1 347 ? 21.440 -1.332 -29.020 1.00 77.06 347 HIS A O 1
ATOM 2700 N N . TYR A 1 348 ? 22.621 -1.623 -27.133 1.00 77.62 348 TYR A N 1
ATOM 2701 C CA . TYR A 1 348 ? 22.952 -0.224 -26.860 1.00 77.62 348 TYR A CA 1
ATOM 2702 C C . TYR A 1 348 ? 24.414 -0.035 -26.415 1.00 77.62 348 TYR A C 1
ATOM 2704 O O . TYR A 1 348 ? 24.700 0.777 -25.535 1.00 77.62 348 TYR A O 1
ATOM 2712 N N . ALA A 1 349 ? 25.346 -0.773 -27.023 1.00 77.31 349 ALA A N 1
ATOM 2713 C CA . ALA A 1 349 ? 26.773 -0.777 -26.674 1.00 77.31 349 ALA A CA 1
ATOM 2714 C C . ALA A 1 349 ? 27.381 0.632 -26.486 1.00 77.31 349 ALA A C 1
ATOM 2716 O O . ALA A 1 349 ? 28.071 0.877 -25.504 1.00 77.31 349 ALA A O 1
ATOM 2717 N N . GLN A 1 350 ? 27.033 1.581 -27.362 1.00 76.19 350 GLN A N 1
ATOM 2718 C CA . GLN A 1 350 ? 27.511 2.975 -27.346 1.00 76.19 350 GLN A CA 1
ATOM 2719 C C . GLN A 1 350 ? 27.198 3.773 -26.063 1.00 76.19 350 GLN A C 1
ATOM 2721 O O . GLN A 1 350 ? 27.818 4.803 -25.805 1.00 76.19 350 GLN A O 1
ATOM 2726 N N . PHE A 1 351 ? 26.199 3.344 -25.286 1.00 77.50 351 PHE A N 1
ATOM 2727 C CA . PHE A 1 351 ? 25.809 3.993 -24.031 1.00 77.50 351 PHE A CA 1
ATOM 2728 C C . PHE A 1 351 ? 26.452 3.329 -22.811 1.00 77.50 351 PHE A C 1
ATOM 2730 O O . PHE A 1 351 ? 26.515 3.947 -21.755 1.00 77.50 351 PHE A O 1
ATOM 2737 N N . VAL A 1 352 ? 26.954 2.097 -22.949 1.00 78.19 352 VAL A N 1
ATOM 2738 C CA . VAL A 1 352 ? 27.681 1.402 -21.875 1.00 78.19 352 VAL A CA 1
ATOM 2739 C C . VAL A 1 352 ? 29.040 2.059 -21.634 1.00 78.19 352 VAL A C 1
ATOM 2741 O O . VAL A 1 352 ? 29.479 2.146 -20.493 1.00 78.19 352 VAL A O 1
ATOM 2744 N N . ASP A 1 353 ? 29.658 2.602 -22.685 1.00 79.94 353 ASP A N 1
ATOM 2745 C CA . ASP A 1 353 ? 30.953 3.290 -22.602 1.00 79.94 353 ASP A CA 1
ATOM 2746 C C . ASP A 1 353 ? 30.902 4.602 -21.790 1.00 79.94 353 ASP A C 1
ATOM 2748 O O . ASP A 1 353 ? 31.942 5.132 -21.414 1.00 79.94 353 ASP A O 1
ATOM 2752 N N . GLN A 1 354 ? 29.703 5.133 -21.518 1.00 81.69 354 GLN A N 1
ATOM 2753 C CA . GLN A 1 354 ? 29.486 6.380 -20.766 1.00 81.69 354 GLN A CA 1
ATOM 2754 C C . GLN A 1 354 ? 29.235 6.141 -19.269 1.00 81.69 354 GLN A C 1
ATOM 2756 O O . GLN A 1 354 ? 29.047 7.092 -18.518 1.00 81.69 354 GLN A O 1
ATOM 2761 N N . VAL A 1 355 ? 29.191 4.881 -18.834 1.00 82.12 355 VAL A N 1
ATOM 2762 C CA . VAL A 1 355 ? 28.858 4.511 -17.455 1.00 82.12 355 VAL A CA 1
ATOM 2763 C C . VAL A 1 355 ? 30.030 4.809 -16.522 1.00 82.12 355 VAL A C 1
ATOM 2765 O O . VAL A 1 355 ? 31.169 4.467 -16.825 1.00 82.12 355 VAL A O 1
ATOM 2768 N N . ASP A 1 356 ? 29.740 5.359 -15.343 1.00 85.69 356 ASP A N 1
ATOM 2769 C CA . ASP A 1 356 ? 30.711 5.496 -14.259 1.00 85.69 356 ASP A CA 1
ATOM 2770 C C . ASP A 1 356 ? 30.940 4.134 -13.561 1.00 85.69 356 ASP A C 1
ATOM 2772 O O . ASP A 1 356 ? 30.026 3.631 -12.876 1.00 85.69 356 ASP A O 1
ATOM 2776 N N . PRO A 1 357 ? 32.139 3.522 -13.692 1.00 83.31 357 PRO A N 1
ATOM 2777 C CA . PRO A 1 357 ? 32.442 2.238 -13.068 1.00 83.31 357 PRO A CA 1
ATOM 2778 C C . PRO A 1 357 ? 32.482 2.312 -11.542 1.00 83.31 357 PRO A C 1
ATOM 2780 O O . PRO A 1 357 ? 32.266 1.280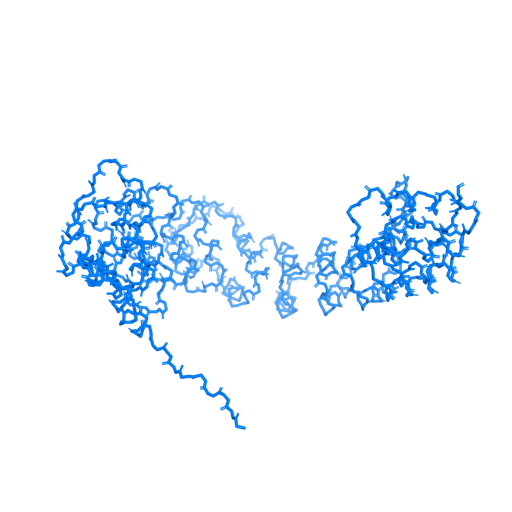 -10.906 1.00 83.31 357 PRO A O 1
ATOM 2783 N N . LEU A 1 358 ? 32.690 3.489 -10.932 1.00 83.31 358 LEU A N 1
ATOM 2784 C CA . LEU A 1 358 ? 32.750 3.650 -9.469 1.00 83.31 358 LEU A CA 1
ATOM 2785 C C . LEU A 1 358 ? 31.486 3.138 -8.774 1.00 83.31 358 LEU A C 1
ATOM 2787 O O . LEU A 1 358 ? 31.517 2.731 -7.618 1.00 83.31 358 LEU A O 1
ATOM 2791 N N . THR A 1 359 ? 30.362 3.108 -9.484 1.00 82.38 359 THR A N 1
ATOM 2792 C CA . THR A 1 359 ? 29.099 2.608 -8.940 1.00 82.38 359 THR A CA 1
ATOM 2793 C C . THR A 1 359 ? 29.054 1.092 -8.724 1.00 82.38 359 THR A C 1
ATOM 2795 O O . THR A 1 359 ? 28.196 0.626 -7.980 1.00 82.38 359 THR A O 1
ATOM 2798 N N . CYS A 1 360 ? 29.961 0.314 -9.328 1.00 83.31 360 CYS A N 1
ATOM 2799 C CA . CYS A 1 360 ? 30.022 -1.145 -9.183 1.00 83.31 360 CYS A CA 1
ATOM 2800 C C . CYS A 1 360 ? 31.263 -1.646 -8.427 1.00 83.31 360 CYS A C 1
ATOM 2802 O O . CYS A 1 360 ? 31.597 -2.824 -8.532 1.00 83.31 360 CYS A O 1
ATOM 2804 N N . GLU A 1 361 ? 31.906 -0.789 -7.624 1.00 79.75 361 GLU A N 1
ATOM 2805 C CA . GLU A 1 361 ? 33.176 -1.056 -6.917 1.00 79.75 361 GLU A CA 1
ATOM 2806 C C . GLU A 1 361 ? 33.172 -2.298 -6.001 1.00 79.75 361 GLU A C 1
ATOM 2808 O O . GLU A 1 361 ? 34.225 -2.833 -5.668 1.00 79.75 361 GLU A O 1
ATOM 2813 N N . HIS A 1 362 ? 31.999 -2.818 -5.633 1.00 83.88 362 HIS A N 1
ATOM 2814 C CA . HIS A 1 362 ? 31.853 -4.035 -4.823 1.00 83.88 362 HIS A CA 1
ATOM 2815 C C . HIS A 1 362 ? 31.310 -5.248 -5.598 1.00 83.88 362 HIS A C 1
ATOM 2817 O O . HIS A 1 362 ? 30.957 -6.256 -4.991 1.00 83.88 362 HIS A O 1
ATOM 2823 N N . ASN A 1 363 ? 31.210 -5.176 -6.929 1.00 87.00 363 ASN A N 1
ATOM 2824 C CA . ASN A 1 363 ? 30.669 -6.250 -7.762 1.00 87.00 363 ASN A CA 1
ATOM 2825 C C . ASN A 1 363 ? 31.699 -6.715 -8.802 1.00 87.00 363 ASN A C 1
ATOM 2827 O O . ASN A 1 363 ? 31.726 -6.238 -9.937 1.00 87.00 363 ASN A O 1
ATOM 2831 N N . LEU A 1 364 ? 32.526 -7.690 -8.411 1.00 87.38 364 LEU A N 1
ATOM 2832 C CA . LEU A 1 364 ? 33.589 -8.236 -9.259 1.00 87.38 364 LEU A CA 1
ATOM 2833 C C . LEU A 1 364 ? 33.056 -8.799 -10.585 1.00 87.38 364 LEU A C 1
ATOM 2835 O O . LEU A 1 364 ? 33.658 -8.571 -11.629 1.00 87.38 364 LEU A O 1
ATOM 2839 N N . GLU A 1 365 ? 31.911 -9.488 -10.577 1.00 88.50 365 GLU A N 1
ATOM 2840 C CA . GLU A 1 365 ? 31.324 -10.047 -11.803 1.00 88.50 365 GLU A CA 1
ATOM 2841 C C . GLU A 1 365 ? 30.927 -8.955 -12.806 1.00 88.50 365 GLU A C 1
ATOM 2843 O O . GLU A 1 365 ? 31.143 -9.107 -14.012 1.00 88.50 365 GLU A O 1
ATOM 2848 N N . MET A 1 366 ? 30.365 -7.845 -12.316 1.00 88.62 366 MET A N 1
ATOM 2849 C CA . MET A 1 366 ? 30.032 -6.683 -13.138 1.00 88.62 366 MET A CA 1
ATOM 2850 C C . MET A 1 366 ? 31.295 -6.019 -13.691 1.00 88.62 366 MET A C 1
ATOM 2852 O O . MET A 1 366 ? 31.351 -5.730 -14.884 1.00 88.62 366 MET A O 1
ATOM 2856 N N . ILE A 1 367 ? 32.318 -5.837 -12.852 1.00 88.12 367 ILE A N 1
ATOM 2857 C CA . ILE A 1 367 ? 33.605 -5.248 -13.245 1.00 88.12 367 ILE A CA 1
ATOM 2858 C C . ILE A 1 367 ? 34.275 -6.088 -14.334 1.00 88.12 367 ILE A C 1
ATOM 2860 O O . ILE A 1 367 ? 34.657 -5.558 -15.375 1.00 88.12 367 ILE A O 1
ATOM 2864 N N . MET A 1 368 ? 34.348 -7.408 -14.148 1.00 88.50 368 MET A N 1
ATOM 2865 C CA . MET A 1 368 ? 34.906 -8.325 -15.144 1.00 88.50 368 MET A CA 1
ATOM 2866 C C . MET A 1 368 ? 34.128 -8.274 -16.462 1.00 88.50 368 MET A C 1
ATOM 2868 O O . MET A 1 368 ? 34.727 -8.296 -17.538 1.00 88.50 368 MET A O 1
ATOM 2872 N N . PHE A 1 369 ? 32.795 -8.205 -16.396 1.00 89.75 369 PHE A N 1
ATOM 2873 C CA . PHE A 1 369 ? 31.960 -8.086 -17.587 1.00 89.75 369 PHE A CA 1
ATOM 2874 C C . PHE A 1 369 ? 32.215 -6.774 -18.338 1.00 89.75 369 PHE A C 1
ATOM 2876 O O . PHE A 1 369 ? 32.453 -6.809 -19.547 1.00 89.75 369 PHE A O 1
ATOM 2883 N N . LEU A 1 370 ? 32.192 -5.641 -17.628 1.00 87.75 370 LEU A N 1
ATOM 2884 C CA . LEU A 1 370 ? 32.430 -4.323 -18.209 1.00 87.75 370 LEU A CA 1
ATOM 2885 C C . LEU A 1 370 ? 33.843 -4.232 -18.787 1.00 87.75 370 LEU A C 1
ATOM 2887 O O . LEU A 1 370 ? 33.989 -3.781 -19.912 1.00 87.75 370 LEU A O 1
ATOM 2891 N N . GLN A 1 371 ? 34.868 -4.745 -18.103 1.00 88.31 371 GLN A N 1
ATOM 2892 C CA . GLN A 1 371 ? 36.237 -4.693 -18.616 1.00 88.31 371 GLN A CA 1
ATOM 2893 C C . GLN A 1 371 ? 36.418 -5.546 -19.876 1.00 88.31 371 GLN A C 1
ATOM 2895 O O . GLN A 1 371 ? 37.108 -5.155 -20.814 1.00 88.31 371 GLN A O 1
ATOM 2900 N N . MET A 1 372 ? 35.798 -6.725 -19.911 1.00 87.06 372 MET A N 1
ATOM 2901 C CA . MET A 1 372 ? 35.930 -7.646 -21.038 1.00 87.06 372 MET A CA 1
ATOM 2902 C C . MET A 1 372 ? 35.213 -7.147 -22.299 1.00 87.06 372 MET A C 1
ATOM 2904 O O . MET A 1 372 ? 35.675 -7.425 -23.403 1.00 87.06 372 MET A O 1
ATOM 2908 N N . GLN A 1 373 ? 34.071 -6.470 -22.153 1.00 86.06 373 GLN A N 1
ATOM 2909 C CA . GLN A 1 373 ? 33.242 -6.037 -23.287 1.00 86.06 373 GLN A CA 1
ATOM 2910 C C . GLN A 1 373 ? 33.410 -4.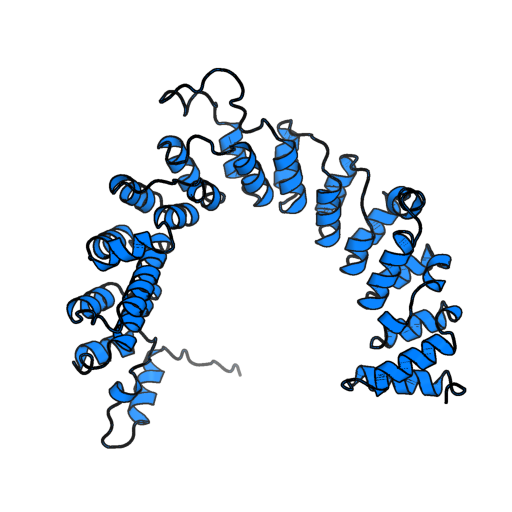547 -23.629 1.00 86.06 373 GLN A C 1
ATOM 2912 O O . GLN A 1 373 ? 33.266 -4.173 -24.788 1.00 86.06 373 GLN A O 1
ATOM 2917 N N . HIS A 1 374 ? 33.739 -3.715 -22.640 1.00 84.94 374 HIS A N 1
ATOM 2918 C CA . HIS A 1 374 ? 33.800 -2.252 -22.714 1.00 84.94 374 HIS A CA 1
ATOM 2919 C C . HIS A 1 374 ? 35.027 -1.705 -21.953 1.00 84.94 374 HIS A C 1
ATOM 2921 O O . HIS A 1 374 ? 34.885 -0.966 -20.976 1.00 84.94 374 HIS A O 1
ATOM 2927 N N . PRO A 1 375 ? 36.261 -2.029 -22.387 1.00 84.75 375 PRO A N 1
ATOM 2928 C CA . PRO A 1 375 ? 37.477 -1.677 -21.647 1.00 84.75 375 PRO A CA 1
ATOM 2929 C C . PRO A 1 375 ? 37.694 -0.164 -21.482 1.00 84.75 375 PRO A C 1
ATOM 2931 O O . PRO A 1 375 ? 38.398 0.264 -20.573 1.00 84.75 375 PRO A O 1
ATOM 2934 N N . GLN A 1 376 ? 37.066 0.656 -22.333 1.00 84.31 376 GLN A N 1
ATOM 2935 C CA . GLN A 1 376 ? 37.150 2.120 -22.282 1.00 84.31 376 GLN A CA 1
ATOM 2936 C C . GLN A 1 376 ? 36.537 2.720 -21.008 1.00 84.31 376 GLN A C 1
ATOM 2938 O O . GLN A 1 376 ? 36.900 3.827 -20.619 1.00 84.31 376 GLN A O 1
ATOM 2943 N N . VAL A 1 377 ? 35.640 1.984 -20.344 1.00 84.31 377 VAL A N 1
ATOM 2944 C CA . VAL A 1 377 ? 35.011 2.395 -19.081 1.00 84.31 377 VAL A CA 1
ATOM 2945 C C . VAL A 1 377 ? 36.057 2.525 -17.959 1.00 84.31 377 VAL A C 1
ATOM 2947 O O . VAL A 1 377 ? 35.955 3.400 -17.094 1.00 84.31 377 VAL A O 1
ATOM 2950 N N . PHE A 1 378 ? 37.108 1.700 -17.990 1.00 85.69 378 PHE A N 1
ATOM 2951 C CA . PHE A 1 378 ? 38.167 1.664 -16.980 1.00 85.69 378 PHE A CA 1
ATOM 2952 C C . PHE A 1 378 ? 39.388 2.490 -17.403 1.00 85.69 378 PHE A C 1
ATOM 2954 O O . PHE A 1 378 ? 40.465 1.956 -17.678 1.00 85.69 378 PHE A O 1
ATOM 2961 N N . SER A 1 379 ? 39.231 3.815 -17.435 1.00 86.06 379 SER A N 1
ATOM 2962 C CA . SER A 1 379 ? 40.372 4.730 -17.539 1.00 86.06 379 SER A CA 1
ATOM 2963 C C . SER A 1 379 ? 41.289 4.607 -16.311 1.00 86.06 379 SER A C 1
ATOM 2965 O O . SER A 1 379 ? 40.842 4.234 -15.225 1.00 86.06 379 SER A O 1
ATOM 2967 N N . LEU A 1 380 ? 42.572 4.959 -16.454 1.00 82.81 380 LEU A N 1
ATOM 2968 C CA . LEU A 1 380 ? 43.525 4.948 -15.331 1.00 82.81 380 LEU A CA 1
ATOM 2969 C C . LEU A 1 380 ? 43.042 5.817 -14.155 1.00 82.81 380 LEU A C 1
ATOM 2971 O O . LEU A 1 380 ? 43.232 5.447 -13.002 1.00 82.81 380 LEU A O 1
ATOM 2975 N N . GLU A 1 381 ? 42.369 6.933 -14.448 1.00 85.25 381 GLU A N 1
ATOM 2976 C CA . GLU A 1 381 ? 41.752 7.809 -13.448 1.00 85.25 381 GLU A CA 1
ATOM 2977 C C . GLU A 1 381 ? 40.593 7.119 -12.712 1.00 85.25 381 GLU A C 1
ATOM 2979 O O . GLU A 1 381 ? 40.541 7.140 -11.483 1.00 85.25 381 GLU A O 1
ATOM 2984 N N . ASN A 1 382 ? 39.696 6.447 -13.439 1.00 84.81 382 ASN A N 1
ATOM 2985 C CA . ASN A 1 382 ? 38.577 5.714 -12.841 1.00 84.81 382 ASN A CA 1
ATOM 2986 C C . ASN A 1 382 ? 39.063 4.552 -11.964 1.00 84.81 382 ASN A C 1
ATOM 2988 O O . ASN A 1 382 ? 38.530 4.339 -10.874 1.00 84.81 382 ASN A O 1
ATOM 2992 N N . VAL A 1 383 ? 40.095 3.829 -12.408 1.00 86.00 383 VAL A N 1
ATOM 2993 C CA . VAL A 1 383 ? 40.716 2.743 -11.636 1.00 86.00 383 VAL A CA 1
ATOM 2994 C C . VAL A 1 383 ? 41.387 3.284 -10.370 1.00 86.00 383 VAL A C 1
ATOM 2996 O O . VAL A 1 383 ? 41.170 2.728 -9.294 1.00 86.00 383 VAL A O 1
ATOM 2999 N N . ALA A 1 384 ? 42.131 4.392 -10.463 1.00 85.25 384 ALA A N 1
ATOM 3000 C CA . ALA A 1 384 ? 42.747 5.048 -9.306 1.00 85.25 384 ALA A CA 1
ATOM 3001 C C . ALA A 1 384 ? 41.700 5.497 -8.274 1.00 85.25 384 ALA A C 1
ATOM 3003 O O . ALA A 1 384 ? 41.833 5.222 -7.080 1.00 85.25 384 ALA A O 1
ATOM 3004 N N . ASN A 1 385 ? 40.620 6.129 -8.737 1.00 86.38 385 ASN A N 1
ATOM 3005 C CA . ASN A 1 385 ? 39.518 6.568 -7.882 1.00 86.38 385 ASN A CA 1
ATOM 3006 C C . ASN A 1 385 ? 38.814 5.384 -7.197 1.00 86.38 385 ASN A C 1
ATOM 3008 O O . ASN A 1 385 ? 38.466 5.476 -6.018 1.00 86.38 385 ASN A O 1
ATOM 3012 N N . MET A 1 386 ? 38.632 4.265 -7.908 1.00 84.94 386 MET A N 1
ATOM 3013 C CA . MET A 1 386 ? 38.023 3.049 -7.360 1.00 84.94 386 MET A CA 1
ATOM 3014 C C . MET A 1 386 ? 38.913 2.410 -6.288 1.00 84.94 386 MET A C 1
ATOM 3016 O O . MET A 1 386 ? 38.433 2.090 -5.202 1.00 84.94 386 MET A O 1
ATOM 3020 N N . LEU A 1 387 ? 40.219 2.285 -6.548 1.00 85.06 387 LEU A N 1
ATOM 3021 C CA . LEU A 1 387 ? 41.188 1.786 -5.567 1.00 85.06 387 LEU A CA 1
ATOM 3022 C C . LEU A 1 387 ? 41.206 2.656 -4.301 1.00 85.06 387 LEU A C 1
ATOM 3024 O O . LEU A 1 387 ? 41.115 2.120 -3.198 1.00 85.06 387 LEU A O 1
ATOM 3028 N N . GLY A 1 388 ? 41.208 3.985 -4.452 1.00 84.62 388 GLY A N 1
ATOM 3029 C CA . GLY A 1 388 ? 41.176 4.914 -3.320 1.00 84.62 388 GLY A CA 1
ATOM 3030 C C . GLY A 1 388 ? 39.940 4.761 -2.422 1.00 84.62 388 GLY A C 1
ATOM 3031 O O . GLY A 1 388 ? 40.051 4.854 -1.198 1.00 84.62 388 GLY A O 1
ATOM 3032 N N . ARG A 1 389 ? 38.760 4.473 -2.993 1.00 83.62 389 ARG A N 1
ATOM 3033 C CA . ARG A 1 389 ? 37.529 4.214 -2.216 1.00 83.62 389 ARG A CA 1
ATOM 3034 C C . ARG A 1 389 ? 37.554 2.868 -1.501 1.00 83.62 389 ARG A C 1
ATOM 3036 O O . ARG A 1 389 ? 37.168 2.791 -0.335 1.00 83.62 389 ARG A O 1
ATOM 3043 N N . LEU A 1 390 ? 38.038 1.828 -2.179 1.00 82.00 390 LEU A N 1
ATOM 3044 C CA . LEU A 1 390 ? 38.125 0.474 -1.628 1.00 82.00 390 LEU A CA 1
ATOM 3045 C C . LEU A 1 390 ? 39.123 0.375 -0.465 1.00 82.00 390 LEU A C 1
ATOM 3047 O O . LEU A 1 390 ? 38.924 -0.439 0.436 1.00 82.00 390 LEU A O 1
ATOM 3051 N N . GLU A 1 391 ? 40.167 1.206 -0.470 1.00 78.12 391 GLU A N 1
ATOM 3052 C CA . GLU A 1 391 ? 41.195 1.251 0.578 1.00 78.12 391 GLU A CA 1
ATOM 3053 C C . GLU A 1 391 ? 40.849 2.192 1.744 1.00 78.12 391 GLU A C 1
ATOM 3055 O O . GLU A 1 391 ? 41.298 1.963 2.866 1.00 78.12 391 GLU A O 1
ATOM 3060 N N . GLY A 1 392 ? 40.037 3.230 1.509 1.00 69.75 392 GLY A N 1
ATOM 3061 C CA . GLY A 1 392 ? 39.637 4.211 2.527 1.00 69.75 392 GLY A CA 1
ATOM 3062 C C . GLY A 1 392 ? 38.386 3.859 3.351 1.00 69.75 392 GLY A C 1
ATOM 3063 O O . GLY A 1 392 ? 38.072 4.577 4.301 1.00 69.75 392 GLY A O 1
ATOM 3064 N N . GLY A 1 393 ? 37.647 2.803 2.989 1.00 66.44 393 GLY A N 1
ATOM 3065 C CA . GLY A 1 393 ? 36.368 2.410 3.604 1.00 66.44 393 GLY A CA 1
ATOM 3066 C C . GLY A 1 393 ? 36.433 1.223 4.582 1.00 66.44 393 GLY A C 1
ATOM 3067 O O . GLY A 1 393 ? 37.488 0.646 4.832 1.00 66.44 393 GLY A O 1
ATOM 3068 N N . ASN A 1 394 ? 35.274 0.820 5.128 1.00 61.41 394 ASN A N 1
ATOM 3069 C CA . ASN A 1 394 ? 35.136 -0.452 5.855 1.00 61.41 394 ASN A CA 1
ATOM 3070 C C . ASN A 1 394 ? 35.353 -1.615 4.874 1.00 61.41 394 ASN A C 1
ATOM 3072 O O . ASN A 1 394 ? 34.544 -1.818 3.971 1.00 61.41 394 ASN A O 1
ATOM 3076 N N . THR A 1 395 ? 36.430 -2.376 5.053 1.00 69.75 395 THR A N 1
ATOM 3077 C CA . THR A 1 395 ? 36.829 -3.451 4.140 1.00 69.75 395 THR A CA 1
ATOM 3078 C C . THR A 1 395 ? 35.891 -4.656 4.239 1.00 69.75 395 THR A C 1
ATOM 3080 O O . THR A 1 395 ? 35.783 -5.308 5.279 1.00 69.75 395 THR A O 1
ATOM 3083 N N . THR A 1 396 ? 35.205 -4.966 3.140 1.00 80.06 396 THR A N 1
ATOM 3084 C CA . THR A 1 396 ? 34.438 -6.205 2.966 1.00 80.06 396 THR A CA 1
ATOM 3085 C C . THR A 1 396 ? 35.289 -7.246 2.238 1.00 80.06 396 THR A C 1
ATOM 3087 O O . THR A 1 396 ? 36.332 -6.936 1.660 1.00 80.06 396 THR A O 1
ATOM 3090 N N . VAL A 1 397 ? 34.871 -8.514 2.259 1.00 80.69 397 VAL A N 1
ATOM 3091 C CA . VAL A 1 397 ? 35.583 -9.575 1.522 1.00 80.69 397 VAL A CA 1
ATOM 3092 C C . VAL A 1 397 ? 35.578 -9.268 0.021 1.00 80.69 397 VAL A C 1
ATOM 3094 O O . VAL A 1 397 ? 36.592 -9.432 -0.656 1.00 80.69 397 VAL A O 1
ATOM 3097 N N . GLU A 1 398 ? 34.460 -8.748 -0.476 1.00 79.81 398 GLU A N 1
ATOM 3098 C CA . GLU A 1 398 ? 34.261 -8.342 -1.861 1.00 79.81 398 GLU A CA 1
ATOM 3099 C C . GLU A 1 398 ? 35.154 -7.151 -2.238 1.00 79.81 398 GLU A C 1
ATOM 3101 O O . GLU A 1 398 ? 35.743 -7.153 -3.318 1.00 79.81 398 GLU A O 1
ATOM 3106 N N . SER A 1 399 ? 35.331 -6.163 -1.349 1.00 82.19 399 SER A N 1
ATOM 3107 C CA . SER A 1 399 ? 36.193 -5.006 -1.628 1.00 82.19 399 SER A CA 1
ATOM 3108 C C . SER A 1 399 ? 37.668 -5.402 -1.753 1.00 82.19 399 SER A C 1
ATOM 3110 O O . SER A 1 399 ? 38.378 -4.882 -2.614 1.00 82.19 399 SER A O 1
ATOM 3112 N N . VAL A 1 400 ? 38.123 -6.366 -0.944 1.00 84.31 400 VAL A N 1
ATOM 3113 C CA . VAL A 1 400 ? 39.484 -6.926 -1.025 1.00 84.31 400 VAL A CA 1
ATOM 3114 C C . VAL A 1 400 ? 39.682 -7.702 -2.327 1.00 84.31 400 VAL A C 1
ATOM 3116 O O . VAL A 1 400 ? 40.710 -7.545 -2.984 1.00 84.31 400 VAL A O 1
ATOM 3119 N N . GLN A 1 401 ? 38.700 -8.513 -2.731 1.00 86.25 401 GLN A N 1
ATOM 3120 C CA . GLN A 1 401 ? 38.755 -9.253 -3.995 1.00 86.25 401 GLN A CA 1
ATOM 3121 C C . GLN A 1 401 ? 38.830 -8.319 -5.204 1.00 86.25 401 GLN A C 1
ATOM 3123 O O . GLN A 1 401 ? 39.675 -8.523 -6.075 1.00 86.25 401 GLN A O 1
ATOM 3128 N N . VAL A 1 402 ? 37.988 -7.281 -5.240 1.00 85.44 402 VAL A N 1
ATOM 3129 C CA . VAL A 1 402 ? 38.006 -6.286 -6.319 1.00 85.44 402 VAL A CA 1
ATOM 3130 C C . VAL A 1 402 ? 39.325 -5.509 -6.334 1.00 85.44 402 VAL A C 1
ATOM 3132 O O . VAL A 1 402 ? 39.923 -5.373 -7.397 1.00 85.44 402 VAL A O 1
ATOM 3135 N N . SER A 1 403 ? 39.824 -5.057 -5.178 1.00 85.81 403 SER A N 1
ATOM 3136 C CA . SER A 1 403 ? 41.099 -4.328 -5.085 1.00 85.81 403 SER A CA 1
ATOM 3137 C C . SER A 1 403 ? 42.279 -5.157 -5.602 1.00 85.81 403 SER A C 1
ATOM 3139 O O . SER A 1 403 ? 43.055 -4.674 -6.427 1.00 85.81 403 SER A O 1
ATOM 3141 N N . ASN A 1 404 ? 42.386 -6.423 -5.184 1.00 87.38 404 ASN A N 1
ATOM 3142 C CA . ASN A 1 404 ? 43.435 -7.324 -5.665 1.00 87.38 404 ASN A CA 1
ATOM 3143 C C . ASN A 1 404 ? 43.334 -7.537 -7.178 1.00 87.38 404 ASN A C 1
ATOM 3145 O O . ASN A 1 404 ? 44.335 -7.425 -7.882 1.00 87.38 404 ASN A O 1
ATOM 3149 N N . TRP A 1 405 ? 42.122 -7.775 -7.687 1.00 88.81 405 TRP A N 1
ATOM 3150 C CA . TRP A 1 405 ? 41.898 -7.965 -9.117 1.00 88.81 405 TRP A CA 1
ATOM 3151 C C . TRP A 1 405 ? 42.289 -6.723 -9.933 1.00 88.81 405 TRP A C 1
ATOM 3153 O O . TRP A 1 405 ? 42.983 -6.852 -10.942 1.00 88.81 405 TRP A O 1
ATOM 3163 N N . LEU A 1 406 ? 41.916 -5.518 -9.482 1.00 85.62 406 LEU A N 1
ATOM 3164 C CA . LEU A 1 406 ? 42.288 -4.259 -10.139 1.00 85.62 406 LEU A CA 1
ATOM 3165 C C . LEU A 1 406 ? 43.807 -4.036 -10.134 1.00 85.62 406 LEU A C 1
ATOM 3167 O O . LEU A 1 406 ? 44.364 -3.668 -11.164 1.00 85.62 406 LEU A O 1
ATOM 3171 N N . LYS A 1 407 ? 44.495 -4.306 -9.019 1.00 85.19 407 LYS A N 1
ATOM 3172 C CA . LYS A 1 407 ? 45.962 -4.179 -8.921 1.00 85.19 407 LYS A CA 1
ATOM 3173 C C . LYS A 1 407 ? 46.698 -5.140 -9.851 1.00 85.19 407 LYS A C 1
ATOM 3175 O O . LYS A 1 407 ? 47.677 -4.752 -10.481 1.00 85.19 407 LYS A O 1
ATOM 3180 N N . GLU A 1 408 ? 46.212 -6.374 -9.969 1.00 85.94 408 GLU A N 1
ATOM 3181 C CA . GLU A 1 408 ? 46.772 -7.365 -10.894 1.00 85.94 408 GLU A CA 1
ATOM 3182 C C . GLU A 1 408 ? 46.589 -6.960 -12.367 1.00 85.94 408 GLU A C 1
ATOM 3184 O O . GLU A 1 408 ? 47.479 -7.202 -13.181 1.00 85.94 408 GLU A O 1
ATOM 3189 N N . HIS A 1 409 ? 45.458 -6.337 -12.718 1.00 82.88 409 HIS A N 1
ATOM 3190 C CA . HIS A 1 409 ? 45.106 -6.031 -14.111 1.00 82.88 409 HIS A CA 1
ATOM 3191 C C . HIS A 1 409 ? 45.529 -4.625 -14.575 1.00 82.88 409 HIS A C 1
ATOM 3193 O O . HIS A 1 409 ? 45.678 -4.411 -15.778 1.00 82.88 409 HIS A O 1
ATOM 3199 N N . TYR A 1 410 ? 45.758 -3.682 -13.655 1.00 80.62 410 TYR A N 1
ATOM 3200 C CA . TYR A 1 410 ? 46.115 -2.285 -13.944 1.00 80.62 410 TYR A CA 1
ATOM 3201 C C . TYR A 1 410 ? 47.367 -1.844 -13.179 1.00 80.62 410 TYR A C 1
ATOM 3203 O O . TYR A 1 410 ? 47.412 -0.768 -12.586 1.00 80.62 410 TYR A O 1
ATOM 3211 N N . SER A 1 411 ? 48.412 -2.668 -13.234 1.00 62.50 411 SER A N 1
ATOM 3212 C CA . SER A 1 411 ? 49.687 -2.551 -12.506 1.00 62.50 411 SER A CA 1
ATOM 3213 C C . SER A 1 411 ? 50.508 -1.263 -12.734 1.00 62.50 411 SER A C 1
ATOM 3215 O O . SER A 1 411 ? 51.659 -1.195 -12.319 1.00 62.50 411 SER A O 1
ATOM 3217 N N . SER A 1 412 ? 49.970 -0.259 -13.432 1.00 58.25 412 SER A N 1
ATOM 3218 C CA . SER A 1 412 ? 50.571 1.066 -13.646 1.00 58.25 412 SER A CA 1
ATOM 3219 C C . SER A 1 412 ? 49.917 2.181 -12.817 1.00 58.25 412 SER A C 1
ATOM 3221 O O . SER A 1 412 ? 50.217 3.351 -13.045 1.00 58.25 412 SER A O 1
ATOM 3223 N N . VAL A 1 413 ? 48.994 1.838 -11.915 1.00 52.97 413 VAL A N 1
ATOM 3224 C CA . VAL A 1 413 ? 48.304 2.763 -11.003 1.00 52.97 413 VAL A CA 1
ATOM 3225 C C . VAL A 1 413 ? 48.861 2.552 -9.588 1.00 52.97 413 VAL A C 1
ATOM 3227 O O . VAL A 1 413 ? 48.186 1.998 -8.725 1.00 52.97 413 VAL A O 1
ATOM 3230 N N . GLU A 1 414 ? 50.131 2.911 -9.389 1.00 41.62 414 GLU A N 1
ATOM 3231 C CA . GLU A 1 414 ? 50.756 3.077 -8.062 1.00 41.62 414 GLU A CA 1
ATOM 3232 C C . GLU A 1 414 ? 50.969 4.560 -7.757 1.00 41.62 414 GLU A C 1
ATOM 3234 O O . GLU A 1 414 ? 51.391 5.299 -8.682 1.00 41.62 414 GLU A O 1
#

Secondary structure (DSSP, 8-state):
---------THHHHHHHHHTSPTT--HHHH-TT---HHHHHHHHHH-GGGG-HHHHHHHHHHHHHTT-HHHHHHHHHH-PPPGGGHHHHHHHHHHHHHHHHH-TTTS--HHHHHHHHHSHHHHHHHTSS--HHHHHHHTT-HHHHHHHHHTT---SSSHHHHHTTT-HHHHHHHHHTT-S-TT--HHHHHHHHHHTT-HHHHHHHHH--HHHHGGGSPPPSS---TTTTHHHHHHHHHHHS-HHHHHHHHHTT--PPPPHHHHHHHHHTT-HHHHHHHHTTT-----HHHHHHTT-HHHHHHHHHH-HHHHHTSTTTS-SS--HHHHHHHHHHHTT-HHHHHHHHHHHHHHHTT--GGGGTT-HHHHHHHHHH-GGG--HHHHHHHHHHHHHS---HHHHHHHHHHHHH-TT--

Radius of gyration: 31.13 Å; chains: 1; bounding box: 85×62×79 Å